Protein AF-A0A7S3K348-F1 (afdb_monomer_lite)

Organism: NCBI:txid44058

Foldseek 3Di:
DDDDDPPDPPPLQQQWDWDADPQRWIFIDGPNATAWIFRWKAAFQDIVVVVQKGWDDWDWDWDADPQQGIWIKIKTFIAGPPPRHTQWIWMWTGGSFKIKIKIWGQAKAAQGAHPDPKQANIWPRWTWPDPSHPFFKKWWFFFWLGDIDIDTQQGQDWDPLISPQIWTDDQFKIKTKAWLPLRLQKGWTDDNTTTGMHGGRLARITDRGDMTMMMIGMDGHPPPPDGNLLVRLVVSLCSSCVVLVCNCLFPVDLCLQVQSVFAEAECDFQDPNPVALHPVRPDAVLVSLLVVLVVCVVVVGPHQEYEDEPPFADWWDDQDPRRDWTAHQDPAGDCSRVVPGLLCCCVPRVVNGEYEYEHEFHAPNHPCAVVVPLVFHKQWFDHPPLIGIDTPQLLSVLLSVLVVPPRNNYAEYEYAHLVSNCVRGSCSNHPSRCNLNNLQSNLANCVVSNHAYEYGRGRPSSLSSLSSGSRYSYYQNADDNHPDPPDCSVVSVRSVSNGD

pLDDT: mean 90.17, std 12.23, range [30.72, 98.62]

Structure (mmCIF, N/CA/C/O backbone):
data_AF-A0A7S3K348-F1
#
_entry.id   AF-A0A7S3K348-F1
#
loop_
_atom_site.group_PDB
_atom_site.id
_atom_site.type_symbol
_atom_site.label_atom_id
_atom_site.label_alt_id
_atom_site.label_comp_id
_atom_site.label_asym_id
_atom_site.label_entity_id
_atom_site.label_seq_id
_atom_site.pdbx_PDB_ins_code
_atom_site.Cartn_x
_atom_site.Cartn_y
_atom_site.Cartn_z
_atom_site.occupancy
_atom_site.B_iso_or_equiv
_atom_site.auth_seq_id
_atom_site.auth_comp_id
_atom_site.auth_asym_id
_atom_site.auth_atom_id
_atom_site.pdbx_PDB_model_num
ATOM 1 N N . MET A 1 1 ? -32.930 -55.173 12.391 1.00 40.94 1 MET A N 1
ATOM 2 C CA . MET A 1 1 ? -31.736 -54.300 12.435 1.00 40.94 1 MET A CA 1
ATOM 3 C C . MET A 1 1 ? -32.154 -52.903 12.009 1.00 40.94 1 MET A C 1
ATOM 5 O O . MET A 1 1 ? -32.372 -52.679 10.827 1.00 40.94 1 MET A O 1
ATOM 9 N N . LEU A 1 2 ? -32.360 -52.009 12.975 1.00 34.41 2 LEU A N 1
ATOM 10 C CA . LEU A 1 2 ? -32.743 -50.616 12.748 1.00 34.41 2 LEU A CA 1
ATOM 11 C C . LEU A 1 2 ? -31.448 -49.803 12.573 1.00 34.41 2 LEU A C 1
ATOM 13 O O . LEU A 1 2 ? -30.651 -49.728 13.506 1.00 34.41 2 LEU A O 1
ATOM 17 N N . LYS A 1 3 ? -31.188 -49.266 11.375 1.00 37.81 3 LYS A N 1
ATOM 18 C CA . LYS A 1 3 ? -30.064 -48.347 11.141 1.00 37.81 3 LYS A CA 1
ATOM 19 C C . LYS A 1 3 ? -30.465 -46.969 11.664 1.00 37.81 3 LYS A C 1
ATOM 21 O O . LYS A 1 3 ? -31.279 -46.291 11.046 1.00 37.81 3 LYS A O 1
ATOM 26 N N . ILE A 1 4 ? -29.917 -46.591 12.814 1.00 36.31 4 ILE A N 1
ATOM 27 C CA . ILE A 1 4 ? -30.001 -45.231 13.346 1.00 36.31 4 ILE A CA 1
ATOM 28 C C . ILE A 1 4 ? -29.089 -44.358 12.482 1.00 36.31 4 ILE A C 1
ATOM 30 O O . ILE A 1 4 ? -27.875 -44.551 12.455 1.00 36.31 4 ILE A O 1
ATOM 34 N N . LEU A 1 5 ? -29.695 -43.439 11.733 1.00 35.88 5 LEU A N 1
ATOM 35 C CA . LEU A 1 5 ? -29.002 -42.391 10.998 1.00 35.88 5 LEU A CA 1
ATOM 36 C C . LEU A 1 5 ? -28.593 -41.321 12.022 1.00 35.88 5 LEU A C 1
ATOM 38 O O . LEU A 1 5 ? -29.430 -40.544 12.478 1.00 35.88 5 LEU A O 1
ATOM 42 N N . LEU A 1 6 ? -27.328 -41.331 12.444 1.00 30.72 6 LEU A N 1
ATOM 43 C CA . LEU A 1 6 ? -26.765 -40.276 13.283 1.00 30.72 6 LEU A CA 1
ATOM 44 C C . LEU A 1 6 ? -26.538 -39.045 12.393 1.00 30.72 6 LEU A C 1
ATOM 46 O O . LEU A 1 6 ? -25.564 -38.977 11.647 1.00 30.72 6 LEU A O 1
ATOM 50 N N . ILE A 1 7 ? -27.465 -38.092 12.429 1.00 36.06 7 ILE A N 1
ATOM 51 C CA . ILE A 1 7 ? -27.254 -36.758 11.862 1.00 36.06 7 ILE A CA 1
ATOM 52 C C . ILE A 1 7 ? -26.490 -35.964 12.925 1.00 36.06 7 ILE A C 1
ATOM 54 O O . ILE A 1 7 ? -27.084 -35.451 13.872 1.00 36.06 7 ILE A O 1
ATOM 58 N N . CYS A 1 8 ? -25.162 -35.911 12.811 1.00 32.22 8 CYS A N 1
ATOM 59 C CA . CYS A 1 8 ? -24.359 -34.964 13.580 1.00 32.22 8 CYS A CA 1
ATOM 60 C C . CYS A 1 8 ? -24.627 -33.557 13.040 1.00 32.22 8 CYS A C 1
ATOM 62 O O . CYS A 1 8 ? -24.093 -33.178 12.000 1.00 32.22 8 CYS A O 1
ATOM 64 N N . PHE A 1 9 ? -25.438 -32.773 13.749 1.00 32.84 9 PHE A N 1
ATOM 65 C CA . PHE A 1 9 ? -25.402 -31.322 13.614 1.00 32.84 9 PHE A CA 1
ATOM 66 C C . PHE A 1 9 ? -24.089 -30.839 14.233 1.00 32.84 9 PHE A C 1
ATOM 68 O O . PHE A 1 9 ? -23.978 -30.690 15.448 1.00 32.84 9 PHE A O 1
ATOM 75 N N . GLN A 1 10 ? -23.072 -30.639 13.399 1.00 34.06 10 GLN A N 1
ATOM 76 C CA . GLN A 1 10 ? -21.913 -29.844 13.778 1.00 34.06 10 GLN A CA 1
ATOM 77 C C . GLN A 1 10 ? -22.412 -28.399 13.858 1.00 34.06 10 GLN A C 1
ATOM 79 O O . GLN A 1 10 ? -22.581 -27.730 12.843 1.00 34.06 10 GLN A O 1
ATOM 84 N N . VAL A 1 11 ? -22.760 -27.949 15.064 1.00 40.44 11 VAL A N 1
ATOM 85 C CA . VAL A 1 11 ? -22.985 -26.525 15.312 1.00 40.44 11 VAL A CA 1
ATOM 86 C C . VAL A 1 11 ? -21.643 -25.864 15.034 1.00 40.44 11 VAL A C 1
ATOM 88 O O . VAL A 1 11 ? -20.676 -26.130 15.748 1.00 40.44 11 VAL A O 1
ATOM 91 N N . ALA A 1 12 ? -21.554 -25.100 13.945 1.00 48.06 12 ALA A N 1
ATOM 92 C CA . ALA A 1 12 ? -20.374 -24.308 13.650 1.00 48.06 12 ALA A CA 1
ATOM 93 C C . ALA A 1 12 ? -20.176 -23.352 14.829 1.00 48.06 12 ALA A C 1
ATOM 95 O O . ALA A 1 12 ? -20.962 -22.427 15.031 1.00 48.06 12 ALA A O 1
ATOM 96 N N . VAL A 1 13 ? -19.189 -23.648 15.671 1.00 55.94 13 VAL A N 1
ATOM 97 C CA . VAL A 1 13 ? -18.794 -22.751 16.750 1.00 55.94 13 VAL A CA 1
ATOM 98 C C . VAL A 1 13 ? -18.230 -21.516 16.063 1.00 55.94 13 VAL A C 1
ATOM 100 O O . VAL A 1 13 ? -17.305 -21.630 15.262 1.00 55.94 13 VAL A O 1
ATOM 103 N N . GLN A 1 14 ? -18.838 -20.359 16.320 1.00 62.50 14 GLN A N 1
ATOM 104 C CA . GLN A 1 14 ? -18.320 -19.081 15.853 1.00 62.50 14 GLN A CA 1
ATOM 105 C C . GLN A 1 14 ? -16.892 -18.934 16.387 1.00 62.50 14 GLN A C 1
ATOM 107 O O . GLN A 1 14 ? -16.682 -19.062 17.595 1.00 62.50 14 GLN A O 1
ATOM 112 N N . ALA A 1 15 ? -15.919 -18.760 15.492 1.00 77.19 15 ALA A N 1
ATOM 113 C CA . ALA A 1 15 ? -14.515 -18.712 15.877 1.00 77.19 15 ALA A CA 1
ATOM 114 C C . ALA A 1 15 ? -14.256 -17.429 16.679 1.00 77.19 15 ALA A C 1
ATOM 116 O O . ALA A 1 15 ? -13.770 -17.501 17.811 1.00 77.19 15 ALA A O 1
ATOM 117 N N . VAL A 1 16 ? -14.713 -16.287 16.138 1.00 88.94 16 VAL A N 1
ATOM 118 C CA . VAL A 1 16 ? -14.520 -14.968 16.747 1.00 88.94 16 VAL A CA 1
ATOM 119 C C . VAL A 1 16 ? -15.807 -14.486 17.403 1.00 88.94 16 VAL A C 1
ATOM 121 O O . VAL A 1 16 ? -16.838 -14.319 16.752 1.00 88.94 16 VAL A O 1
ATOM 124 N N . ASN A 1 17 ? -15.751 -14.212 18.703 1.00 93.62 17 ASN A N 1
ATOM 125 C CA . ASN A 1 17 ? -16.860 -13.612 19.436 1.00 93.62 17 ASN A CA 1
ATOM 126 C C . ASN A 1 17 ? -16.552 -12.146 19.726 1.00 93.62 17 ASN A C 1
ATOM 128 O O . ASN A 1 17 ? -15.493 -11.816 20.256 1.00 93.62 17 ASN A O 1
ATOM 132 N N . VAL A 1 18 ? -17.492 -11.259 19.400 1.00 96.19 18 VAL A N 1
ATOM 133 C CA . VAL A 1 18 ? -17.353 -9.823 19.658 1.00 96.19 18 VAL A CA 1
ATOM 134 C C . VAL A 1 18 ? -18.498 -9.339 20.531 1.00 96.19 18 VAL A C 1
ATOM 136 O O . VAL A 1 18 ? -19.673 -9.499 20.191 1.00 96.19 18 VAL A O 1
ATOM 139 N N . TRP A 1 19 ? -18.148 -8.711 21.647 1.00 95.19 19 TRP A N 1
ATOM 140 C CA . TRP A 1 19 ? -19.086 -8.055 22.549 1.00 95.19 19 TRP A CA 1
ATOM 141 C C . TRP A 1 19 ? -18.820 -6.551 22.570 1.00 95.19 19 TRP A C 1
ATOM 143 O O . TRP A 1 19 ? -17.671 -6.128 22.639 1.00 95.19 19 TRP A O 1
ATOM 153 N N . VAL A 1 20 ? -19.883 -5.748 22.505 1.00 96.56 20 VAL A N 1
ATOM 154 C CA . VAL A 1 20 ? -19.805 -4.286 22.612 1.00 96.56 20 VAL A CA 1
ATOM 155 C C . VAL A 1 20 ? -20.613 -3.849 23.825 1.00 96.56 20 VAL A C 1
ATOM 157 O O . VAL A 1 20 ? -21.811 -4.151 23.912 1.00 96.56 20 VAL A O 1
ATOM 160 N N . ASN A 1 21 ? -19.955 -3.186 24.772 1.00 95.44 21 ASN A N 1
ATOM 161 C CA . ASN A 1 21 ? -20.585 -2.731 26.008 1.00 95.44 21 ASN A CA 1
ATOM 162 C C . ASN A 1 21 ? -21.343 -1.398 25.801 1.00 95.44 21 ASN A C 1
ATOM 164 O O . ASN A 1 21 ? -21.424 -0.871 24.691 1.00 95.44 21 ASN A O 1
ATOM 168 N N . ASP A 1 22 ? -21.904 -0.843 26.875 1.00 93.94 22 ASP A N 1
ATOM 169 C CA . ASP A 1 22 ? -22.687 0.399 26.809 1.00 93.94 22 ASP A CA 1
ATOM 170 C C . ASP A 1 22 ? -21.841 1.666 26.601 1.00 93.94 22 ASP A C 1
ATOM 172 O O . ASP A 1 22 ? -22.383 2.673 26.153 1.00 93.94 22 ASP A O 1
ATOM 176 N N . SER A 1 23 ? -20.528 1.625 26.868 1.00 92.38 23 SER A N 1
ATOM 177 C CA . SER A 1 23 ? -19.603 2.716 26.520 1.00 92.38 23 SER A CA 1
ATOM 178 C C . SER A 1 23 ? -19.138 2.661 25.063 1.00 92.38 23 SER A C 1
ATOM 180 O O . SER A 1 23 ? -18.474 3.584 24.604 1.00 92.38 23 SER A O 1
ATOM 182 N N . GLY A 1 24 ? -19.493 1.605 24.323 1.00 94.19 24 GLY A N 1
ATOM 183 C CA . GLY A 1 24 ? -18.997 1.358 22.970 1.00 94.19 24 GLY A CA 1
ATOM 184 C C . GLY A 1 24 ? -17.672 0.594 22.927 1.00 94.19 24 GLY A C 1
ATOM 185 O O . GLY A 1 24 ? -17.153 0.370 21.833 1.00 94.19 24 GLY A O 1
ATOM 186 N N . ALA A 1 25 ? -17.148 0.146 24.074 1.00 96.25 25 ALA A N 1
ATOM 187 C CA . ALA A 1 25 ? -15.938 -0.665 24.126 1.00 96.25 25 ALA A CA 1
ATOM 188 C C . ALA A 1 25 ? -16.170 -2.018 23.447 1.00 96.25 25 ALA A C 1
ATOM 190 O O . ALA A 1 25 ? -17.147 -2.7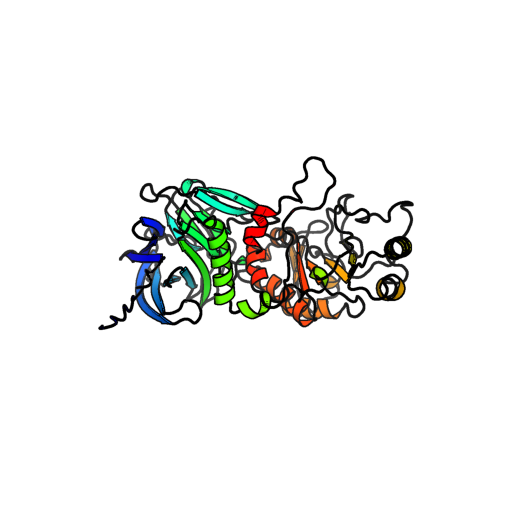15 23.737 1.00 96.25 25 ALA A O 1
ATOM 191 N N . VAL A 1 26 ? -15.254 -2.406 22.564 1.00 97.62 26 VAL A N 1
ATOM 192 C CA . VAL A 1 26 ? -15.320 -3.631 21.764 1.00 97.62 26 VAL A CA 1
ATOM 193 C C . VAL A 1 26 ? -14.378 -4.672 22.353 1.00 97.62 26 VAL A C 1
ATOM 195 O O . VAL A 1 26 ? -13.163 -4.503 22.330 1.00 97.62 26 VAL A O 1
ATOM 198 N N . HIS A 1 27 ? -14.920 -5.787 22.819 1.00 97.44 27 HIS A N 1
ATOM 199 C CA . HIS A 1 27 ? -14.165 -6.939 23.294 1.00 97.44 27 HIS A CA 1
ATOM 200 C C . HIS A 1 27 ? -14.147 -8.014 22.215 1.00 97.44 27 HIS A C 1
ATOM 202 O O . HIS A 1 27 ? -15.203 -8.485 21.794 1.00 97.44 27 HIS A O 1
ATOM 208 N N . ILE A 1 28 ? -12.952 -8.413 21.790 1.00 97.31 28 ILE A N 1
ATOM 209 C CA . ILE A 1 28 ? -12.733 -9.469 20.801 1.00 97.31 28 ILE A CA 1
ATOM 210 C C . ILE A 1 28 ? -12.217 -10.691 21.540 1.00 97.31 28 ILE A C 1
ATOM 212 O O . ILE A 1 28 ? -11.187 -10.632 22.218 1.00 97.31 28 ILE A O 1
ATOM 216 N N . MET A 1 29 ? -12.953 -11.786 21.424 1.00 95.75 29 MET A N 1
ATOM 217 C CA . MET A 1 29 ? -12.700 -13.036 22.118 1.00 95.75 29 MET A CA 1
ATOM 218 C C . MET A 1 29 ? -12.452 -14.161 21.120 1.00 95.75 29 MET A C 1
ATOM 220 O O . MET A 1 29 ? -13.182 -14.281 20.136 1.00 95.75 29 MET A O 1
ATOM 224 N N . SER A 1 30 ? -11.480 -15.012 21.440 1.00 91.56 30 SER A N 1
ATOM 225 C CA . SER A 1 30 ? -11.286 -16.306 20.789 1.00 91.56 30 SER A CA 1
ATOM 226 C C . SER A 1 30 ? -11.644 -17.392 21.787 1.00 91.56 30 SER A C 1
ATOM 228 O O . SER A 1 30 ? -11.083 -17.452 22.890 1.00 91.56 30 SER A O 1
ATOM 230 N N . GLY A 1 31 ? -12.647 -18.203 21.457 1.00 88.31 31 GLY A N 1
ATOM 231 C CA . GLY A 1 31 ? -13.265 -19.093 22.434 1.00 88.31 31 GLY A CA 1
ATOM 232 C C . GLY A 1 31 ? -13.762 -18.310 23.658 1.00 88.31 31 GLY A C 1
ATOM 233 O O . GLY A 1 31 ? -14.644 -17.461 23.541 1.00 88.31 31 GLY A O 1
ATOM 234 N N . ASN A 1 32 ? -13.182 -18.589 24.831 1.00 89.12 32 ASN A N 1
ATOM 235 C CA . ASN A 1 32 ? -13.530 -17.941 26.105 1.00 89.12 32 ASN A CA 1
ATOM 236 C C . ASN A 1 32 ? -12.485 -16.918 26.586 1.00 89.12 32 ASN A C 1
ATOM 238 O O . ASN A 1 32 ? -12.623 -16.380 27.685 1.00 89.12 32 ASN A O 1
ATOM 242 N N . GLU A 1 33 ? -11.423 -16.675 25.817 1.00 92.94 33 GLU A N 1
ATOM 243 C CA . GLU A 1 33 ? -10.348 -15.760 26.200 1.00 92.94 33 GLU A CA 1
ATOM 244 C C . GLU A 1 33 ? -10.518 -14.411 25.498 1.00 92.94 33 GLU A C 1
ATOM 246 O O . GLU A 1 33 ? -10.804 -14.352 24.304 1.00 92.94 33 GLU A O 1
ATOM 251 N N . VAL A 1 34 ? -10.298 -13.313 26.225 1.00 95.31 34 VAL A N 1
ATOM 252 C CA . VAL A 1 34 ? -10.232 -11.974 25.629 1.00 95.31 34 VAL A CA 1
ATOM 253 C C . VAL A 1 34 ? -8.876 -11.795 24.943 1.00 95.31 34 VAL A C 1
ATOM 255 O O . VAL A 1 34 ? -7.811 -11.940 25.554 1.00 95.31 34 VAL A O 1
ATOM 258 N N . TRP A 1 35 ? -8.918 -11.477 23.654 1.00 96.19 35 TRP A N 1
ATOM 259 C CA . TRP A 1 35 ? -7.736 -11.218 22.838 1.00 96.19 35 TRP A CA 1
ATOM 260 C C . TRP A 1 35 ? -7.431 -9.735 22.737 1.00 96.19 35 TRP A C 1
ATOM 262 O O . TRP A 1 35 ? -6.282 -9.341 22.921 1.00 96.19 35 TRP A O 1
ATOM 272 N N . LEU A 1 36 ? -8.458 -8.925 22.484 1.00 97.56 36 LEU A N 1
ATOM 273 C CA . LEU A 1 36 ? -8.334 -7.483 22.307 1.00 97.56 36 LEU A CA 1
ATOM 274 C C . LEU A 1 36 ? -9.517 -6.765 22.955 1.00 97.56 36 LEU A C 1
ATOM 276 O O . LEU A 1 36 ? -10.635 -7.279 22.968 1.00 97.56 36 LEU A O 1
ATOM 280 N N . ILE A 1 37 ? -9.266 -5.563 23.469 1.00 97.44 37 ILE A N 1
ATOM 281 C CA . ILE A 1 37 ? -10.293 -4.647 23.974 1.00 97.44 37 ILE A CA 1
ATOM 282 C C . ILE A 1 37 ? -10.039 -3.299 23.315 1.00 97.44 37 ILE A C 1
ATOM 284 O O . ILE A 1 37 ? -8.960 -2.753 23.511 1.00 97.44 37 ILE A O 1
ATOM 288 N N . SER A 1 38 ? -10.986 -2.783 22.536 1.00 96.31 38 SER A N 1
ATOM 289 C CA . SER A 1 38 ? -10.929 -1.437 21.964 1.00 96.31 38 SER A CA 1
ATOM 290 C C . SER A 1 38 ? -11.850 -0.506 22.735 1.00 96.31 38 SER A C 1
ATOM 292 O O . SER A 1 38 ? -13.060 -0.668 22.634 1.00 96.31 38 SER A O 1
ATOM 294 N N . ASP A 1 39 ? -11.298 0.458 23.467 1.00 93.81 39 ASP A N 1
ATOM 295 C CA . ASP A 1 39 ? -12.060 1.350 24.369 1.00 93.81 39 ASP A CA 1
ATOM 296 C C . ASP A 1 39 ? -11.700 2.837 24.196 1.00 93.81 39 ASP A C 1
ATOM 298 O O . ASP A 1 39 ? -12.112 3.688 24.974 1.00 93.81 39 ASP A O 1
ATOM 302 N N . GLU A 1 40 ? -10.916 3.164 23.170 1.00 94.88 40 GLU A N 1
ATOM 303 C CA . GLU A 1 40 ? -10.578 4.544 22.832 1.00 94.88 40 GLU A CA 1
ATOM 304 C C . GLU A 1 40 ? -11.094 4.892 21.434 1.00 94.88 40 GLU A C 1
ATOM 306 O O . GLU A 1 40 ? -11.119 4.052 20.526 1.00 94.88 40 GLU A O 1
ATOM 311 N N . VAL A 1 41 ? -11.494 6.153 21.274 1.00 96.56 41 VAL A N 1
ATOM 312 C CA . VAL A 1 41 ? -11.820 6.760 19.986 1.00 96.56 41 VAL A CA 1
ATOM 313 C C . VAL A 1 41 ? -11.201 8.146 19.945 1.00 96.56 41 VAL A C 1
ATOM 315 O O . VAL A 1 41 ? -11.433 8.965 20.832 1.00 96.56 41 VAL A O 1
ATOM 318 N N . VAL A 1 42 ? -10.437 8.417 18.889 1.00 95.25 42 VAL A N 1
ATOM 319 C CA . VAL A 1 42 ? -9.815 9.727 18.660 1.00 95.25 42 VAL A CA 1
ATOM 320 C C . VAL A 1 42 ? -10.298 10.290 17.331 1.00 95.25 42 VAL A C 1
ATOM 322 O O . VAL A 1 42 ? -10.352 9.572 16.329 1.00 95.25 42 VAL A O 1
ATOM 325 N N . ILE A 1 43 ? -10.653 11.575 17.319 1.00 95.19 43 ILE A N 1
ATOM 326 C CA . ILE A 1 43 ? -11.072 12.319 16.131 1.00 95.19 43 ILE A CA 1
ATOM 327 C C . ILE A 1 43 ? -10.394 13.691 16.161 1.00 95.19 43 ILE A C 1
ATOM 329 O O . ILE A 1 43 ? -10.869 14.624 16.806 1.00 95.19 43 ILE A O 1
ATOM 333 N N . GLY A 1 44 ? -9.270 13.823 15.461 1.00 92.69 44 GLY A N 1
ATOM 334 C CA . GLY A 1 44 ? -8.47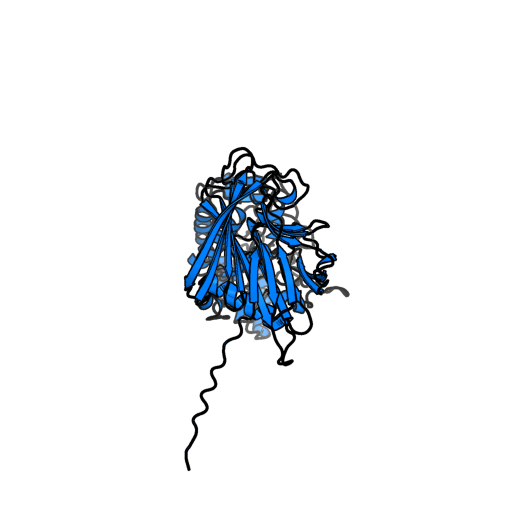2 15.042 15.487 1.00 92.69 44 GLY A CA 1
ATOM 335 C C . GLY A 1 44 ? -7.875 15.296 16.863 1.00 92.69 44 GLY A C 1
ATOM 336 O O . GLY A 1 44 ? -7.182 14.447 17.416 1.00 92.69 44 GLY A O 1
ATOM 337 N N . SER A 1 45 ? -8.167 16.468 17.423 1.00 91.12 45 SER A N 1
ATOM 338 C CA . SER A 1 45 ? -7.775 16.821 18.785 1.00 91.12 45 SER A CA 1
ATOM 339 C C . SER A 1 45 ? -8.690 16.240 19.862 1.00 91.12 45 SER A C 1
ATOM 341 O O . SER A 1 45 ? -8.373 16.426 21.028 1.00 91.12 45 SER A O 1
ATOM 343 N N . TYR A 1 46 ? -9.809 15.602 19.492 1.00 93.69 46 TYR A N 1
ATOM 344 C CA . TYR A 1 46 ? -10.813 15.135 20.443 1.00 93.69 46 TYR A CA 1
ATOM 345 C C . TYR A 1 46 ? -10.641 13.657 20.792 1.00 93.69 46 TYR A C 1
ATOM 347 O O . TYR A 1 46 ? -10.516 12.826 19.889 1.00 93.69 46 TYR A O 1
ATOM 355 N N . ALA A 1 47 ? -10.717 13.316 22.079 1.00 94.44 47 ALA A N 1
ATOM 356 C CA . ALA A 1 47 ? -10.636 11.932 22.553 1.00 94.44 47 ALA A CA 1
ATOM 357 C C . ALA A 1 47 ? -11.803 11.531 23.471 1.00 94.44 47 ALA A C 1
ATOM 359 O O . ALA A 1 47 ? -12.316 12.332 24.263 1.00 94.44 47 ALA A O 1
ATOM 360 N N . PHE A 1 48 ? -12.214 10.261 23.389 1.00 95.62 48 PHE A N 1
ATOM 361 C CA . PHE A 1 48 ? -13.263 9.707 24.246 1.00 95.62 48 PHE A CA 1
ATOM 362 C C . PHE A 1 48 ? -12.804 9.619 25.705 1.00 95.62 48 PHE A C 1
ATOM 364 O O . PHE A 1 48 ? -13.533 10.050 26.600 1.00 95.62 48 PHE A O 1
ATOM 371 N N . SER A 1 49 ? -11.569 9.175 25.956 1.00 94.25 49 SER A N 1
ATOM 372 C CA . SER A 1 49 ? -10.988 9.136 27.311 1.00 94.25 49 SER A CA 1
ATOM 373 C C . SER A 1 49 ? -10.885 10.505 27.993 1.00 94.25 49 SER A C 1
ATOM 375 O O . SER A 1 49 ? -10.925 10.589 29.222 1.00 94.25 49 SER A O 1
ATOM 377 N N . GLN A 1 50 ? -10.798 11.587 27.214 1.00 94.62 50 GLN A N 1
ATOM 378 C CA . GLN A 1 50 ? -10.771 12.966 27.715 1.00 94.62 50 GLN A CA 1
ATOM 379 C C . GLN A 1 50 ? -12.178 13.542 27.947 1.00 94.62 50 GLN A C 1
ATOM 381 O O . GLN A 1 50 ? -12.328 14.626 28.510 1.00 94.62 50 GLN A O 1
ATOM 386 N N . GLY A 1 51 ? -13.227 12.808 27.563 1.00 95.88 51 GLY A N 1
ATOM 387 C CA . GLY A 1 51 ? -14.618 13.221 27.723 1.00 95.88 51 GLY A CA 1
ATOM 388 C C . GLY A 1 51 ? -15.039 14.361 26.793 1.00 95.88 51 GLY A C 1
ATOM 389 O O . GLY A 1 51 ? -16.016 15.047 27.101 1.00 95.88 51 GLY A O 1
ATOM 390 N N . GLU A 1 52 ? -14.311 14.573 25.694 1.00 96.25 52 GLU A N 1
ATOM 391 C CA . GLU A 1 52 ? -14.577 15.613 24.689 1.00 96.25 52 GLU A CA 1
ATOM 392 C C . GLU A 1 52 ? -15.588 15.143 23.637 1.00 96.25 52 GLU A C 1
ATOM 394 O O . GLU A 1 52 ? -16.417 15.923 23.157 1.00 96.25 52 GLU A O 1
ATOM 399 N N . ILE A 1 53 ? -15.565 13.843 23.336 1.00 97.38 53 ILE A N 1
ATOM 400 C CA . ILE A 1 53 ? -16.584 13.153 22.544 1.00 97.38 53 ILE A CA 1
ATOM 401 C C . ILE A 1 53 ? -17.324 12.123 23.394 1.00 97.38 53 ILE A C 1
ATOM 403 O O . ILE A 1 53 ? -16.821 11.639 24.407 1.00 97.38 53 ILE A O 1
ATOM 407 N N . GLU A 1 54 ? -18.534 11.779 22.972 1.00 97.75 54 GLU A N 1
ATOM 408 C CA . GLU A 1 54 ? -19.368 10.765 23.608 1.00 97.75 54 GLU A CA 1
ATOM 409 C C . GLU A 1 54 ? -20.118 9.924 22.567 1.00 97.75 54 GLU A C 1
ATOM 411 O O . GLU A 1 54 ? -20.347 10.348 21.429 1.00 97.75 54 GLU A O 1
ATOM 416 N N . LEU A 1 55 ? -20.513 8.719 22.978 1.00 98.06 55 LEU A N 1
ATOM 417 C CA . LEU A 1 55 ? -21.385 7.843 22.207 1.00 98.06 55 LEU A CA 1
ATOM 418 C C . LEU A 1 55 ? -22.831 8.360 22.281 1.00 98.06 55 LEU A C 1
ATOM 420 O O . LEU A 1 55 ? -23.413 8.407 23.364 1.00 98.06 55 LEU A O 1
ATOM 424 N N . VAL A 1 56 ? -23.421 8.717 21.138 1.00 98.00 56 VAL A N 1
ATOM 425 C CA . VAL A 1 56 ? -24.787 9.281 21.058 1.00 98.00 56 VAL A CA 1
ATOM 426 C C . VAL A 1 56 ? -25.777 8.430 20.267 1.00 98.00 56 VAL A C 1
ATOM 428 O O . VAL A 1 56 ? -26.985 8.625 20.390 1.00 98.00 56 VAL A O 1
ATOM 431 N N . ASP A 1 57 ? -25.290 7.492 19.456 1.00 96.81 57 ASP A N 1
ATOM 432 C CA . ASP A 1 57 ? -26.128 6.565 18.693 1.00 96.81 57 ASP A CA 1
ATOM 433 C C . ASP A 1 57 ? -25.529 5.160 18.750 1.00 96.81 57 ASP A C 1
ATOM 435 O O . ASP A 1 57 ? -24.314 4.989 18.653 1.00 96.81 57 ASP A O 1
ATOM 439 N N . ARG A 1 58 ? -26.390 4.152 18.890 1.00 97.75 58 ARG A N 1
ATOM 440 C CA . ARG A 1 58 ? -26.019 2.740 18.812 1.00 97.75 58 ARG A CA 1
ATOM 441 C C . ARG A 1 58 ? -27.110 1.985 18.083 1.00 97.75 58 ARG A C 1
ATOM 443 O O . ARG A 1 58 ? -28.275 2.014 18.477 1.00 97.75 58 ARG A O 1
ATOM 450 N N . ARG A 1 59 ? -26.717 1.246 17.051 1.00 97.94 59 ARG A N 1
ATOM 451 C CA . ARG A 1 59 ? -27.625 0.395 16.278 1.00 97.94 59 ARG A CA 1
ATOM 452 C C . ARG A 1 59 ? -27.023 -0.977 16.102 1.00 97.94 59 ARG A C 1
ATOM 454 O O . ARG A 1 59 ? -25.849 -1.098 15.773 1.00 97.94 59 ARG A O 1
ATOM 461 N N . GLU A 1 60 ? -27.848 -1.997 16.273 1.00 98.12 60 GLU A N 1
ATOM 462 C CA . GLU A 1 60 ? -27.484 -3.379 15.987 1.00 98.12 60 GLU A CA 1
ATOM 463 C C . GLU A 1 60 ? -28.418 -3.941 14.926 1.00 98.12 60 GLU A C 1
ATOM 465 O O . GLU A 1 60 ? -29.609 -3.629 14.898 1.00 98.12 60 GLU A O 1
ATOM 470 N N . TRP A 1 61 ? -27.873 -4.767 14.043 1.00 98.25 61 TRP A N 1
ATOM 471 C CA . TRP A 1 61 ? -28.647 -5.464 13.029 1.00 98.25 61 TRP A CA 1
ATOM 472 C C . TRP A 1 61 ? -28.001 -6.801 12.679 1.00 98.25 61 TRP A C 1
ATOM 474 O O . TRP A 1 61 ? -26.866 -7.096 13.054 1.00 98.25 61 TRP A O 1
ATOM 484 N N . THR A 1 62 ? -28.732 -7.608 11.926 1.00 97.81 62 THR A N 1
ATOM 485 C CA . THR A 1 62 ? -28.211 -8.804 11.269 1.00 97.81 62 THR A CA 1
ATOM 486 C C . THR A 1 62 ? -28.433 -8.641 9.778 1.00 97.81 62 THR A C 1
ATOM 488 O O . THR A 1 62 ? -29.455 -8.098 9.359 1.00 97.81 62 THR A O 1
ATOM 491 N N . SER A 1 63 ? -27.463 -9.066 8.981 1.00 97.56 63 SER A N 1
ATOM 492 C CA . SER A 1 63 ? -27.550 -9.036 7.523 1.00 97.56 63 SER A CA 1
ATOM 493 C C . SER A 1 63 ? -26.744 -10.191 6.938 1.00 97.56 63 SER A C 1
ATOM 495 O O . SER A 1 63 ? -26.061 -10.915 7.662 1.00 97.56 63 SER A O 1
ATOM 497 N N . GLU A 1 64 ? -26.839 -10.363 5.628 1.00 95.31 64 GLU A N 1
ATOM 498 C CA . GLU A 1 64 ? -26.026 -11.294 4.854 1.00 95.31 64 GLU A CA 1
ATOM 499 C C . GLU A 1 64 ? -25.084 -10.518 3.930 1.00 95.31 64 GLU A C 1
ATOM 501 O O . GLU A 1 64 ? -25.418 -9.432 3.451 1.00 95.31 64 GLU A O 1
ATOM 506 N N . ASP A 1 65 ? -23.898 -11.073 3.713 1.00 93.56 65 ASP A N 1
ATOM 507 C CA . ASP A 1 65 ? -22.885 -10.617 2.765 1.00 93.56 65 ASP A CA 1
ATOM 508 C C . ASP A 1 65 ? -22.328 -11.847 2.036 1.00 93.56 65 ASP A C 1
ATOM 510 O O . ASP A 1 65 ? -22.238 -12.930 2.617 1.00 93.56 65 ASP A O 1
ATOM 514 N N . SER A 1 66 ? -21.971 -11.706 0.759 1.00 88.31 66 SER A N 1
ATOM 515 C CA . SER A 1 66 ? -21.516 -12.840 -0.055 1.00 88.31 66 SER A CA 1
ATOM 516 C C . SER A 1 66 ? -20.216 -13.470 0.444 1.00 88.31 66 SER A C 1
ATOM 518 O O . SER A 1 66 ? -19.967 -14.635 0.151 1.00 88.31 66 SER A O 1
ATOM 520 N N . VAL A 1 67 ? -19.400 -12.713 1.181 1.00 87.69 67 VAL A N 1
ATOM 521 C CA . VAL A 1 67 ? -18.111 -13.158 1.714 1.00 87.69 67 VAL A CA 1
ATOM 522 C C . VAL A 1 67 ? -18.197 -13.403 3.214 1.00 87.69 67 VAL A C 1
ATOM 524 O O . VAL A 1 67 ? -17.712 -14.421 3.700 1.00 87.69 67 VAL A O 1
ATOM 527 N N . LEU A 1 68 ? -18.841 -12.506 3.968 1.00 89.62 68 LEU A N 1
ATOM 528 C CA . LEU A 1 68 ? -18.967 -12.687 5.418 1.00 89.62 68 LEU A CA 1
ATOM 529 C C . LEU A 1 68 ? -19.999 -13.749 5.816 1.00 89.62 68 LEU A C 1
ATOM 531 O O . LEU A 1 68 ? -19.984 -14.207 6.959 1.00 89.62 68 LEU A O 1
ATOM 535 N N . GLY A 1 69 ? -20.902 -14.116 4.905 1.00 92.38 69 GLY A N 1
ATOM 536 C CA . GLY A 1 69 ? -22.102 -14.876 5.227 1.00 92.38 69 GLY A CA 1
ATOM 537 C C . GLY A 1 69 ? -23.070 -14.048 6.074 1.00 92.38 69 GLY A C 1
ATOM 538 O O . GLY A 1 69 ? -23.137 -12.821 5.961 1.00 92.38 69 GLY A O 1
ATOM 539 N N . THR A 1 70 ? -23.834 -14.712 6.940 1.00 95.00 70 THR A N 1
ATOM 540 C CA . THR A 1 70 ? -24.647 -14.020 7.946 1.00 95.00 70 THR A CA 1
ATOM 541 C C . THR A 1 70 ? -23.732 -13.353 8.970 1.00 95.00 70 THR A C 1
ATOM 543 O O . THR A 1 70 ? -22.926 -14.023 9.614 1.00 95.00 70 THR A O 1
ATOM 546 N N . TYR A 1 71 ? -23.885 -12.045 9.164 1.00 96.56 71 TYR A N 1
ATOM 547 C CA . TYR A 1 71 ? -23.074 -11.275 10.101 1.00 96.56 71 TYR A CA 1
ATOM 548 C C . TYR A 1 71 ? -23.930 -10.440 11.055 1.00 96.56 71 TYR A C 1
ATOM 550 O O . TYR A 1 71 ? -25.039 -10.001 10.727 1.00 96.56 71 TYR A O 1
ATOM 558 N N . LYS A 1 72 ? -23.385 -10.177 12.247 1.00 97.69 72 LYS A N 1
ATOM 559 C CA . LYS A 1 72 ? -23.922 -9.179 13.180 1.00 97.69 72 LYS A CA 1
ATOM 560 C C . LYS A 1 72 ? -23.294 -7.822 12.878 1.00 97.69 72 LYS A C 1
ATOM 562 O O . LYS A 1 72 ? -22.073 -7.686 12.884 1.00 97.69 72 LYS A O 1
ATOM 567 N N . GLY A 1 73 ? -24.123 -6.821 12.617 1.00 98.12 73 GLY A N 1
ATOM 568 C CA . GLY A 1 73 ? -23.711 -5.436 12.444 1.00 98.12 73 GLY A CA 1
ATOM 569 C C . GLY A 1 73 ? -23.925 -4.622 13.715 1.00 98.12 73 GLY A C 1
ATOM 570 O O . GLY A 1 73 ? -24.957 -4.764 14.373 1.00 98.12 73 GLY A O 1
ATOM 571 N N . ILE A 1 74 ? -22.959 -3.774 14.060 1.00 98.50 74 ILE A N 1
ATOM 572 C CA . ILE A 1 74 ? -23.059 -2.800 15.154 1.00 98.50 74 ILE A CA 1
ATOM 573 C C . ILE A 1 74 ? -22.534 -1.465 14.638 1.00 98.50 74 ILE A C 1
ATOM 575 O O . ILE A 1 74 ? -21.431 -1.419 14.109 1.00 98.50 74 ILE A O 1
ATOM 579 N N . SER A 1 75 ? -23.298 -0.387 14.789 1.00 98.44 75 SER A N 1
ATOM 580 C CA . SER A 1 75 ? -22.881 0.970 14.434 1.00 98.44 75 SER A CA 1
ATOM 581 C C . SER A 1 75 ? -22.965 1.872 15.654 1.00 98.44 75 SER A C 1
ATOM 583 O O . SER A 1 75 ? -23.928 1.777 16.418 1.00 98.44 75 SER A O 1
ATOM 585 N N . LEU A 1 76 ? -21.949 2.711 15.827 1.00 98.56 76 LEU A N 1
ATOM 586 C CA . LEU A 1 76 ? -21.758 3.620 16.949 1.00 98.56 76 LEU A CA 1
ATOM 587 C C . LEU A 1 76 ? -21.538 5.035 16.402 1.00 98.56 76 LEU A C 1
ATOM 589 O O . LEU A 1 76 ? -20.677 5.233 15.545 1.00 98.56 76 LEU A O 1
ATOM 593 N N . GLY A 1 77 ? -22.319 6.005 16.872 1.00 98.44 77 GLY A N 1
ATOM 594 C CA . GLY A 1 77 ? -22.182 7.414 16.503 1.00 98.44 77 GLY A CA 1
ATOM 595 C C . GLY A 1 77 ? -21.445 8.203 17.578 1.00 98.44 77 GLY A C 1
ATOM 596 O O . GLY A 1 77 ? -21.905 8.252 18.719 1.00 98.44 77 GLY A O 1
ATOM 597 N N . TRP A 1 78 ? -20.336 8.842 17.206 1.00 98.38 78 TRP A N 1
ATOM 598 C CA . TRP A 1 78 ? -19.476 9.616 18.102 1.00 98.38 78 TRP A CA 1
ATOM 599 C C . TRP A 1 78 ? -19.650 11.104 17.838 1.00 98.38 78 TRP A C 1
ATOM 601 O O . TRP A 1 78 ? -19.428 11.576 16.717 1.00 98.38 78 TRP A O 1
ATOM 611 N N . ALA A 1 79 ? -20.055 11.839 18.869 1.00 98.25 79 ALA A N 1
ATOM 612 C CA . ALA A 1 79 ? -20.351 13.259 18.768 1.00 98.25 79 ALA A CA 1
ATOM 613 C C . ALA A 1 79 ? -19.579 14.090 19.782 1.00 98.25 79 ALA A C 1
ATOM 615 O O . ALA A 1 79 ? -19.245 13.611 20.864 1.00 98.25 79 ALA A O 1
ATOM 616 N N . LEU A 1 80 ? -19.359 15.363 19.452 1.00 97.38 80 LEU A N 1
ATOM 617 C CA . LEU A 1 80 ? -18.868 16.344 20.414 1.00 97.38 80 LEU A CA 1
ATOM 618 C C . LEU A 1 80 ? -19.841 16.465 21.581 1.00 97.38 80 LEU A C 1
ATOM 620 O O . LEU A 1 80 ? -21.043 16.673 21.395 1.00 97.38 80 LEU A O 1
ATOM 624 N N . LYS A 1 81 ? -19.315 16.402 22.801 1.00 96.56 81 LYS A N 1
ATOM 625 C CA . LYS A 1 81 ? -20.138 16.450 24.010 1.00 96.56 81 LYS A CA 1
ATOM 626 C C . LYS A 1 81 ? -20.911 17.760 24.150 1.00 96.56 81 LYS A C 1
ATOM 628 O O . LYS A 1 81 ? -22.044 17.745 24.636 1.00 96.56 81 LYS A O 1
ATOM 633 N N . GLU A 1 82 ? -20.314 18.872 23.727 1.00 96.25 82 GLU A N 1
ATOM 634 C CA . GLU A 1 82 ? -20.894 20.213 23.853 1.00 96.25 82 GLU A CA 1
ATOM 635 C C . GLU A 1 82 ? -21.984 20.485 22.811 1.00 96.25 82 GLU A C 1
ATOM 637 O O . GLU A 1 82 ? -23.071 20.942 23.161 1.00 96.25 82 GLU A O 1
ATOM 642 N N . THR A 1 83 ? -21.714 20.188 21.537 1.00 96.81 83 THR A N 1
ATOM 643 C CA . THR A 1 83 ? -22.604 20.546 20.418 1.00 96.81 83 THR A CA 1
ATOM 644 C C . THR A 1 83 ? -23.552 19.421 20.011 1.00 96.81 83 THR A C 1
ATOM 646 O O . THR A 1 83 ? -24.543 19.681 19.332 1.00 96.81 83 THR A O 1
ATOM 649 N N . LYS A 1 84 ? -23.263 18.178 20.422 1.00 96.56 84 LYS A N 1
ATOM 650 C CA . LYS A 1 84 ? -23.912 16.940 19.952 1.00 96.56 84 LYS A CA 1
ATOM 651 C C . LYS A 1 84 ? -23.766 16.698 18.447 1.00 96.56 84 LYS A C 1
ATOM 653 O O . LYS A 1 84 ? -24.493 15.889 17.874 1.00 96.56 84 LYS A O 1
ATOM 658 N N . GLU A 1 85 ? -22.821 17.374 17.803 1.00 96.75 85 GLU A N 1
ATOM 659 C CA . GLU A 1 85 ? -22.496 17.149 16.401 1.00 96.75 85 GLU A CA 1
ATOM 660 C C . GLU A 1 85 ? -21.776 15.811 16.230 1.00 96.75 85 GLU A C 1
ATOM 662 O O . GLU A 1 85 ? -20.719 15.598 16.823 1.00 96.75 85 GLU A O 1
ATOM 667 N N . ILE A 1 86 ? -22.338 14.921 15.408 1.00 97.69 86 ILE A N 1
ATOM 668 C CA . ILE A 1 86 ? -21.714 13.640 15.061 1.00 97.69 86 ILE A CA 1
ATOM 669 C C . ILE A 1 86 ? -20.535 13.896 14.122 1.00 97.69 86 ILE A C 1
ATOM 671 O O . ILE A 1 86 ? -20.723 14.347 12.990 1.00 97.69 86 ILE A O 1
ATOM 675 N N . LEU A 1 87 ? -19.339 13.538 14.582 1.00 97.69 87 LEU A N 1
ATOM 676 C CA . LEU A 1 87 ? -18.095 13.680 13.829 1.00 97.69 87 LEU A CA 1
ATOM 677 C C . LEU A 1 87 ? -17.753 12.409 13.043 1.00 97.69 87 LEU A C 1
ATOM 679 O O . LEU A 1 87 ? -17.277 12.470 11.910 1.00 97.69 87 LEU A O 1
ATOM 683 N N . MET A 1 88 ? -18.007 11.243 13.639 1.00 98.38 88 MET A N 1
ATOM 684 C CA . MET A 1 88 ? -17.647 9.949 13.065 1.00 98.38 88 MET A CA 1
ATOM 685 C C . MET A 1 88 ? -18.661 8.887 13.476 1.00 98.38 88 MET A C 1
ATOM 687 O O . MET A 1 88 ? -19.052 8.796 14.636 1.00 98.38 88 MET A O 1
ATOM 691 N N . ASN A 1 89 ? -19.038 8.041 12.526 1.00 98.62 89 ASN A N 1
ATOM 692 C CA . ASN A 1 89 ? -19.722 6.788 12.799 1.00 98.62 89 ASN A CA 1
ATOM 693 C C . ASN A 1 89 ? -18.717 5.654 12.656 1.00 98.62 89 ASN A C 1
ATOM 695 O O . ASN A 1 89 ? -18.028 5.568 11.639 1.00 98.62 89 ASN A O 1
ATOM 699 N N . THR A 1 90 ? -18.664 4.766 13.638 1.00 98.62 90 THR A N 1
ATOM 700 C CA . THR A 1 90 ? -17.914 3.523 13.518 1.00 98.62 90 THR A CA 1
ATOM 701 C C . THR A 1 90 ? -18.862 2.356 13.311 1.00 98.62 90 THR A C 1
ATOM 703 O O . THR A 1 90 ? -19.984 2.354 13.816 1.00 98.62 90 THR A O 1
ATOM 706 N N . THR A 1 91 ? -18.454 1.376 12.512 1.00 98.56 91 THR A N 1
ATOM 707 C CA . THR A 1 91 ? -19.245 0.168 12.265 1.00 98.56 91 THR A CA 1
ATOM 708 C C . THR A 1 91 ? -18.385 -1.074 12.423 1.00 98.56 91 THR A C 1
ATOM 710 O O . THR A 1 91 ? -17.247 -1.107 11.965 1.00 98.56 91 THR A O 1
ATOM 713 N N . LEU A 1 92 ? -18.956 -2.102 13.047 1.00 98.44 92 LEU A N 1
ATOM 714 C CA . LEU A 1 92 ? -18.434 -3.458 13.091 1.00 98.44 92 LEU A CA 1
ATOM 715 C C . LEU A 1 92 ? -19.355 -4.379 12.294 1.00 98.44 92 LEU A C 1
ATOM 717 O O . LEU A 1 92 ? -20.570 -4.364 12.502 1.00 98.44 92 LEU A O 1
ATOM 721 N N . ARG A 1 93 ? -18.789 -5.211 11.420 1.00 98.12 93 ARG A N 1
ATOM 722 C CA . ARG A 1 93 ? -19.489 -6.354 10.811 1.00 98.12 93 ARG A CA 1
ATOM 723 C C . ARG A 1 93 ? -18.787 -7.628 11.255 1.00 98.12 93 ARG A C 1
ATOM 725 O O . ARG A 1 93 ? -17.639 -7.854 10.889 1.00 98.12 93 ARG A O 1
ATOM 732 N N . ILE A 1 94 ? -19.463 -8.411 12.085 1.00 97.56 94 ILE A N 1
ATOM 733 C CA . ILE A 1 94 ? -18.906 -9.567 12.789 1.00 97.56 94 ILE A CA 1
ATOM 734 C C . ILE A 1 94 ? -19.405 -10.832 12.090 1.00 97.56 94 ILE A C 1
ATOM 736 O O . ILE A 1 94 ? -20.583 -11.180 12.213 1.00 97.56 94 ILE A O 1
ATOM 740 N N . GLY A 1 95 ? -18.520 -11.469 11.324 1.00 95.38 95 GLY A N 1
ATOM 741 C CA . GLY A 1 95 ? -18.769 -12.742 10.648 1.00 95.38 95 GLY A CA 1
ATOM 742 C C . GLY A 1 95 ? -18.442 -13.950 11.530 1.00 95.38 95 GLY A C 1
ATOM 743 O O . GLY A 1 95 ? -18.367 -13.854 12.758 1.00 95.38 95 GLY A O 1
ATOM 744 N N . SER A 1 96 ? -18.227 -15.105 10.898 1.00 92.19 96 SER A N 1
ATOM 745 C CA . SER A 1 96 ? -17.896 -16.353 11.601 1.00 92.19 96 SER A CA 1
ATOM 746 C C . SER A 1 96 ? -16.483 -16.373 12.188 1.00 92.19 96 SER A C 1
ATOM 748 O O . SER A 1 96 ? -16.263 -16.983 13.231 1.00 92.19 96 SER A O 1
ATOM 750 N N . SER A 1 97 ? -15.530 -15.737 11.509 1.00 93.19 97 SER A N 1
ATOM 751 C CA . SER A 1 97 ? -14.093 -15.770 11.817 1.00 93.19 97 SER A CA 1
ATOM 752 C C . SER A 1 97 ? -13.378 -14.464 11.458 1.00 93.19 97 SER A C 1
ATOM 754 O O . SER A 1 97 ? -12.159 -14.439 11.301 1.00 93.19 97 SER A O 1
ATOM 756 N N . GLN A 1 98 ? -14.135 -13.388 11.258 1.00 95.69 98 GLN A N 1
ATOM 757 C CA . GLN A 1 98 ? -13.620 -12.121 10.774 1.00 95.69 98 GLN A CA 1
ATOM 758 C C . GLN A 1 98 ? -14.469 -10.958 11.278 1.00 95.69 98 GLN A C 1
ATOM 760 O O . GLN A 1 98 ? -15.681 -11.086 11.470 1.00 95.69 98 GLN A O 1
ATOM 765 N N . VAL A 1 99 ? -13.826 -9.813 11.471 1.00 97.88 99 VAL A N 1
ATOM 766 C CA . VAL A 1 99 ? -14.463 -8.567 11.892 1.00 97.88 99 VAL A CA 1
ATOM 767 C C . VAL A 1 99 ? -14.030 -7.463 10.942 1.00 97.88 99 VAL A C 1
ATOM 769 O O . VAL A 1 99 ? -12.836 -7.212 10.780 1.00 97.88 99 VAL A O 1
ATOM 772 N N . LEU A 1 100 ? -15.002 -6.793 10.325 1.00 98.12 100 LEU A N 1
ATOM 773 C CA . LEU A 1 100 ? -14.754 -5.568 9.574 1.00 98.12 100 LEU A CA 1
ATOM 774 C C . LEU A 1 100 ? -15.010 -4.363 10.452 1.00 98.12 100 LEU A C 1
ATOM 776 O O . LEU A 1 100 ? -16.126 -4.195 10.941 1.00 98.12 100 LEU A O 1
ATOM 780 N N . PHE A 1 101 ? -13.997 -3.521 10.592 1.00 98.44 101 PHE A N 1
ATOM 781 C CA . PHE A 1 101 ? -14.112 -2.206 11.204 1.00 98.44 101 PHE A CA 1
ATOM 782 C C . PHE A 1 101 ? -14.254 -1.170 10.100 1.00 98.44 101 PHE A C 1
ATOM 784 O O . PHE A 1 101 ? -13.557 -1.243 9.092 1.00 98.44 101 PHE A O 1
ATOM 791 N N . GLU A 1 102 ? -15.134 -0.199 10.291 1.00 98.50 102 GLU A N 1
ATOM 792 C CA . GLU A 1 102 ? -15.329 0.918 9.375 1.00 98.50 102 GLU A CA 1
ATOM 793 C C . GLU A 1 102 ? -15.387 2.217 10.174 1.00 98.50 102 GLU A C 1
ATOM 795 O O . GLU A 1 102 ? -16.089 2.293 11.182 1.00 98.50 102 GLU A O 1
ATOM 800 N N . GLN A 1 103 ? -14.674 3.236 9.705 1.00 98.38 103 GLN A N 1
ATOM 801 C CA . GLN A 1 103 ? -14.892 4.630 10.074 1.00 98.38 103 GLN A CA 1
ATOM 802 C C . GLN A 1 103 ? -15.629 5.314 8.925 1.00 98.38 103 GLN A C 1
ATOM 804 O O . GLN A 1 103 ? -15.236 5.165 7.767 1.00 98.38 103 GLN A O 1
ATOM 809 N N . ARG A 1 104 ? -16.675 6.078 9.235 1.00 98.38 104 ARG A N 1
ATOM 810 C CA . ARG A 1 104 ? -17.428 6.898 8.284 1.00 98.38 104 ARG A CA 1
ATOM 811 C C . ARG A 1 104 ? -17.579 8.313 8.818 1.00 98.38 104 ARG A C 1
ATOM 813 O O . ARG A 1 104 ? -18.005 8.498 9.953 1.00 98.38 104 ARG A O 1
ATOM 820 N N . PHE A 1 105 ? -17.336 9.301 7.965 1.00 98.00 105 PHE A N 1
ATOM 821 C CA . PHE A 1 105 ? -17.409 10.720 8.324 1.00 98.00 105 PHE A CA 1
ATOM 822 C C . PHE A 1 105 ? -18.643 11.347 7.674 1.00 98.00 105 PHE A C 1
ATOM 824 O O . PHE A 1 105 ? -18.554 11.832 6.547 1.00 98.00 105 PHE A O 1
ATOM 831 N N . PRO A 1 106 ? -19.830 11.297 8.312 1.00 97.62 106 PRO A N 1
ATOM 832 C CA . PRO A 1 106 ? -21.088 11.685 7.670 1.00 97.62 106 PRO A CA 1
ATOM 833 C C . PRO A 1 106 ? -21.087 13.133 7.181 1.00 97.62 106 PRO A C 1
ATOM 835 O O . PRO A 1 106 ? -21.625 13.392 6.110 1.00 97.62 106 PRO A O 1
ATOM 838 N N . ASN A 1 107 ? -20.434 14.032 7.921 1.00 96.94 107 ASN A N 1
ATOM 839 C CA . ASN A 1 107 ? -20.347 15.455 7.598 1.00 96.94 107 ASN A CA 1
ATOM 840 C C . ASN A 1 107 ? -18.973 15.859 7.034 1.00 96.94 107 ASN A C 1
ATOM 842 O O . ASN A 1 107 ? -18.824 16.966 6.530 1.00 96.94 107 ASN A O 1
ATOM 846 N N . GLY A 1 108 ? -17.998 14.944 7.023 1.00 97.06 108 GLY A N 1
ATOM 847 C CA . GLY A 1 108 ? -16.593 15.273 6.775 1.00 97.06 108 GLY A CA 1
ATOM 848 C C . GLY A 1 108 ? -15.944 15.915 8.001 1.00 97.06 108 GLY A C 1
ATOM 849 O O . GLY A 1 108 ? -16.590 16.068 9.034 1.00 97.06 108 GLY A O 1
ATOM 850 N N . LEU A 1 109 ? -14.664 16.262 7.891 1.00 95.50 109 LEU A N 1
ATOM 851 C CA . LEU A 1 109 ? -13.935 17.036 8.893 1.00 95.50 109 LEU A CA 1
ATOM 852 C C . LEU A 1 109 ? -13.055 18.074 8.190 1.00 95.50 109 LEU A C 1
ATOM 854 O O . LEU A 1 109 ? -12.412 17.749 7.193 1.00 95.50 109 LEU A O 1
ATOM 858 N N . GLU A 1 110 ? -12.977 19.290 8.724 1.00 93.62 110 GLU A N 1
ATOM 859 C CA . GLU A 1 110 ? -12.176 20.387 8.168 1.00 93.62 110 GLU A CA 1
ATOM 860 C C . GLU A 1 110 ? -11.201 20.948 9.203 1.00 93.62 110 GLU A C 1
ATOM 862 O O . GLU A 1 110 ? -11.504 20.976 10.395 1.00 93.62 110 GLU A O 1
ATOM 867 N N . ASN A 1 111 ? -10.048 21.439 8.733 1.00 85.75 111 ASN A N 1
ATOM 868 C CA . ASN A 1 111 ? -9.005 22.076 9.551 1.00 85.75 111 ASN A CA 1
ATOM 869 C C . ASN A 1 111 ? -8.606 21.258 10.785 1.00 85.75 111 ASN A C 1
ATOM 871 O O . ASN A 1 111 ? -8.276 21.810 11.837 1.00 85.75 111 ASN A O 1
ATOM 875 N N . VAL A 1 112 ? -8.649 19.934 10.656 1.00 82.62 112 VAL A N 1
ATOM 876 C CA . VAL A 1 112 ? -8.339 19.043 11.763 1.00 82.62 112 VAL A CA 1
ATOM 877 C C . VAL A 1 112 ? -6.832 18.994 11.917 1.00 82.62 112 VAL A C 1
ATOM 879 O O . VAL A 1 112 ? -6.107 18.727 10.960 1.00 82.62 112 VAL A O 1
ATOM 882 N N . THR A 1 113 ? -6.355 19.247 13.126 1.00 75.69 113 THR A N 1
ATOM 883 C CA . THR A 1 113 ? -4.948 19.088 13.470 1.00 75.69 113 THR A CA 1
ATOM 884 C C . THR A 1 113 ? -4.802 17.937 14.446 1.00 75.69 113 THR A C 1
ATOM 886 O O . THR A 1 113 ? -5.663 17.700 15.297 1.00 75.69 113 THR A O 1
ATOM 889 N N . ASN A 1 114 ? -3.700 17.203 14.321 1.00 69.69 114 ASN A N 1
ATOM 890 C CA . ASN A 1 114 ? -3.310 16.271 15.360 1.00 69.69 114 ASN A CA 1
ATOM 891 C C . ASN A 1 114 ? -2.587 17.054 16.460 1.00 69.69 114 ASN A C 1
ATOM 893 O O . ASN A 1 114 ? -1.525 17.628 16.220 1.00 69.69 114 ASN A O 1
ATOM 897 N N . SER A 1 115 ? -3.169 17.108 17.656 1.00 55.38 115 SER A N 1
ATOM 898 C CA . SER A 1 115 ? -2.521 17.710 18.827 1.00 55.38 115 SER A CA 1
ATOM 899 C C . SER A 1 115 ? -1.440 16.799 19.418 1.00 55.38 115 SER A C 1
ATOM 901 O O . SER A 1 115 ? -0.582 17.258 20.173 1.00 55.38 115 SER A O 1
ATOM 903 N N . THR A 1 116 ? -1.460 15.513 19.062 1.00 53.28 116 THR A N 1
ATOM 904 C CA . THR A 1 116 ? -0.487 14.515 19.500 1.00 53.28 116 THR A CA 1
ATOM 905 C C . THR A 1 116 ? 0.527 14.254 18.389 1.00 53.28 116 THR A C 1
ATOM 907 O O . THR A 1 116 ? 0.204 14.330 17.206 1.00 53.28 116 THR A O 1
ATOM 910 N N . ALA A 1 117 ? 1.766 13.910 18.745 1.00 57.81 117 ALA A N 1
ATOM 911 C CA . ALA A 1 117 ? 2.784 13.445 17.795 1.00 57.81 117 ALA A CA 1
ATOM 912 C C . ALA A 1 117 ? 2.463 12.032 17.244 1.00 57.81 117 ALA A C 1
ATOM 914 O O . ALA A 1 117 ? 3.346 11.188 17.120 1.00 57.81 117 ALA A O 1
ATOM 915 N N . SER A 1 118 ? 1.183 11.753 16.985 1.00 67.31 118 SER A N 1
ATOM 916 C CA . SER A 1 118 ? 0.670 10.508 16.434 1.00 67.31 118 SER A CA 1
ATOM 917 C C . SER A 1 118 ? 0.706 10.557 14.907 1.00 67.31 118 SER A C 1
ATOM 919 O O . SER A 1 118 ? 0.489 11.595 14.270 1.00 67.31 118 SER A O 1
ATOM 921 N N . TYR A 1 119 ? 0.937 9.400 14.299 1.00 78.38 119 TYR A N 1
ATOM 922 C CA . TYR A 1 119 ? 0.866 9.234 12.853 1.00 78.38 119 TYR A CA 1
ATOM 923 C C . TYR A 1 119 ? -0.575 9.120 12.313 1.00 78.38 119 TYR A C 1
ATOM 925 O O . TYR A 1 119 ? -0.767 9.085 11.098 1.00 78.38 119 TYR A O 1
ATOM 933 N N . ALA A 1 120 ? -1.596 9.102 13.181 1.00 88.38 120 ALA A N 1
ATOM 934 C CA . ALA A 1 120 ? -3.008 9.033 12.799 1.00 88.38 120 ALA A CA 1
ATOM 935 C C . ALA A 1 120 ? -3.833 10.204 13.370 1.00 88.38 120 ALA A C 1
ATOM 937 O O . ALA A 1 120 ? -3.717 10.539 14.549 1.00 88.38 120 ALA A O 1
ATOM 938 N N . LEU A 1 121 ? -4.656 10.813 12.511 1.00 93.06 121 LEU A N 1
ATOM 939 C CA . LEU A 1 121 ? -5.639 11.863 12.788 1.00 93.06 121 LEU A CA 1
ATOM 940 C C . LEU A 1 121 ? -6.875 11.326 13.509 1.00 93.06 121 LEU A C 1
ATOM 942 O O . LEU A 1 121 ? -7.456 11.998 14.352 1.00 93.06 121 LEU A O 1
ATOM 946 N N . THR A 1 122 ? -7.313 10.131 13.130 1.00 95.44 122 THR A N 1
ATOM 947 C CA . THR A 1 122 ? -8.439 9.437 13.753 1.00 95.44 122 THR A CA 1
ATOM 948 C C . THR A 1 122 ? -7.953 8.104 14.278 1.00 95.44 122 THR A C 1
ATOM 950 O O . THR A 1 122 ? -6.940 7.594 13.802 1.00 95.44 122 THR A O 1
ATOM 953 N N . VAL A 1 123 ? -8.651 7.524 15.250 1.00 96.00 123 VAL A N 1
ATOM 954 C CA . VAL A 1 123 ? -8.315 6.192 15.759 1.00 96.00 123 VAL A CA 1
ATOM 955 C C . VAL A 1 123 ? -9.584 5.435 16.119 1.00 96.00 123 VAL A C 1
ATOM 957 O O . VAL A 1 123 ? -10.352 5.872 16.972 1.00 96.00 123 VAL A O 1
ATOM 960 N N . PHE A 1 124 ? -9.789 4.307 15.442 1.00 97.19 124 PHE A N 1
ATOM 961 C CA . PHE A 1 124 ? -10.755 3.258 15.758 1.00 97.19 124 PHE A CA 1
ATOM 962 C C . PHE A 1 124 ? -10.545 2.096 14.766 1.00 97.19 124 PHE A C 1
ATOM 964 O O . PHE A 1 124 ? -10.642 2.335 13.559 1.00 97.19 124 PHE A O 1
ATOM 971 N N . PRO A 1 125 ? -10.342 0.850 15.226 1.00 97.62 125 PRO A N 1
ATOM 972 C CA . PRO A 1 125 ? -10.252 0.441 16.630 1.00 97.62 125 PRO A CA 1
ATOM 973 C C . PRO A 1 125 ? -8.945 0.907 17.306 1.00 97.62 125 PRO A C 1
ATOM 975 O O . PRO A 1 125 ? -7.940 1.136 16.633 1.00 97.62 125 PRO A O 1
ATOM 978 N N . ALA A 1 126 ? -8.968 1.021 18.638 1.00 96.69 126 ALA A N 1
ATOM 979 C CA . ALA A 1 126 ? -7.825 1.335 19.503 1.00 96.69 126 ALA A CA 1
ATOM 980 C C . ALA A 1 126 ? -7.712 0.303 20.637 1.00 96.69 126 ALA A C 1
ATOM 982 O O . ALA A 1 126 ? -8.336 0.430 21.688 1.00 96.69 126 ALA A O 1
ATOM 983 N N . PHE A 1 127 ? -6.923 -0.740 20.409 1.00 97.56 127 PHE A N 1
ATOM 984 C CA . PHE A 1 127 ? -6.739 -1.882 21.292 1.00 97.56 127 PHE A CA 1
ATOM 985 C C . PHE A 1 127 ? -5.825 -1.577 22.485 1.00 97.56 127 PHE A C 1
ATOM 987 O O . PHE A 1 127 ? -4.667 -1.197 22.318 1.00 97.56 127 PHE A O 1
ATOM 994 N N . LEU A 1 128 ? -6.326 -1.793 23.698 1.00 95.56 128 LEU A N 1
ATOM 995 C CA . LEU A 1 128 ? -5.621 -1.493 24.940 1.00 95.56 128 LEU A CA 1
ATOM 996 C C . LEU A 1 128 ? -4.419 -2.420 25.201 1.00 95.56 128 LEU A C 1
ATOM 998 O O . LEU A 1 128 ? -4.435 -3.610 24.889 1.00 95.56 128 LEU A O 1
ATOM 1002 N N . ARG A 1 129 ? -3.420 -1.890 25.911 1.00 94.62 129 ARG A N 1
ATOM 1003 C CA . ARG A 1 129 ? -2.238 -2.582 26.455 1.00 94.62 129 ARG A CA 1
ATOM 1004 C C . ARG A 1 129 ? -2.395 -2.877 27.951 1.00 94.62 129 ARG A C 1
ATOM 1006 O O . ARG A 1 129 ? -1.474 -2.682 28.738 1.00 94.62 129 ARG A O 1
ATOM 1013 N N . THR A 1 130 ? -3.570 -3.324 28.387 1.00 85.62 130 THR A N 1
ATOM 1014 C CA . THR A 1 130 ? -3.813 -3.554 29.826 1.00 85.62 130 THR A CA 1
ATOM 1015 C C . THR A 1 130 ? -3.209 -4.864 30.333 1.00 85.62 130 THR A C 1
ATOM 1017 O O . THR A 1 130 ? -3.038 -5.816 29.576 1.00 85.62 130 THR A O 1
ATOM 1020 N N . SER A 1 131 ? -2.993 -4.958 31.649 1.00 79.44 131 SER A N 1
ATOM 1021 C CA . SER A 1 131 ? -2.623 -6.209 32.329 1.00 79.44 131 SER A CA 1
ATOM 1022 C C . SER A 1 131 ? -3.697 -7.303 32.254 1.00 79.44 131 SER A C 1
ATOM 1024 O O . SER A 1 131 ? -3.394 -8.469 32.500 1.00 79.44 131 SER A O 1
ATOM 1026 N N . ASN A 1 132 ? -4.940 -6.948 31.909 1.00 83.69 132 ASN A N 1
ATOM 1027 C CA . ASN A 1 132 ? -6.042 -7.895 31.729 1.00 83.69 132 ASN A CA 1
ATOM 1028 C C . ASN A 1 132 ? -6.007 -8.587 30.357 1.00 83.69 132 ASN A C 1
ATOM 1030 O O . ASN A 1 132 ? -6.778 -9.516 30.123 1.00 83.69 132 ASN A O 1
ATOM 1034 N N . ILE A 1 133 ? -5.130 -8.144 29.452 1.00 89.50 133 ILE A N 1
ATOM 1035 C CA . ILE A 1 133 ? -4.885 -8.781 28.162 1.00 89.50 133 ILE A CA 1
ATOM 1036 C C . ILE A 1 133 ? -3.524 -9.466 28.243 1.00 89.50 133 ILE A C 1
ATOM 1038 O O . ILE A 1 133 ? -2.511 -8.849 28.569 1.00 89.50 133 ILE A O 1
ATOM 1042 N N . LYS A 1 134 ? -3.498 -10.764 27.937 1.00 94.12 134 LYS A N 1
ATOM 1043 C CA . LYS A 1 134 ? -2.256 -11.532 27.840 1.00 94.12 134 LYS A CA 1
ATOM 1044 C C . LYS A 1 134 ? -1.329 -10.880 26.812 1.00 94.12 134 LYS A C 1
ATOM 1046 O O . LYS A 1 134 ? -1.746 -10.651 25.677 1.00 94.12 134 LYS A O 1
ATOM 1051 N N . ASP A 1 135 ? -0.077 -10.631 27.194 1.00 95.94 135 ASP A N 1
ATOM 1052 C CA . ASP A 1 135 ? 0.935 -10.131 26.262 1.00 95.94 135 ASP A CA 1
ATOM 1053 C C . ASP A 1 135 ? 1.304 -11.236 25.265 1.00 95.94 135 ASP A C 1
ATOM 1055 O O . ASP A 1 135 ? 2.037 -12.176 25.583 1.00 95.94 135 ASP A O 1
ATOM 1059 N N . ARG A 1 136 ? 0.706 -11.176 24.075 1.00 95.25 136 ARG A N 1
ATOM 1060 C CA . ARG A 1 136 ? 0.883 -12.182 23.024 1.00 95.25 136 ARG A CA 1
ATOM 1061 C C . ARG A 1 136 ? 2.036 -11.809 22.116 1.00 95.25 136 ARG A C 1
ATOM 1063 O O . ARG A 1 136 ? 2.319 -10.629 21.918 1.00 95.25 136 ARG A O 1
ATOM 1070 N N . ALA A 1 137 ? 2.662 -12.828 21.536 1.00 97.31 137 ALA A N 1
ATOM 1071 C CA . ALA A 1 137 ? 3.635 -12.622 20.481 1.00 97.31 137 ALA A CA 1
ATOM 1072 C C . ALA A 1 137 ? 2.949 -11.976 19.274 1.00 97.31 137 ALA A C 1
ATOM 1074 O O . ALA A 1 137 ? 1.794 -12.273 18.955 1.00 97.31 137 ALA A O 1
ATOM 1075 N N . CYS A 1 138 ? 3.675 -11.091 18.606 1.00 97.50 138 CYS A N 1
ATOM 1076 C CA . CYS A 1 138 ? 3.238 -10.493 17.367 1.00 97.50 138 CYS A CA 1
ATOM 1077 C C . CYS A 1 138 ? 4.367 -10.342 16.361 1.00 97.50 138 CYS A C 1
ATOM 1079 O O . CYS A 1 138 ? 5.548 -10.487 16.679 1.00 97.50 138 CYS A O 1
ATOM 1081 N N . PHE A 1 139 ? 3.991 -10.044 15.128 1.00 97.50 139 PHE A N 1
ATOM 1082 C CA . PHE A 1 139 ? 4.876 -9.408 14.170 1.00 97.50 139 PHE A CA 1
ATOM 1083 C C . PHE A 1 139 ? 4.078 -8.484 13.257 1.00 97.50 139 PHE A C 1
ATOM 1085 O O . PHE A 1 139 ? 2.867 -8.641 13.102 1.00 97.50 139 PHE A O 1
ATOM 1092 N N . ALA A 1 140 ? 4.768 -7.533 12.644 1.00 97.56 140 ALA A N 1
ATOM 1093 C CA . ALA A 1 140 ? 4.216 -6.700 11.589 1.00 97.56 140 ALA A CA 1
ATOM 1094 C C . ALA A 1 140 ? 5.266 -6.424 10.513 1.00 97.56 140 ALA A C 1
ATOM 1096 O O . ALA A 1 140 ? 6.458 -6.657 10.730 1.00 97.56 140 ALA A O 1
ATOM 1097 N N . TYR A 1 141 ? 4.830 -5.929 9.358 1.00 96.81 141 TYR A N 1
ATOM 1098 C CA . TYR A 1 141 ? 5.717 -5.620 8.241 1.00 96.81 141 TYR A CA 1
ATOM 1099 C C . TYR A 1 141 ? 6.068 -4.131 8.198 1.00 96.81 141 TYR A C 1
ATOM 1101 O O . TYR A 1 141 ? 5.195 -3.273 8.339 1.00 96.81 141 TYR A O 1
ATOM 1109 N N . HIS A 1 142 ? 7.356 -3.825 8.035 1.00 95.38 142 HIS A N 1
ATOM 1110 C CA . HIS A 1 142 ? 7.899 -2.467 8.093 1.00 95.38 142 HIS A CA 1
ATOM 1111 C C . HIS A 1 142 ? 8.937 -2.213 7.007 1.00 95.38 142 HIS A C 1
ATOM 1113 O O . HIS A 1 142 ? 9.657 -3.124 6.607 1.00 95.38 142 HIS A O 1
ATOM 1119 N N . GLY A 1 143 ? 9.105 -0.940 6.656 1.00 94.38 143 GLY A N 1
ATOM 1120 C CA . GLY A 1 143 ? 10.213 -0.508 5.814 1.00 94.38 143 GLY A CA 1
ATOM 1121 C C . GLY A 1 143 ? 10.025 -0.903 4.355 1.00 94.38 143 GLY A C 1
ATOM 1122 O O . GLY A 1 143 ? 8.997 -1.456 3.962 1.00 94.38 143 GLY A O 1
ATOM 1123 N N . VAL A 1 144 ? 11.037 -0.576 3.559 1.00 93.38 144 VAL A N 1
ATOM 1124 C CA . VAL A 1 144 ? 11.121 -0.949 2.144 1.00 93.38 144 VAL A CA 1
ATOM 1125 C C . VAL A 1 144 ? 11.296 -2.464 2.032 1.00 93.38 144 VAL A C 1
ATOM 1127 O O . VAL A 1 144 ? 12.044 -3.038 2.823 1.00 93.38 144 VAL A O 1
ATOM 1130 N N . PHE A 1 145 ? 10.630 -3.097 1.060 1.00 93.19 145 PHE A N 1
ATOM 1131 C CA . PHE A 1 145 ? 10.580 -4.562 0.920 1.00 93.19 145 PHE A CA 1
ATOM 1132 C C . PHE A 1 145 ? 10.034 -5.198 2.202 1.00 93.19 145 PHE A C 1
ATOM 1134 O O . PHE A 1 145 ? 10.788 -5.843 2.934 1.00 93.19 145 PHE A O 1
ATOM 1141 N N . PRO A 1 146 ? 8.748 -4.955 2.514 1.00 93.56 146 PRO A N 1
ATOM 1142 C CA . PRO A 1 146 ? 8.214 -4.924 3.866 1.00 93.56 146 PRO A CA 1
ATOM 1143 C C . PRO A 1 146 ? 8.748 -6.078 4.701 1.00 93.56 146 PRO A C 1
ATOM 1145 O O . PRO A 1 146 ? 8.383 -7.231 4.491 1.00 93.56 146 PRO A O 1
ATOM 1148 N N . ALA A 1 147 ? 9.664 -5.761 5.611 1.00 91.50 147 ALA A N 1
ATOM 1149 C CA . ALA A 1 147 ? 10.399 -6.739 6.387 1.00 91.50 147 ALA A CA 1
ATOM 1150 C C . ALA A 1 147 ? 9.625 -7.066 7.660 1.00 91.50 147 ALA A C 1
ATOM 1152 O O . ALA A 1 147 ? 9.081 -6.183 8.331 1.00 91.50 147 ALA A O 1
ATOM 1153 N N . LEU A 1 148 ? 9.593 -8.349 8.014 1.00 94.19 148 LEU A N 1
ATOM 1154 C CA . LEU A 1 148 ? 8.945 -8.803 9.237 1.00 94.19 148 LEU A CA 1
ATOM 1155 C C . LEU A 1 148 ? 9.720 -8.305 10.461 1.00 94.19 148 LEU A C 1
ATOM 1157 O O . LEU A 1 148 ? 10.913 -8.570 10.611 1.00 94.19 148 LEU A O 1
ATOM 1161 N N . LYS A 1 149 ? 9.010 -7.651 11.379 1.00 95.56 149 LYS A N 1
ATOM 1162 C CA . LYS A 1 149 ? 9.516 -7.236 12.686 1.00 95.56 149 LYS A CA 1
ATOM 1163 C C . LYS A 1 149 ? 8.706 -7.902 13.790 1.00 95.56 149 LYS A C 1
ATOM 1165 O O . LYS A 1 149 ? 7.519 -7.625 13.949 1.00 95.56 149 LYS A O 1
ATOM 1170 N N . SER A 1 150 ? 9.358 -8.771 14.556 1.00 96.62 150 SER A N 1
ATOM 1171 C CA . SER A 1 150 ? 8.751 -9.432 15.714 1.00 96.62 1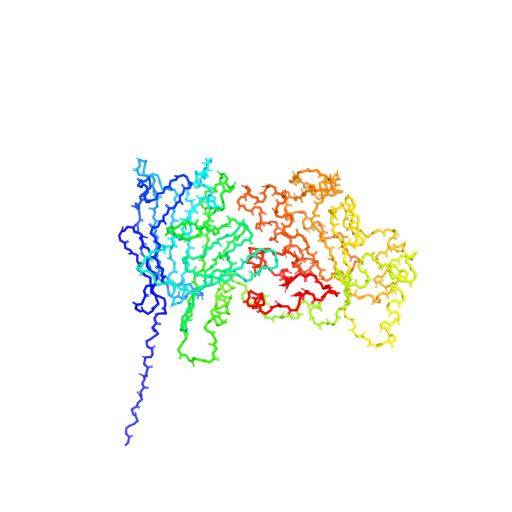50 SER A CA 1
ATOM 1172 C C . SER A 1 150 ? 8.523 -8.457 16.868 1.00 96.62 150 SER A C 1
ATOM 1174 O O . SER A 1 150 ? 9.297 -7.520 17.077 1.00 96.62 150 SER A O 1
ATOM 1176 N N . CYS A 1 151 ? 7.475 -8.709 17.640 1.00 97.38 151 CYS A N 1
ATOM 1177 C CA . CYS A 1 151 ? 7.044 -7.905 18.772 1.00 97.38 151 CYS A CA 1
ATOM 1178 C C . CYS A 1 151 ? 6.224 -8.745 19.764 1.00 97.38 151 CYS A C 1
ATOM 1180 O O . CYS A 1 151 ? 6.028 -9.950 19.602 1.00 97.38 151 CYS A O 1
ATOM 1182 N N . THR A 1 152 ? 5.729 -8.082 20.798 1.00 97.62 152 THR A N 1
ATOM 1183 C CA . THR A 1 152 ? 4.595 -8.502 21.620 1.00 97.62 152 THR A CA 1
ATOM 1184 C C . THR A 1 152 ? 3.552 -7.388 21.627 1.00 97.62 152 THR A C 1
ATOM 1186 O O . THR A 1 152 ? 3.870 -6.267 21.217 1.00 97.62 152 THR A O 1
ATOM 1189 N N . ILE A 1 153 ? 2.332 -7.643 22.105 1.00 96.06 153 ILE A N 1
ATOM 1190 C CA . ILE A 1 153 ? 1.313 -6.589 22.260 1.00 96.06 153 ILE A CA 1
ATOM 1191 C C . ILE A 1 153 ? 1.898 -5.380 22.994 1.00 96.06 153 ILE A C 1
ATOM 1193 O O . ILE A 1 153 ? 1.700 -4.258 22.548 1.00 96.06 153 ILE A O 1
ATOM 1197 N N . GLN A 1 154 ? 2.675 -5.601 24.056 1.00 95.69 154 GLN A N 1
ATOM 1198 C CA . GLN A 1 154 ? 3.284 -4.540 24.861 1.00 95.69 154 GLN A CA 1
ATOM 1199 C C . GLN A 1 154 ? 4.449 -3.819 24.170 1.00 95.69 154 GLN A C 1
ATOM 1201 O O . GLN A 1 154 ? 4.702 -2.654 24.465 1.00 95.69 154 GLN A O 1
ATOM 1206 N N . SER A 1 155 ? 5.133 -4.460 23.220 1.00 96.06 155 SER A N 1
ATOM 1207 C CA . SER A 1 155 ? 6.301 -3.889 22.528 1.00 96.06 155 SER A CA 1
ATOM 1208 C C . SER A 1 155 ? 6.047 -3.473 21.075 1.00 96.06 155 SER A C 1
ATOM 1210 O O . SER A 1 155 ? 6.931 -2.879 20.457 1.00 96.06 155 SER A O 1
ATOM 1212 N N . TYR A 1 156 ? 4.857 -3.741 20.524 1.00 96.94 156 TYR A N 1
ATOM 1213 C CA . TYR A 1 156 ? 4.475 -3.314 19.178 1.00 96.94 156 TYR A CA 1
ATOM 1214 C C . TYR A 1 156 ? 4.635 -1.798 19.022 1.00 96.94 156 TYR A C 1
ATOM 1216 O O . TYR A 1 156 ? 4.174 -1.036 19.873 1.00 96.94 156 TYR A O 1
ATOM 1224 N N . LYS A 1 157 ? 5.266 -1.378 17.925 1.00 95.25 157 LYS A N 1
ATOM 1225 C CA . LYS A 1 157 ? 5.429 0.017 17.512 1.00 95.25 157 LYS A CA 1
ATOM 1226 C C . LYS A 1 157 ? 5.276 0.082 16.000 1.00 95.25 157 LYS A C 1
ATOM 1228 O O . LYS A 1 157 ? 5.927 -0.686 15.292 1.00 95.25 157 LYS A O 1
ATOM 1233 N N . GLU A 1 158 ? 4.441 0.992 15.529 1.00 94.12 158 GLU A N 1
ATOM 1234 C CA . GLU A 1 158 ? 4.331 1.385 14.132 1.00 94.12 158 GLU A CA 1
ATOM 1235 C C . GLU A 1 158 ? 5.620 2.060 13.639 1.00 94.12 158 GLU A C 1
ATOM 1237 O O . GLU A 1 158 ? 6.509 2.440 14.406 1.00 94.12 158 GLU A O 1
ATOM 1242 N N . SER A 1 159 ? 5.710 2.251 12.330 1.00 91.44 159 SER A N 1
ATOM 1243 C CA . SER A 1 159 ? 6.599 3.245 11.739 1.00 91.44 159 SER A CA 1
ATOM 1244 C C . SER A 1 159 ? 5.850 3.950 10.625 1.00 91.44 159 SER A C 1
ATOM 1246 O O . SER A 1 159 ? 4.892 3.400 10.095 1.00 91.44 159 SER A O 1
ATOM 1248 N N . TRP A 1 160 ? 6.318 5.122 10.206 1.00 87.06 160 TRP A N 1
ATOM 1249 C CA . TRP A 1 160 ? 5.743 5.790 9.036 1.00 87.06 160 TRP A CA 1
ATOM 1250 C C . TRP A 1 160 ? 5.823 4.927 7.747 1.00 87.06 160 TRP A C 1
ATOM 1252 O O . TRP A 1 160 ? 5.060 5.117 6.806 1.00 87.06 160 TRP A O 1
ATOM 1262 N N . GLN A 1 161 ? 6.712 3.922 7.745 1.00 90.88 161 GLN A N 1
ATOM 1263 C CA . GLN A 1 161 ? 6.935 2.937 6.678 1.00 90.88 161 GLN A CA 1
ATOM 1264 C C . GLN A 1 161 ? 6.199 1.597 6.888 1.00 90.88 161 GLN A C 1
ATOM 1266 O O . GLN A 1 161 ? 6.524 0.615 6.216 1.00 90.88 161 GLN A O 1
ATOM 1271 N N . GLY A 1 162 ? 5.298 1.465 7.869 1.00 92.88 162 GLY A N 1
ATOM 1272 C CA . GLY A 1 162 ? 4.584 0.202 8.086 1.00 92.88 162 GLY A CA 1
ATOM 1273 C C . GLY A 1 162 ? 4.022 -0.018 9.489 1.00 92.88 162 GLY A C 1
ATOM 1274 O O . GLY A 1 162 ? 3.537 0.890 10.153 1.00 92.88 162 GLY A O 1
ATOM 1275 N N . GLY A 1 163 ? 4.038 -1.273 9.931 1.00 95.31 163 GLY A N 1
ATOM 1276 C CA . GLY A 1 163 ? 3.318 -1.747 11.114 1.00 95.31 163 GLY A CA 1
ATOM 1277 C C . GLY A 1 163 ? 2.079 -2.577 10.786 1.00 95.31 163 GLY A C 1
ATOM 1278 O O . GLY A 1 163 ? 1.309 -2.874 11.697 1.00 95.31 163 GLY A O 1
ATOM 1279 N N . GLN A 1 164 ? 1.900 -2.978 9.524 1.00 94.62 164 GLN A N 1
ATOM 1280 C CA . GLN A 1 164 ? 0.770 -3.784 9.060 1.00 94.62 164 GLN A CA 1
ATOM 1281 C C . GLN A 1 164 ? 1.178 -4.723 7.906 1.00 94.62 164 GLN A C 1
ATOM 1283 O O . GLN A 1 164 ? 2.130 -4.389 7.206 1.00 94.62 164 GLN A O 1
ATOM 1288 N N . PRO A 1 165 ? 0.449 -5.824 7.645 1.00 97.31 165 PRO A N 1
ATOM 1289 C CA . PRO A 1 165 ? -0.513 -6.453 8.550 1.00 97.31 165 PRO A CA 1
ATOM 1290 C C . PRO A 1 165 ? 0.114 -6.755 9.915 1.00 97.31 165 PRO A C 1
ATOM 1292 O O . PRO A 1 165 ? 1.287 -7.114 9.992 1.00 97.31 165 PRO A O 1
ATOM 1295 N N . LEU A 1 166 ? -0.645 -6.544 10.989 1.00 98.12 166 LEU A N 1
ATOM 1296 C CA . LEU A 1 166 ? -0.252 -6.894 12.349 1.00 98.12 166 LEU A CA 1
ATOM 1297 C C . LEU A 1 166 ? -0.805 -8.280 12.663 1.00 98.12 166 LEU A C 1
ATOM 1299 O O . LEU A 1 166 ? -2.019 -8.482 12.668 1.00 98.12 166 LEU A O 1
ATOM 1303 N N . VAL A 1 167 ? 0.088 -9.220 12.948 1.00 98.00 167 VAL A N 1
ATOM 1304 C CA . VAL A 1 167 ? -0.263 -10.592 13.307 1.00 98.00 167 VAL A CA 1
ATOM 1305 C C . VAL A 1 167 ? -0.045 -10.786 14.794 1.00 98.00 167 VAL A C 1
ATOM 1307 O O . VAL A 1 167 ? 1.070 -10.610 15.274 1.00 98.00 167 VAL A O 1
ATOM 1310 N N . LEU A 1 168 ? -1.091 -11.169 15.520 1.00 97.56 168 LEU A N 1
ATOM 1311 C CA . LEU A 1 168 ? -1.040 -11.556 16.931 1.00 97.56 168 LEU A CA 1
ATOM 1312 C C . LEU A 1 168 ? -1.262 -13.057 17.017 1.00 97.56 168 LEU A C 1
ATOM 1314 O O . LEU A 1 168 ? -2.190 -13.557 16.390 1.00 97.56 168 LEU A O 1
ATOM 1318 N N . TYR A 1 169 ? -0.460 -13.789 17.780 1.00 95.69 169 TYR A N 1
ATOM 1319 C CA . TYR A 1 169 ? -0.593 -15.242 17.799 1.00 95.69 169 TYR A CA 1
ATOM 1320 C C . TYR A 1 169 ? -0.138 -15.886 19.104 1.00 95.69 169 TYR A C 1
ATOM 1322 O O . TYR A 1 169 ? 0.633 -15.329 19.891 1.00 95.69 169 TYR A O 1
ATOM 1330 N N . ASP A 1 170 ? -0.613 -17.109 19.297 1.00 93.06 170 ASP A N 1
ATOM 1331 C CA . ASP A 1 170 ? -0.042 -18.092 20.201 1.00 93.06 170 ASP A CA 1
ATOM 1332 C C . ASP A 1 170 ? 0.048 -19.464 19.506 1.00 93.06 170 ASP A C 1
ATOM 1334 O O . ASP A 1 170 ? 0.173 -19.546 18.283 1.00 93.06 170 ASP A O 1
ATOM 1338 N N . ASN A 1 171 ? 0.073 -20.549 20.281 1.00 88.56 171 ASN A N 1
ATOM 1339 C CA . ASN A 1 171 ? 0.235 -21.897 19.740 1.00 88.56 171 ASN A CA 1
ATOM 1340 C C . ASN A 1 171 ? -1.007 -22.421 19.005 1.00 88.56 171 ASN A C 1
ATOM 1342 O O . ASN A 1 171 ? -0.870 -23.353 18.217 1.00 88.56 171 ASN A O 1
ATOM 1346 N N . GLU A 1 172 ? -2.190 -21.872 19.281 1.00 89.31 172 GLU A N 1
ATOM 1347 C CA . GLU A 1 172 ? -3.470 -22.391 18.783 1.00 89.31 172 GLU A CA 1
ATOM 1348 C C . GLU A 1 172 ? -4.195 -21.368 17.914 1.00 89.31 172 GLU A C 1
ATOM 1350 O O . GLU A 1 172 ? -4.891 -21.744 16.975 1.00 89.31 172 GLU A O 1
ATOM 1355 N N . THR A 1 173 ? -4.022 -20.078 18.193 1.00 92.75 173 THR A N 1
ATOM 1356 C CA . THR A 1 173 ? -4.798 -19.015 17.557 1.00 92.75 173 THR A CA 1
ATOM 1357 C C . THR A 1 173 ? -3.891 -17.949 16.967 1.00 92.75 173 THR A C 1
ATOM 1359 O O . THR A 1 173 ? -2.845 -17.610 17.525 1.00 92.75 173 THR A O 1
ATOM 1362 N N . ALA A 1 174 ? -4.308 -17.393 15.834 1.00 95.62 174 ALA A N 1
ATOM 1363 C CA . ALA A 1 174 ? -3.702 -16.212 15.250 1.00 95.62 174 ALA A CA 1
ATOM 1364 C C . ALA A 1 174 ? -4.772 -15.243 14.726 1.00 95.62 174 ALA A C 1
ATOM 1366 O O . ALA A 1 174 ? -5.757 -15.654 14.111 1.00 95.62 174 ALA A O 1
ATOM 1367 N N . LEU A 1 175 ? -4.546 -13.953 14.968 1.00 97.25 175 LEU A N 1
ATOM 1368 C CA . LEU A 1 175 ? -5.317 -12.829 14.451 1.00 97.25 175 LEU A CA 1
ATOM 1369 C C . LEU A 1 175 ? -4.452 -12.032 13.476 1.00 97.25 175 LEU A C 1
ATOM 1371 O O . LEU A 1 175 ? -3.319 -11.696 13.815 1.00 97.25 175 LEU A O 1
ATOM 1375 N N . VAL A 1 176 ? -4.989 -11.679 12.311 1.00 98.12 176 VAL A N 1
ATOM 1376 C CA . VAL A 1 176 ? -4.334 -10.792 11.337 1.00 98.12 176 VAL A CA 1
ATOM 1377 C C . VAL A 1 176 ? -5.176 -9.535 11.166 1.00 98.12 176 VAL A C 1
ATOM 1379 O O . VAL A 1 176 ? -6.336 -9.629 10.772 1.00 98.12 176 VAL A O 1
ATOM 1382 N N . PHE A 1 177 ? -4.600 -8.372 11.474 1.00 98.38 177 PHE A N 1
ATOM 1383 C CA . PHE A 1 177 ? -5.236 -7.059 11.362 1.00 98.38 177 PHE A CA 1
ATOM 1384 C C . PHE A 1 177 ? -4.546 -6.201 10.298 1.00 98.38 177 PHE A C 1
ATOM 1386 O O . PHE A 1 177 ? -3.334 -5.985 10.360 1.00 98.38 177 PHE A O 1
ATOM 1393 N N . SER A 1 178 ? -5.302 -5.674 9.340 1.00 97.81 178 SER A N 1
ATOM 1394 C CA . SER A 1 178 ? -4.774 -4.792 8.293 1.00 97.81 178 SER A CA 1
ATOM 1395 C C . SER A 1 178 ? -5.819 -3.786 7.829 1.00 97.81 178 SER A C 1
ATOM 1397 O O . SER A 1 178 ? -7.022 -3.992 8.009 1.00 97.81 178 SER A O 1
ATOM 1399 N N . ALA A 1 179 ? -5.378 -2.731 7.141 1.00 96.62 179 ALA A N 1
ATOM 1400 C CA . ALA A 1 179 ? -6.291 -2.001 6.269 1.00 96.62 179 ALA A CA 1
ATOM 1401 C C . ALA A 1 179 ? -6.889 -2.925 5.210 1.00 96.62 179 ALA A C 1
ATOM 1403 O O . ALA A 1 179 ? -6.232 -3.863 4.754 1.00 96.62 179 ALA A O 1
ATOM 1404 N N . LEU A 1 180 ? -8.143 -2.648 4.858 1.00 95.19 180 LEU A N 1
ATOM 1405 C CA . LEU A 1 180 ? -8.888 -3.370 3.834 1.00 95.19 180 LEU A CA 1
ATOM 1406 C C . LEU A 1 180 ? -8.975 -2.559 2.539 1.00 95.19 180 LEU A C 1
ATOM 1408 O O . LEU A 1 180 ? -8.739 -3.094 1.466 1.00 95.19 180 LEU A O 1
ATOM 1412 N N . ASP A 1 181 ? -9.317 -1.275 2.629 1.00 91.06 181 ASP A N 1
ATOM 1413 C CA . ASP A 1 181 ? -9.355 -0.365 1.487 1.00 91.06 181 ASP A CA 1
ATOM 1414 C C . ASP A 1 181 ? -8.502 0.876 1.744 1.00 91.06 181 ASP A C 1
ATOM 1416 O O . ASP A 1 181 ? -8.179 1.176 2.885 1.00 91.06 181 ASP A O 1
ATOM 1420 N N . LYS A 1 182 ? -8.088 1.574 0.682 1.00 94.06 182 LYS A N 1
ATOM 1421 C CA . LYS A 1 182 ? -7.306 2.824 0.754 1.00 94.06 182 LYS A CA 1
ATOM 1422 C C . LYS A 1 182 ? -6.121 2.786 1.746 1.00 94.06 182 LYS A C 1
ATOM 1424 O O . LYS A 1 182 ? -6.004 3.651 2.620 1.00 94.06 182 LYS A O 1
ATOM 1429 N N . PRO A 1 183 ? -5.252 1.759 1.706 1.00 95.25 183 PRO A N 1
ATOM 1430 C CA . PRO A 1 183 ? -4.215 1.580 2.718 1.00 95.25 183 PRO A CA 1
ATOM 1431 C C . PRO A 1 183 ? -3.180 2.718 2.747 1.00 95.25 183 PRO A C 1
ATOM 1433 O O . PRO A 1 183 ? -2.461 2.817 3.744 1.00 95.25 183 PRO A O 1
ATOM 1436 N N . LYS A 1 184 ? -3.115 3.589 1.725 1.00 94.75 184 LYS A N 1
ATOM 1437 C CA . LYS A 1 184 ? -2.248 4.785 1.700 1.00 94.75 184 LYS A CA 1
ATOM 1438 C C . LYS A 1 184 ? -2.901 6.036 2.320 1.00 94.75 184 LYS A C 1
ATOM 1440 O O . LYS A 1 184 ? -2.234 7.060 2.505 1.00 94.75 184 LYS A O 1
ATOM 1445 N N . ALA A 1 185 ? -4.180 5.967 2.688 1.00 93.94 185 ALA A N 1
ATOM 1446 C CA . ALA A 1 185 ? -4.892 6.999 3.446 1.00 93.94 185 ALA A CA 1
ATOM 1447 C C . ALA A 1 185 ? -4.832 6.792 4.972 1.00 93.94 185 ALA A C 1
ATOM 1449 O O . ALA A 1 185 ? -5.279 7.652 5.736 1.00 93.94 185 ALA A O 1
ATOM 1450 N N . GLN A 1 186 ? -4.289 5.665 5.429 1.00 92.31 186 GLN A N 1
ATOM 1451 C CA . GLN A 1 186 ? -4.357 5.240 6.825 1.00 92.31 186 GLN A CA 1
ATOM 1452 C C . GLN A 1 186 ? -2.989 4.928 7.420 1.00 92.31 186 GLN A C 1
ATOM 1454 O O . GLN A 1 186 ? -2.001 4.728 6.711 1.00 92.31 186 GLN A O 1
ATOM 1459 N N . HIS A 1 187 ? -2.953 4.885 8.745 1.00 91.44 187 HIS A N 1
ATOM 1460 C CA . HIS A 1 187 ? -1.754 4.607 9.505 1.00 91.44 187 HIS A CA 1
ATOM 1461 C C . HIS A 1 187 ? -2.075 3.810 10.768 1.00 91.44 187 HIS A C 1
ATOM 1463 O O . HIS A 1 187 ? -3.099 4.034 11.420 1.00 91.44 187 HIS A O 1
ATOM 1469 N N . MET A 1 188 ? -1.169 2.903 11.130 1.00 94.75 188 MET A N 1
ATOM 1470 C CA . MET A 1 188 ? -1.168 2.299 12.459 1.00 94.75 188 MET A CA 1
ATOM 1471 C C . MET A 1 188 ? -0.681 3.328 13.478 1.00 94.75 188 MET A C 1
ATOM 1473 O O . MET A 1 188 ? 0.109 4.205 13.155 1.00 94.75 188 MET A O 1
ATOM 1477 N N . VAL A 1 189 ? -1.116 3.240 14.721 1.00 93.62 189 VAL A N 1
ATOM 1478 C CA . VAL A 1 189 ? -0.706 4.188 15.764 1.00 93.62 189 VAL A CA 1
ATOM 1479 C C . VAL A 1 189 ? -0.502 3.451 17.073 1.00 93.62 189 VAL A C 1
ATOM 1481 O O . VAL A 1 189 ? -1.248 2.521 17.384 1.00 93.62 189 VAL A O 1
ATOM 1484 N N . THR A 1 190 ? 0.497 3.858 17.852 1.00 93.69 190 THR A N 1
ATOM 1485 C CA . THR A 1 190 ? 0.701 3.333 19.200 1.00 93.69 190 THR A CA 1
ATOM 1486 C C . THR A 1 190 ? 0.936 4.421 20.233 1.00 93.69 190 THR A C 1
ATOM 1488 O O . THR A 1 190 ? 1.592 5.431 19.997 1.00 93.69 190 THR A O 1
ATOM 1491 N N . THR A 1 191 ? 0.438 4.156 21.433 1.00 92.62 191 THR A N 1
ATOM 1492 C CA . THR A 1 191 ? 0.802 4.839 22.671 1.00 92.62 191 THR A CA 1
ATOM 1493 C C . THR A 1 191 ? 1.327 3.796 23.659 1.00 92.62 191 THR A C 1
ATOM 1495 O O . THR A 1 191 ? 1.458 2.611 23.326 1.00 92.62 191 THR A O 1
ATOM 1498 N N . ASP A 1 192 ? 1.648 4.218 24.878 1.00 91.56 192 ASP A N 1
ATOM 1499 C CA . ASP A 1 192 ? 1.960 3.279 25.959 1.00 91.56 192 ASP A CA 1
ATOM 1500 C C . ASP A 1 192 ? 0.698 2.575 26.493 1.00 91.56 192 ASP A C 1
ATOM 1502 O O . ASP A 1 192 ? 0.793 1.520 27.114 1.00 91.56 192 ASP A O 1
ATOM 1506 N N . GLU A 1 193 ? -0.491 3.110 26.200 1.00 92.56 193 GLU A N 1
ATOM 1507 C CA . GLU A 1 193 ? -1.774 2.605 26.699 1.00 92.56 193 GLU A CA 1
ATOM 1508 C C . GLU A 1 193 ? -2.523 1.749 25.677 1.00 92.56 193 GLU A C 1
ATOM 1510 O O . GLU A 1 193 ? -3.281 0.859 26.062 1.00 92.56 193 GLU A O 1
ATOM 1515 N N . TRP A 1 194 ? -2.324 1.984 24.379 1.00 94.69 194 TRP A N 1
ATOM 1516 C CA . TRP A 1 194 ? -3.056 1.292 23.319 1.00 94.69 194 TRP A CA 1
ATOM 1517 C C . TRP A 1 194 ? -2.290 1.256 21.988 1.00 94.69 194 TRP A C 1
ATOM 1519 O O . TRP A 1 194 ? -1.225 1.853 21.816 1.00 94.69 194 TRP A O 1
ATOM 1529 N N . PHE A 1 195 ? -2.807 0.489 21.035 1.00 96.06 195 PHE A N 1
ATOM 1530 C CA . PHE A 1 195 ? -2.427 0.524 19.625 1.00 96.06 195 PHE A CA 1
ATOM 1531 C C . PHE A 1 195 ? -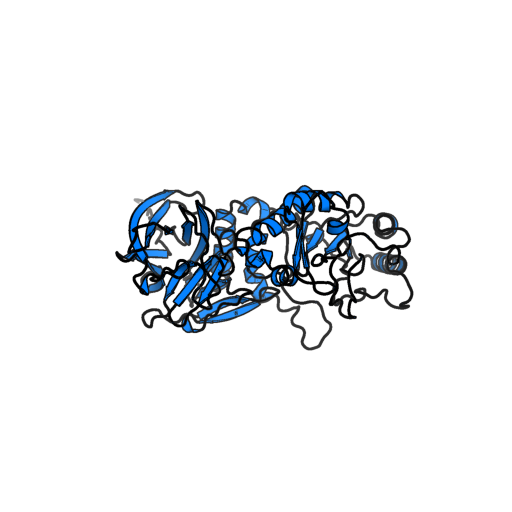3.669 0.434 18.748 1.00 96.06 195 PHE A C 1
ATOM 1533 O O . PHE A 1 195 ? -4.646 -0.196 19.123 1.00 96.06 195 PHE A O 1
ATOM 1540 N N . GLY A 1 196 ? -3.657 1.043 17.575 1.00 95.94 196 GLY A N 1
ATOM 1541 C CA . GLY A 1 196 ? -4.843 1.097 16.732 1.00 95.94 196 GLY A CA 1
ATOM 1542 C C . GLY A 1 196 ? -4.529 1.503 15.311 1.00 95.94 196 GLY A C 1
ATOM 1543 O O . GLY A 1 196 ? -3.375 1.471 14.882 1.00 95.94 196 GLY A O 1
ATOM 1544 N N . ALA A 1 197 ? -5.573 1.897 14.594 1.00 96.12 197 ALA A N 1
ATOM 1545 C CA . ALA A 1 197 ? -5.449 2.433 13.252 1.00 96.12 197 ALA A CA 1
ATOM 1546 C C . ALA A 1 197 ? -6.481 3.529 12.985 1.00 96.12 197 ALA A C 1
ATOM 1548 O O . ALA A 1 197 ? -7.540 3.596 13.618 1.00 96.12 197 ALA A O 1
ATOM 1549 N N . GLY A 1 198 ? -6.165 4.371 12.009 1.00 95.56 198 GLY A N 1
ATOM 1550 C CA . GLY A 1 198 ? -7.084 5.367 11.487 1.00 95.56 198 GLY A CA 1
ATOM 1551 C C . GLY A 1 198 ? -6.476 6.167 10.349 1.00 95.56 198 GLY A C 1
ATOM 1552 O O . GLY A 1 198 ? -5.486 5.758 9.744 1.00 95.56 198 GLY A O 1
ATOM 1553 N N . VAL A 1 199 ? -7.100 7.291 10.027 1.00 95.25 199 VAL A N 1
ATOM 1554 C CA . VAL A 1 199 ? -6.691 8.169 8.925 1.00 95.25 199 VAL A CA 1
ATOM 1555 C C . VAL A 1 199 ? -5.347 8.813 9.248 1.00 95.25 199 VAL A C 1
ATOM 1557 O O . VAL A 1 199 ? -5.152 9.235 10.381 1.00 95.25 199 VAL A O 1
ATOM 1560 N N . LYS A 1 200 ? -4.412 8.899 8.293 1.00 91.94 200 LYS A N 1
ATOM 1561 C CA . LYS A 1 200 ? -3.066 9.463 8.538 1.00 91.94 200 LYS A CA 1
ATOM 1562 C C . LYS A 1 200 ? -3.119 10.924 9.017 1.00 91.94 200 LYS A C 1
ATOM 1564 O O . LYS A 1 200 ? -3.962 11.704 8.577 1.00 91.94 200 LYS A O 1
ATOM 1569 N N . SER A 1 201 ? -2.197 11.310 9.899 1.00 91.44 201 SER A N 1
ATOM 1570 C CA . SER A 1 201 ? -2.211 12.614 10.585 1.00 91.44 201 SER A CA 1
ATOM 1571 C C . SER A 1 201 ? -1.904 13.828 9.707 1.00 91.44 201 SER A C 1
ATOM 1573 O O . SER A 1 201 ? -2.256 14.942 10.082 1.00 91.44 201 SER A O 1
ATOM 1575 N N . GLY A 1 202 ? -1.284 13.633 8.539 1.00 90.94 202 GLY A N 1
ATOM 1576 C CA . GLY A 1 202 ? -0.993 14.718 7.595 1.00 90.94 202 GLY A CA 1
ATOM 1577 C C . GLY A 1 202 ? -2.221 15.267 6.856 1.00 90.94 202 GLY A C 1
ATOM 1578 O O . GLY A 1 202 ? -2.131 16.317 6.221 1.00 90.94 202 GLY A O 1
ATOM 1579 N N . ILE A 1 203 ? -3.370 14.589 6.929 1.00 92.25 203 ILE A N 1
ATOM 1580 C CA . ILE A 1 203 ? -4.600 15.017 6.255 1.00 92.25 203 ILE A CA 1
ATOM 1581 C C . ILE A 1 203 ? -5.284 16.127 7.054 1.00 92.25 203 ILE A C 1
ATOM 1583 O O . ILE A 1 203 ? -5.699 15.920 8.187 1.00 92.25 203 ILE A O 1
ATOM 1587 N N . ALA A 1 204 ? -5.487 17.285 6.425 1.00 90.56 204 ALA A N 1
ATOM 1588 C CA . ALA A 1 204 ? -6.202 18.407 7.042 1.00 90.56 204 ALA A CA 1
ATOM 1589 C C . ALA A 1 204 ? -7.728 18.356 6.843 1.00 90.56 204 ALA A C 1
ATOM 1591 O O . ALA A 1 204 ? -8.477 19.052 7.532 1.00 90.56 204 ALA A O 1
ATOM 1592 N N . THR A 1 205 ? -8.209 17.597 5.853 1.00 94.62 205 THR A N 1
ATOM 1593 C CA . THR A 1 205 ? -9.631 17.549 5.488 1.00 94.62 205 THR A CA 1
ATOM 1594 C C . THR A 1 205 ? -10.053 16.140 5.106 1.00 94.62 205 THR A C 1
ATOM 1596 O O . THR A 1 205 ? -9.461 15.525 4.218 1.00 94.62 205 THR A O 1
ATOM 1599 N N . ILE A 1 206 ? -11.112 15.651 5.748 1.00 96.75 206 ILE A N 1
ATOM 1600 C CA . ILE A 1 206 ? -11.790 14.410 5.380 1.00 96.75 206 ILE A CA 1
ATOM 1601 C C . ILE A 1 206 ? -13.104 14.760 4.692 1.00 96.75 206 ILE A C 1
ATOM 1603 O O . ILE A 1 206 ? -13.937 15.467 5.255 1.00 96.75 206 ILE A O 1
ATOM 1607 N N . SER A 1 207 ? -13.313 14.259 3.476 1.00 96.62 207 SER A N 1
ATOM 1608 C CA . SER A 1 207 ? -14.531 14.541 2.716 1.00 96.62 207 SER A CA 1
ATOM 1609 C C . SER A 1 207 ? -15.785 13.950 3.370 1.00 96.62 207 SER A C 1
ATOM 1611 O O . SER A 1 207 ? -15.758 12.882 3.984 1.00 96.62 207 SER A O 1
ATOM 1613 N N . THR A 1 208 ? -16.917 14.622 3.173 1.00 97.56 208 THR A N 1
ATOM 1614 C CA . THR A 1 208 ? -18.245 14.135 3.560 1.00 97.56 208 THR A CA 1
ATOM 1615 C C . THR A 1 208 ? -18.508 12.734 3.001 1.00 97.56 208 THR A C 1
ATOM 1617 O O . THR A 1 208 ? -18.264 12.460 1.828 1.00 97.56 208 THR A O 1
ATOM 1620 N N . ASN A 1 209 ? -19.049 11.851 3.840 1.00 97.50 209 ASN A N 1
ATOM 1621 C CA . ASN A 1 209 ? -19.314 10.437 3.564 1.00 97.50 209 ASN A CA 1
ATOM 1622 C C . ASN A 1 209 ? -18.090 9.577 3.222 1.00 97.50 209 ASN A C 1
ATOM 1624 O O . ASN A 1 209 ? -18.271 8.432 2.808 1.00 97.50 209 ASN A O 1
ATOM 1628 N N . TRP A 1 210 ? -16.866 10.070 3.417 1.00 97.62 210 TRP A N 1
ATOM 1629 C CA . TRP A 1 210 ? -15.686 9.236 3.233 1.00 97.62 210 TRP A CA 1
ATOM 1630 C C . TRP A 1 210 ? -15.668 8.082 4.245 1.00 97.62 210 TRP A C 1
ATOM 1632 O O . TRP A 1 210 ? -16.138 8.224 5.381 1.00 97.62 210 TRP A O 1
ATOM 1642 N N . THR A 1 211 ? -15.140 6.934 3.814 1.00 97.56 211 THR A N 1
ATOM 1643 C CA . THR A 1 211 ? -15.034 5.722 4.629 1.00 97.56 211 THR A CA 1
ATOM 1644 C C . THR A 1 211 ? -13.652 5.091 4.542 1.00 97.56 211 THR A C 1
ATOM 1646 O O . THR A 1 211 ? -13.043 5.068 3.468 1.00 97.56 211 THR A O 1
ATOM 1649 N N . GLN A 1 212 ? -13.236 4.485 5.650 1.00 96.88 212 GLN A N 1
ATOM 1650 C CA . GLN A 1 212 ? -12.028 3.673 5.778 1.00 96.88 212 GLN A CA 1
ATOM 1651 C C . GLN A 1 212 ? -12.364 2.364 6.469 1.00 96.88 212 GLN A C 1
ATOM 1653 O O . GLN A 1 212 ? -13.105 2.379 7.455 1.00 96.88 212 GLN A O 1
ATOM 1658 N N . ARG A 1 213 ? -11.821 1.249 5.978 1.00 97.75 213 ARG A N 1
ATOM 1659 C CA . ARG A 1 213 ? -12.087 -0.077 6.530 1.00 97.75 213 ARG A CA 1
ATOM 1660 C C . ARG A 1 213 ? -10.817 -0.832 6.894 1.00 97.75 213 ARG A C 1
ATOM 1662 O O . ARG A 1 213 ? -9.780 -0.703 6.242 1.00 97.75 213 ARG A O 1
ATOM 1669 N N . TRP A 1 214 ? -10.950 -1.685 7.904 1.00 98.12 214 TRP A N 1
ATOM 1670 C CA . TRP A 1 214 ? -9.939 -2.643 8.342 1.00 98.12 214 TRP A CA 1
ATOM 1671 C C . TRP A 1 214 ? -10.553 -4.028 8.484 1.00 98.12 214 TRP A C 1
ATOM 1673 O O . TRP A 1 214 ? -11.719 -4.167 8.860 1.00 98.12 214 TRP A O 1
ATOM 1683 N N . LEU A 1 215 ? -9.743 -5.042 8.207 1.00 98.00 215 LEU A N 1
ATOM 1684 C CA . LEU A 1 215 ? -10.088 -6.445 8.369 1.00 98.00 215 LEU A CA 1
ATOM 1685 C C . LEU A 1 215 ? -9.283 -7.018 9.531 1.00 98.00 215 LEU A C 1
ATOM 1687 O O . LEU A 1 215 ? -8.059 -6.905 9.558 1.00 98.00 215 LEU A O 1
ATOM 1691 N N . LEU A 1 216 ? -9.980 -7.662 10.462 1.00 98.31 216 LEU A N 1
ATOM 1692 C CA . LEU A 1 216 ? -9.397 -8.593 11.417 1.00 98.31 216 LEU A CA 1
ATOM 1693 C C . LEU A 1 216 ? -9.857 -10.001 11.056 1.00 98.31 216 LEU A C 1
ATOM 1695 O O . LEU A 1 216 ? -11.054 -10.272 11.096 1.00 98.31 216 LEU A O 1
ATOM 1699 N N . SER A 1 217 ? -8.921 -10.885 10.732 1.00 97.19 217 SER A N 1
ATOM 1700 C CA . SER A 1 217 ? -9.191 -12.294 10.449 1.00 97.19 217 SER A CA 1
ATOM 1701 C C . SER A 1 217 ? -8.651 -13.161 11.573 1.00 97.19 217 SER A C 1
ATOM 1703 O O . SER A 1 217 ? -7.502 -12.997 11.980 1.00 97.19 217 SER A O 1
ATOM 1705 N N . GLU A 1 218 ? -9.457 -14.093 12.063 1.00 95.62 218 GLU A N 1
ATOM 1706 C CA . GLU A 1 218 ? -9.040 -15.086 13.045 1.00 95.62 218 GLU A CA 1
ATOM 1707 C C . GLU A 1 218 ? -8.876 -16.464 12.411 1.00 95.62 218 GLU A C 1
ATOM 1709 O O . GLU A 1 218 ? -9.678 -16.905 11.582 1.00 95.62 218 GLU A O 1
ATOM 1714 N N . THR A 1 219 ? -7.843 -17.169 12.859 1.00 93.56 219 THR A N 1
ATOM 1715 C CA . THR A 1 219 ? -7.670 -18.601 12.646 1.00 93.56 219 THR A CA 1
ATOM 1716 C C . THR A 1 219 ? -7.423 -19.284 13.976 1.00 93.56 219 THR A C 1
ATOM 1718 O O . THR A 1 219 ? -6.459 -18.958 14.666 1.00 93.56 219 THR A O 1
ATOM 1721 N N . VAL A 1 220 ? -8.262 -20.267 14.293 1.00 88.44 220 VAL A N 1
ATOM 1722 C CA . VAL A 1 220 ? -8.058 -21.196 15.405 1.00 88.44 220 VAL A CA 1
ATOM 1723 C C . VAL A 1 220 ? -7.699 -22.546 14.806 1.00 88.44 220 VAL A C 1
ATOM 1725 O O . VAL A 1 220 ? -8.455 -23.087 13.998 1.00 88.44 220 VAL A O 1
ATOM 1728 N N . ASP A 1 221 ? -6.560 -23.103 15.196 1.00 76.44 221 ASP A N 1
ATOM 1729 C CA . ASP A 1 221 ? -6.166 -24.438 14.793 1.00 76.44 221 ASP A CA 1
ATOM 1730 C C . ASP A 1 221 ? -5.739 -25.318 15.966 1.00 76.44 221 ASP A C 1
ATOM 1732 O O . ASP A 1 221 ? -4.715 -25.112 16.612 1.00 76.44 221 ASP A O 1
ATOM 1736 N N . SER A 1 222 ? -6.506 -26.387 16.153 1.00 66.81 222 SER A N 1
ATOM 1737 C CA . SER A 1 222 ? -6.215 -27.463 17.098 1.00 66.81 222 SER A CA 1
ATOM 1738 C C . SER A 1 222 ? -5.593 -28.702 16.435 1.00 66.81 222 SER A C 1
ATOM 1740 O O . SER A 1 222 ? -5.238 -29.656 17.130 1.00 66.81 222 SER A O 1
ATOM 1742 N N . SER A 1 223 ? -5.453 -28.712 15.102 1.00 66.25 223 SER A N 1
ATOM 1743 C CA . SER A 1 223 ? -5.059 -29.878 14.297 1.00 66.25 223 SER A CA 1
ATOM 1744 C C . SER A 1 223 ? -3.553 -30.169 14.305 1.00 66.25 223 SER A C 1
ATOM 1746 O O . SER A 1 223 ? -3.157 -31.290 13.995 1.00 66.25 223 SER A O 1
ATOM 1748 N N . ARG A 1 224 ? -2.701 -29.208 14.702 1.00 63.38 224 ARG A N 1
ATOM 1749 C CA . ARG A 1 224 ? -1.218 -29.312 14.733 1.00 63.38 224 ARG A CA 1
ATOM 1750 C C . ARG A 1 224 ? -0.546 -29.612 13.380 1.00 63.38 224 ARG A C 1
ATOM 1752 O O . ARG A 1 224 ? 0.661 -29.840 13.353 1.00 63.38 224 ARG A O 1
ATOM 1759 N N . GLU A 1 225 ? -1.275 -29.601 12.263 1.00 66.44 225 GLU A N 1
ATOM 1760 C CA . GLU A 1 225 ? -0.726 -29.957 10.942 1.00 66.44 225 GLU A CA 1
ATOM 1761 C C . GLU A 1 225 ? 0.139 -28.846 10.312 1.00 66.44 225 GLU A C 1
ATOM 1763 O O . GLU A 1 225 ? 1.043 -29.137 9.529 1.00 66.44 225 GLU A O 1
ATOM 1768 N N . ALA A 1 226 ? -0.078 -27.578 10.681 1.00 62.25 226 ALA A N 1
ATOM 1769 C CA . ALA A 1 226 ? 0.748 -26.437 10.273 1.00 62.25 226 ALA A CA 1
ATOM 1770 C C . ALA A 1 226 ? 0.859 -25.387 11.402 1.00 62.25 226 ALA A C 1
ATOM 1772 O O . ALA A 1 226 ? 0.011 -25.351 12.293 1.00 62.25 226 ALA A O 1
ATOM 1773 N N . PRO A 1 227 ? 1.858 -24.487 11.396 1.00 73.12 227 PRO A N 1
ATOM 1774 C CA . PRO A 1 227 ? 1.865 -23.361 12.328 1.00 73.12 227 PRO A CA 1
ATOM 1775 C C . PRO A 1 227 ? 0.622 -22.473 12.105 1.00 73.12 227 PRO A C 1
ATOM 1777 O O . PRO A 1 227 ? 0.310 -22.178 10.945 1.00 73.12 227 PRO A O 1
ATOM 1780 N N . PRO A 1 228 ? -0.083 -22.017 13.162 1.00 80.56 228 PRO A N 1
ATOM 1781 C CA . PRO A 1 228 ? -1.297 -21.198 13.027 1.00 80.56 228 PRO A CA 1
ATOM 1782 C C . PRO A 1 228 ? -1.054 -19.917 12.218 1.00 80.56 228 PRO A C 1
ATOM 1784 O O . PRO A 1 228 ? -1.918 -19.511 11.450 1.00 80.56 228 PRO A O 1
ATOM 1787 N N . ILE A 1 229 ? 0.157 -19.354 12.289 1.00 91.31 229 ILE A N 1
ATOM 1788 C CA . ILE A 1 229 ? 0.565 -18.148 11.555 1.00 91.31 229 ILE A CA 1
ATOM 1789 C C . ILE A 1 229 ? 0.375 -18.293 10.042 1.00 91.31 229 ILE A C 1
ATOM 1791 O O . ILE A 1 229 ? -0.220 -17.421 9.419 1.00 91.31 229 ILE A O 1
ATOM 1795 N N . ARG A 1 230 ? 0.871 -19.384 9.437 1.00 89.88 230 ARG A N 1
ATOM 1796 C CA . ARG A 1 230 ? 0.814 -19.549 7.976 1.00 89.88 230 ARG A CA 1
ATOM 1797 C C . ARG A 1 230 ? -0.633 -19.612 7.495 1.00 89.88 230 ARG A C 1
ATOM 1799 O O . ARG A 1 230 ? -0.998 -18.903 6.568 1.00 89.88 230 ARG A O 1
ATOM 1806 N N . ARG A 1 231 ? -1.457 -20.427 8.158 1.00 89.88 231 ARG A N 1
ATOM 1807 C CA . ARG A 1 231 ? -2.881 -20.546 7.819 1.00 89.88 231 ARG A CA 1
ATOM 1808 C C . ARG A 1 231 ? -3.641 -19.253 8.072 1.00 89.88 231 ARG A C 1
ATOM 1810 O O . ARG A 1 231 ? -4.532 -18.941 7.297 1.00 89.88 231 ARG A O 1
ATOM 1817 N N . ALA A 1 232 ? -3.279 -18.502 9.109 1.00 93.06 232 ALA A N 1
ATOM 1818 C CA . ALA A 1 232 ? -3.883 -17.205 9.375 1.00 93.06 232 ALA A CA 1
ATOM 1819 C C . ALA A 1 232 ? -3.575 -16.186 8.284 1.00 93.06 232 ALA A C 1
ATOM 1821 O O . ALA A 1 232 ? -4.493 -15.504 7.846 1.00 93.06 232 ALA A O 1
ATOM 1822 N N . MET A 1 233 ? -2.333 -16.130 7.799 1.00 94.31 233 MET A N 1
ATOM 1823 C CA . MET A 1 233 ? -1.966 -15.274 6.669 1.00 94.31 233 MET A CA 1
ATOM 1824 C C . MET A 1 233 ? -2.676 -15.700 5.378 1.00 94.31 233 MET A C 1
ATOM 1826 O O . MET A 1 233 ? -3.290 -14.861 4.730 1.00 94.31 233 MET A O 1
ATOM 1830 N N . GLU A 1 234 ? -2.683 -16.998 5.049 1.00 92.00 234 GLU A N 1
ATOM 1831 C CA . GLU A 1 234 ? -3.376 -17.523 3.859 1.00 92.00 234 GLU A CA 1
ATOM 1832 C C . GLU A 1 234 ? -4.895 -17.266 3.921 1.00 92.00 234 GLU A C 1
ATOM 1834 O O . GLU A 1 234 ? -5.497 -16.821 2.944 1.00 92.00 234 GLU A O 1
ATOM 1839 N N . LYS A 1 235 ? -5.526 -17.498 5.082 1.00 92.38 235 LYS A N 1
ATOM 1840 C CA . LYS A 1 235 ? -6.955 -17.232 5.300 1.00 92.38 235 LYS A CA 1
ATOM 1841 C C . LYS A 1 235 ? -7.265 -15.738 5.223 1.00 92.38 235 LYS A C 1
ATOM 1843 O O . LYS A 1 235 ? -8.216 -15.363 4.545 1.00 92.38 235 LYS A O 1
ATOM 1848 N N . TRP A 1 236 ? -6.480 -14.898 5.897 1.00 95.31 236 TRP A N 1
ATOM 1849 C CA . TRP A 1 236 ? -6.636 -13.445 5.849 1.00 95.31 236 TRP A CA 1
ATOM 1850 C C . TRP A 1 236 ? -6.501 -12.921 4.419 1.00 95.31 236 TRP A C 1
ATOM 1852 O O . TRP A 1 236 ? -7.349 -12.145 3.992 1.00 95.31 236 TRP A O 1
ATOM 1862 N N . GLY A 1 237 ? -5.500 -13.382 3.662 1.00 93.38 237 GLY A N 1
ATOM 1863 C CA . GLY A 1 237 ? -5.309 -13.002 2.263 1.00 93.38 237 GLY A CA 1
ATOM 1864 C C . GLY A 1 237 ? -6.500 -13.407 1.394 1.00 93.38 237 GLY A C 1
ATOM 1865 O O . GLY A 1 237 ? -7.030 -12.586 0.647 1.00 93.38 237 GLY A O 1
ATOM 1866 N N . ALA A 1 238 ? -6.999 -14.637 1.550 1.00 91.25 238 ALA A N 1
ATOM 1867 C CA . ALA A 1 238 ? -8.188 -15.101 0.838 1.00 91.25 238 ALA A CA 1
ATOM 1868 C C . ALA A 1 238 ? -9.438 -14.264 1.172 1.00 91.25 238 ALA A C 1
ATOM 1870 O O . ALA A 1 238 ? -10.160 -13.851 0.266 1.00 91.25 238 ALA A O 1
ATOM 1871 N N . GLU A 1 239 ? -9.680 -13.966 2.452 1.00 92.94 239 GLU A N 1
ATOM 1872 C CA . GLU A 1 239 ? -10.796 -13.114 2.882 1.00 92.94 239 GLU A CA 1
ATOM 1873 C C . GLU A 1 239 ? -10.650 -11.678 2.372 1.00 92.94 239 GLU A C 1
ATOM 1875 O O . GLU A 1 239 ? -11.614 -11.113 1.858 1.00 92.94 239 GLU A O 1
ATOM 1880 N N . PHE A 1 240 ? -9.452 -11.099 2.468 1.00 93.62 240 PHE A N 1
ATOM 1881 C CA . PHE A 1 240 ? -9.129 -9.766 1.965 1.00 93.62 240 PHE A CA 1
ATOM 1882 C C . PHE A 1 240 ? -9.477 -9.649 0.474 1.00 93.62 240 PHE A C 1
ATOM 1884 O O . PHE A 1 240 ? -10.244 -8.769 0.081 1.00 93.62 240 PHE A O 1
ATOM 1891 N N . LEU A 1 241 ? -9.000 -10.585 -0.352 1.00 90.75 241 LEU A N 1
ATOM 1892 C CA . LEU A 1 241 ? -9.258 -10.594 -1.794 1.00 90.75 241 LEU A CA 1
ATOM 1893 C C . LEU A 1 241 ? -10.730 -10.878 -2.134 1.00 90.75 241 LEU A C 1
ATOM 1895 O O . LEU A 1 241 ? -11.266 -10.301 -3.085 1.00 90.75 241 LEU A O 1
ATOM 1899 N N . ALA A 1 242 ? -11.399 -11.744 -1.371 1.00 91.31 242 ALA A N 1
ATOM 1900 C CA . ALA A 1 242 ? -12.816 -12.032 -1.562 1.00 91.31 242 ALA A CA 1
ATOM 1901 C C . ALA A 1 242 ? -13.680 -10.797 -1.260 1.00 91.31 242 ALA A C 1
ATOM 1903 O O . ALA A 1 242 ? -14.531 -10.432 -2.070 1.00 91.31 242 ALA A O 1
ATOM 1904 N N . ILE A 1 243 ? -13.420 -10.092 -0.151 1.00 91.88 243 ILE A N 1
ATOM 1905 C CA . ILE A 1 243 ? -14.161 -8.877 0.238 1.00 91.88 243 ILE A CA 1
ATOM 1906 C C . ILE A 1 243 ? -13.972 -7.750 -0.784 1.00 91.88 243 ILE A C 1
ATOM 1908 O O . ILE A 1 243 ? -14.891 -6.967 -1.028 1.00 91.88 243 ILE A O 1
ATOM 1912 N N . LEU A 1 244 ? -12.795 -7.672 -1.403 1.00 89.12 244 LEU A N 1
ATOM 1913 C CA . LEU A 1 244 ? -12.522 -6.728 -2.485 1.00 89.12 244 LEU A CA 1
ATOM 1914 C C . LEU A 1 244 ? -13.113 -7.159 -3.839 1.00 89.12 244 LEU A C 1
ATOM 1916 O O . LEU A 1 244 ? -13.093 -6.376 -4.786 1.00 89.12 244 LEU A O 1
ATOM 1920 N N . GLY A 1 245 ? -13.661 -8.374 -3.946 1.00 88.31 245 GLY A N 1
ATOM 1921 C CA . GLY A 1 245 ? -14.292 -8.884 -5.165 1.00 88.31 245 GLY A CA 1
ATOM 1922 C C . GLY A 1 245 ? -13.304 -9.265 -6.273 1.00 88.31 245 GLY A C 1
ATOM 1923 O O . GLY A 1 245 ? -13.672 -9.279 -7.448 1.00 88.31 245 GLY A O 1
ATOM 1924 N N . ILE A 1 246 ? -12.050 -9.566 -5.925 1.00 80.69 246 ILE A N 1
ATOM 1925 C CA . ILE A 1 246 ? -10.946 -9.792 -6.880 1.00 80.69 246 ILE A CA 1
ATOM 1926 C C . ILE A 1 246 ? -10.362 -11.210 -6.846 1.00 80.69 246 ILE A C 1
ATOM 1928 O O . ILE A 1 246 ? -9.473 -11.524 -7.643 1.00 80.69 246 ILE A O 1
ATOM 1932 N N . GLU 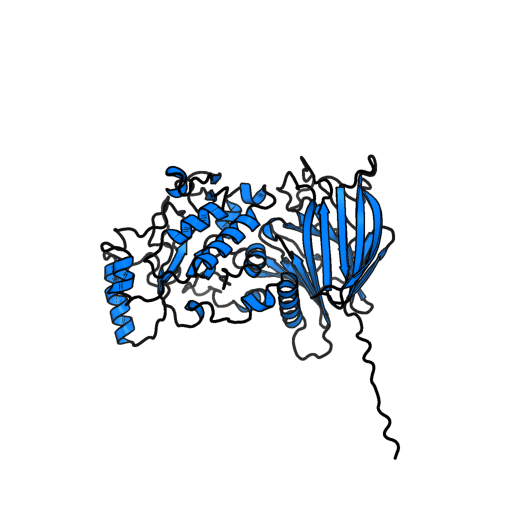A 1 247 ? -10.908 -12.090 -6.002 1.00 69.94 247 GLU A N 1
ATOM 1933 C CA . GLU A 1 247 ? -10.521 -13.504 -5.856 1.00 69.94 247 GLU A CA 1
ATOM 1934 C C . GLU A 1 247 ? -10.341 -14.230 -7.208 1.00 69.94 247 GLU A C 1
ATOM 1936 O O . GLU A 1 247 ? -9.342 -14.912 -7.443 1.00 69.94 247 GLU A O 1
ATOM 1941 N N . ASN A 1 248 ? -11.256 -14.000 -8.154 1.00 54.69 248 ASN A N 1
ATOM 1942 C CA . ASN A 1 248 ? -11.296 -14.688 -9.445 1.00 54.69 248 ASN A CA 1
ATOM 1943 C C . ASN A 1 248 ? -10.354 -14.061 -10.485 1.00 54.69 248 ASN A C 1
ATOM 1945 O O . ASN A 1 248 ? -9.986 -14.714 -11.464 1.00 54.69 248 ASN A O 1
ATOM 1949 N N . ALA A 1 249 ? -9.948 -12.803 -10.297 1.00 54.84 249 ALA A N 1
ATOM 1950 C CA . ALA A 1 249 ? -9.164 -12.046 -11.271 1.00 54.84 249 ALA A CA 1
ATOM 1951 C C . ALA A 1 249 ? -7.644 -12.212 -11.096 1.00 54.84 249 ALA A C 1
ATOM 1953 O O . ALA A 1 249 ? -6.908 -12.053 -12.076 1.00 54.84 249 ALA A O 1
ATOM 1954 N N . LEU A 1 250 ? -7.181 -12.519 -9.877 1.00 56.09 250 LEU A N 1
ATOM 1955 C CA . LEU A 1 250 ? -5.757 -12.609 -9.524 1.00 56.09 250 LEU A CA 1
ATOM 1956 C C . LEU A 1 250 ? -5.262 -14.057 -9.363 1.00 56.09 250 LEU A C 1
ATOM 1958 O O . LEU A 1 250 ? -4.199 -14.387 -9.886 1.00 56.09 250 LEU A O 1
ATOM 1962 N N . HIS A 1 251 ? -6.043 -14.958 -8.753 1.00 53.31 251 HIS A N 1
ATOM 1963 C CA . HIS A 1 251 ? -5.608 -16.348 -8.530 1.00 53.31 251 HIS A CA 1
ATOM 1964 C C . HIS A 1 251 ? -5.792 -17.285 -9.727 1.00 53.31 251 HIS A C 1
ATOM 1966 O O . HIS A 1 251 ? -5.166 -18.347 -9.778 1.00 53.31 251 HIS A O 1
ATOM 1972 N N . SER A 1 252 ? -6.628 -16.926 -10.703 1.00 52.56 252 SER A N 1
ATOM 1973 C CA . SER A 1 252 ? -7.002 -17.853 -11.778 1.00 52.56 252 SER A CA 1
ATOM 1974 C C . SER A 1 252 ? -5.887 -18.107 -12.800 1.00 52.56 252 SER A C 1
ATOM 1976 O O . SER A 1 252 ? -5.977 -19.082 -13.547 1.00 52.56 252 SER A O 1
ATOM 1978 N N . ASN A 1 253 ? -4.810 -17.303 -12.823 1.00 64.69 253 ASN A N 1
ATOM 1979 C CA . ASN A 1 253 ? -3.646 -17.591 -13.665 1.00 64.69 253 ASN A CA 1
ATOM 1980 C C . ASN A 1 253 ? -2.347 -16.887 -13.207 1.00 64.69 253 ASN A C 1
ATOM 1982 O O . ASN A 1 253 ? -2.061 -15.768 -13.629 1.00 64.69 253 ASN A O 1
ATOM 1986 N N . ARG A 1 254 ? -1.492 -17.578 -12.436 1.00 62.72 254 ARG A N 1
ATOM 1987 C CA . ARG A 1 254 ? -0.124 -17.109 -12.092 1.00 62.72 254 ARG A CA 1
ATOM 1988 C C . ARG A 1 254 ? 0.789 -16.886 -13.311 1.00 62.72 254 ARG A C 1
ATOM 1990 O O . ARG A 1 254 ? 1.783 -16.181 -13.212 1.00 62.72 254 ARG A O 1
ATOM 1997 N N . TYR A 1 255 ? 0.431 -17.474 -14.453 1.00 69.12 255 TYR A N 1
ATOM 1998 C CA . TYR A 1 255 ? 1.092 -17.316 -15.751 1.00 69.12 255 TYR A CA 1
ATOM 1999 C C . TYR A 1 255 ? 0.376 -16.304 -16.656 1.00 69.12 255 TYR A C 1
ATOM 2001 O O . TYR A 1 255 ? 0.650 -16.245 -17.854 1.00 69.12 255 TYR A O 1
ATOM 2009 N N . ARG A 1 256 ? -0.570 -15.515 -16.117 1.00 71.50 256 ARG A N 1
ATOM 2010 C CA . ARG A 1 256 ? -1.131 -14.352 -16.824 1.00 71.50 256 ARG A CA 1
ATOM 2011 C C . ARG A 1 256 ? -0.006 -13.413 -17.234 1.00 71.50 256 ARG A C 1
ATOM 2013 O O . ARG A 1 256 ? -0.031 -12.855 -18.324 1.00 71.50 256 ARG A O 1
ATOM 2020 N N . ASP A 1 257 ? 0.967 -13.276 -16.345 1.00 81.69 257 ASP A N 1
ATOM 2021 C CA . ASP A 1 257 ? 2.213 -12.615 -16.645 1.00 81.69 257 ASP A CA 1
ATOM 2022 C C . ASP A 1 257 ? 3.158 -13.568 -17.383 1.00 81.69 257 ASP A C 1
ATOM 2024 O O . ASP A 1 257 ? 3.647 -14.551 -16.817 1.00 81.69 257 ASP A O 1
ATOM 2028 N N . LYS A 1 258 ? 3.417 -13.276 -18.660 1.00 82.25 258 LYS A N 1
ATOM 2029 C CA . LYS A 1 258 ? 4.338 -14.070 -19.481 1.00 82.25 258 LYS A CA 1
ATOM 2030 C C . LYS A 1 258 ? 5.765 -14.030 -18.938 1.00 82.25 258 LYS A C 1
ATOM 2032 O O . LYS A 1 258 ? 6.511 -14.982 -19.157 1.00 82.25 258 LYS A O 1
ATOM 2037 N N . VAL A 1 259 ? 6.125 -12.966 -18.219 1.00 88.12 259 VAL A N 1
ATOM 2038 C CA . VAL A 1 259 ? 7.444 -12.791 -17.606 1.00 88.12 259 VAL A CA 1
ATOM 2039 C C . VAL A 1 259 ? 7.666 -13.850 -16.523 1.00 88.12 259 VAL A C 1
ATOM 2041 O O . VAL A 1 259 ? 8.717 -14.476 -16.492 1.00 88.12 259 VAL A O 1
ATOM 2044 N N . HIS A 1 260 ? 6.653 -14.174 -15.712 1.00 87.00 260 HIS A N 1
ATOM 2045 C CA . HIS A 1 260 ? 6.767 -15.227 -14.689 1.00 87.00 260 HIS A CA 1
ATOM 2046 C C . HIS A 1 260 ? 6.738 -16.656 -15.245 1.00 87.00 260 HIS A C 1
ATOM 2048 O O . HIS A 1 260 ? 7.087 -17.605 -14.542 1.00 87.00 260 HIS A O 1
ATOM 2054 N N . GLY A 1 261 ? 6.280 -16.838 -16.485 1.00 86.75 261 GLY A N 1
ATOM 2055 C CA . GLY A 1 261 ? 6.171 -18.151 -17.123 1.00 86.75 261 GLY A CA 1
ATOM 2056 C C . GLY A 1 261 ? 7.446 -18.639 -17.810 1.00 86.75 261 GLY A C 1
ATOM 2057 O O . GLY A 1 261 ? 7.461 -19.768 -18.297 1.00 86.75 261 GLY A O 1
ATOM 2058 N N . ALA A 1 262 ? 8.495 -17.817 -17.873 1.00 90.50 262 ALA A N 1
ATOM 2059 C CA . ALA A 1 262 ? 9.718 -18.119 -18.606 1.00 90.50 262 ALA A CA 1
ATOM 2060 C C . ALA A 1 262 ? 10.970 -17.655 -17.853 1.00 90.50 262 ALA A C 1
ATOM 2062 O O . ALA A 1 262 ? 10.911 -16.810 -16.966 1.00 90.50 262 ALA A O 1
ATOM 2063 N N . ILE A 1 263 ? 12.127 -18.196 -18.239 1.00 93.12 263 ILE A N 1
ATOM 2064 C CA . ILE A 1 263 ? 13.417 -17.716 -17.739 1.00 93.12 263 ILE A CA 1
ATOM 2065 C C . ILE A 1 263 ? 13.671 -16.324 -18.331 1.00 93.12 263 ILE A C 1
ATOM 2067 O O . ILE A 1 263 ? 13.563 -16.138 -19.544 1.00 93.12 263 ILE A O 1
ATOM 2071 N N . GLY A 1 264 ? 14.006 -15.361 -17.478 1.00 94.12 264 GLY A N 1
ATOM 2072 C CA . GLY A 1 264 ? 14.338 -13.990 -17.858 1.00 94.12 264 GLY A CA 1
ATOM 2073 C C . GLY A 1 264 ? 15.824 -13.698 -17.815 1.00 94.12 264 GLY A C 1
ATOM 2074 O O . GLY A 1 264 ? 16.532 -14.249 -16.972 1.00 94.12 264 GLY A O 1
ATOM 2075 N N . PHE A 1 265 ? 16.287 -12.796 -18.677 1.00 95.38 265 PHE A N 1
ATOM 2076 C CA . PHE A 1 265 ? 17.597 -12.169 -18.528 1.00 95.38 265 PHE A CA 1
ATOM 2077 C C . PHE A 1 265 ? 17.432 -10.752 -17.973 1.00 95.38 265 PHE A C 1
ATOM 2079 O O . PHE A 1 265 ? 16.774 -9.930 -18.602 1.00 95.38 265 PHE A O 1
ATOM 2086 N N . TRP A 1 266 ? 18.009 -10.476 -16.804 1.00 93.69 266 TRP A N 1
ATOM 2087 C CA . TRP A 1 266 ? 17.826 -9.215 -16.079 1.00 93.69 266 TRP A CA 1
ATOM 2088 C C . TRP A 1 266 ? 19.113 -8.391 -16.055 1.00 93.69 266 TRP A C 1
ATOM 2090 O O . TRP A 1 266 ? 20.204 -8.948 -15.915 1.00 93.69 266 TRP A O 1
ATOM 2100 N N . THR A 1 267 ? 18.976 -7.069 -16.187 1.00 93.69 267 THR A N 1
ATOM 2101 C CA . THR A 1 267 ? 20.091 -6.103 -16.116 1.00 93.69 267 THR A CA 1
ATOM 2102 C C . THR A 1 267 ? 19.976 -5.152 -14.921 1.00 93.69 267 THR A C 1
ATOM 2104 O O . THR A 1 267 ? 20.667 -4.135 -14.876 1.00 93.69 267 THR A O 1
ATOM 2107 N N . ASP A 1 268 ? 19.116 -5.518 -13.968 1.00 89.00 268 ASP A N 1
ATOM 2108 C CA . ASP A 1 268 ? 18.870 -4.856 -12.684 1.00 89.00 268 ASP A CA 1
ATOM 2109 C C . ASP A 1 268 ? 20.118 -4.842 -11.787 1.00 89.00 268 ASP A C 1
ATOM 2111 O O . ASP A 1 268 ? 21.110 -5.540 -12.041 1.00 89.00 268 ASP A O 1
ATOM 2115 N N . ASN A 1 269 ? 20.085 -4.020 -10.743 1.00 87.38 269 ASN A N 1
ATOM 2116 C CA . ASN A 1 269 ? 21.182 -3.799 -9.827 1.00 87.38 269 ASN A CA 1
ATOM 2117 C C . ASN A 1 269 ? 21.697 -5.104 -9.211 1.00 87.38 269 ASN A C 1
ATOM 2119 O O . ASN A 1 269 ? 20.951 -5.984 -8.770 1.00 87.38 269 ASN A O 1
ATOM 2123 N N . GLY A 1 270 ? 23.023 -5.239 -9.220 1.00 83.38 270 GLY A N 1
ATOM 2124 C CA . GLY A 1 270 ? 23.708 -6.491 -8.916 1.00 83.38 270 GLY A CA 1
ATOM 2125 C C . GLY A 1 270 ? 23.941 -7.417 -10.119 1.00 83.38 270 GLY A C 1
ATOM 2126 O O . GLY A 1 270 ? 24.759 -8.337 -10.040 1.00 83.38 270 GLY A O 1
ATOM 2127 N N . GLY A 1 271 ? 23.297 -7.156 -11.259 1.00 86.94 271 GLY A N 1
ATOM 2128 C CA . GLY A 1 271 ? 23.581 -7.797 -12.539 1.00 86.94 271 GLY A CA 1
ATOM 2129 C C . GLY A 1 271 ? 24.882 -7.300 -13.182 1.00 86.94 271 GLY A C 1
ATOM 2130 O O . GLY A 1 271 ? 25.297 -6.156 -13.008 1.00 86.94 271 GLY A O 1
ATOM 2131 N N . TYR A 1 272 ? 25.530 -8.152 -13.986 1.00 89.06 272 TYR A N 1
ATOM 2132 C CA . TYR A 1 272 ? 26.813 -7.821 -14.637 1.00 89.06 272 TYR A CA 1
ATOM 2133 C C . TYR A 1 272 ? 26.728 -6.615 -15.593 1.00 89.06 272 TYR A C 1
ATOM 2135 O O . TYR A 1 272 ? 27.709 -5.892 -15.769 1.00 89.06 272 TYR A O 1
ATOM 2143 N N . TYR A 1 273 ? 25.556 -6.410 -16.203 1.00 91.88 273 TYR A N 1
ATOM 2144 C CA . TYR A 1 273 ? 25.291 -5.341 -17.169 1.00 91.88 273 TYR A CA 1
ATOM 2145 C C . TYR A 1 273 ? 24.477 -4.179 -16.577 1.00 91.88 273 TYR A C 1
ATOM 2147 O O . TYR A 1 273 ? 23.864 -3.426 -17.321 1.00 91.88 273 TYR A O 1
ATOM 2155 N N . HIS A 1 274 ? 24.444 -4.022 -15.253 1.00 91.94 274 HIS A N 1
ATOM 2156 C CA . HIS A 1 274 ? 23.856 -2.838 -14.629 1.00 91.94 274 HIS A CA 1
ATOM 2157 C C . HIS A 1 274 ? 24.846 -1.665 -14.708 1.00 91.94 274 HIS A C 1
ATOM 2159 O O . HIS A 1 274 ? 25.971 -1.778 -14.220 1.00 91.94 274 HIS A O 1
ATOM 2165 N N . TYR A 1 275 ? 24.464 -0.563 -15.371 1.00 90.81 275 TYR A N 1
ATOM 2166 C CA . TYR A 1 275 ? 25.336 0.598 -15.659 1.00 90.81 275 TYR A CA 1
ATOM 2167 C C . TYR A 1 275 ? 26.726 0.235 -16.225 1.00 90.81 275 TYR A C 1
ATOM 2169 O O . TYR A 1 275 ? 27.705 0.963 -16.058 1.00 90.81 275 TYR A O 1
ATOM 2177 N N . SER A 1 276 ? 26.816 -0.891 -16.930 1.00 89.44 276 SER A N 1
ATOM 2178 C CA . SER A 1 276 ? 28.055 -1.467 -17.434 1.00 89.44 276 SER A CA 1
ATOM 2179 C C . SER A 1 276 ? 27.780 -2.200 -18.738 1.00 89.44 276 SER A C 1
ATOM 2181 O O . SER A 1 276 ? 26.884 -3.034 -18.822 1.00 89.44 276 SER A O 1
ATOM 2183 N N . THR A 1 277 ? 28.596 -1.946 -19.759 1.00 89.88 277 THR A N 1
ATOM 2184 C CA . THR A 1 277 ? 28.543 -2.682 -21.031 1.00 89.88 277 THR A CA 1
ATOM 2185 C C . THR A 1 277 ? 29.540 -3.844 -21.064 1.00 89.88 277 THR A C 1
ATOM 2187 O O . THR A 1 277 ? 29.749 -4.462 -22.107 1.00 89.88 277 THR A O 1
ATOM 2190 N N . GLY A 1 278 ? 30.130 -4.189 -19.913 1.00 84.31 278 GLY A N 1
ATOM 2191 C CA . GLY A 1 278 ? 31.129 -5.245 -19.781 1.00 84.31 278 GLY A CA 1
ATOM 2192 C C . GLY A 1 278 ? 32.523 -4.812 -20.241 1.00 84.31 278 GLY A C 1
ATOM 2193 O O . GLY A 1 278 ? 32.899 -3.645 -20.145 1.00 84.31 278 GLY A O 1
ATOM 2194 N N . ILE A 1 279 ? 33.326 -5.776 -20.699 1.00 77.00 279 ILE A N 1
ATOM 2195 C CA . ILE A 1 279 ? 34.687 -5.541 -21.201 1.00 77.00 279 ILE A CA 1
ATOM 2196 C C . ILE A 1 279 ? 34.716 -5.828 -22.713 1.00 77.00 279 ILE A C 1
ATOM 2198 O O . ILE A 1 279 ? 34.387 -6.950 -23.101 1.00 77.00 279 ILE A O 1
ATOM 2202 N N . PRO A 1 280 ? 35.171 -4.877 -23.557 1.00 80.81 280 PRO A N 1
ATOM 2203 C CA . PRO A 1 280 ? 35.682 -3.549 -23.200 1.00 80.81 280 PRO A CA 1
ATOM 2204 C C . PRO A 1 280 ? 34.558 -2.566 -22.820 1.00 80.81 280 PRO A C 1
ATOM 2206 O O . PRO A 1 280 ? 33.471 -2.600 -23.383 1.00 80.81 280 PRO A O 1
ATOM 2209 N N . SER A 1 281 ? 34.839 -1.653 -21.887 1.00 79.38 281 SER A N 1
ATOM 2210 C CA . SER A 1 281 ? 33.842 -0.750 -21.283 1.00 79.38 281 SER A CA 1
ATOM 2211 C C . SER A 1 281 ? 33.503 0.490 -22.121 1.00 79.38 281 SER A C 1
ATOM 2213 O O . SER A 1 281 ? 32.926 1.442 -21.605 1.00 79.38 281 SER A O 1
ATOM 2215 N N . ASN A 1 282 ? 33.927 0.537 -23.385 1.00 83.38 282 ASN A N 1
ATOM 2216 C CA . ASN A 1 282 ? 33.744 1.679 -24.285 1.00 83.38 282 ASN A CA 1
ATOM 2217 C C . ASN A 1 282 ? 32.721 1.419 -25.401 1.00 83.38 282 ASN A C 1
ATOM 2219 O O . ASN A 1 282 ? 32.675 2.185 -26.361 1.00 83.38 282 ASN A O 1
ATOM 2223 N N . GLN A 1 283 ? 31.947 0.342 -25.289 1.00 93.19 283 GLN A N 1
ATOM 2224 C CA . GLN A 1 283 ? 30.877 0.009 -26.225 1.00 93.19 283 GLN A CA 1
ATOM 2225 C C . GLN A 1 283 ? 29.518 0.479 -25.699 1.00 93.19 283 GLN A C 1
ATOM 2227 O O . GLN A 1 283 ? 29.328 0.639 -24.491 1.00 93.19 283 GLN A O 1
ATOM 2232 N N . THR A 1 284 ? 28.576 0.672 -26.612 1.00 95.62 284 THR A N 1
ATOM 2233 C CA . THR A 1 284 ? 27.156 0.915 -26.324 1.00 95.62 284 THR A CA 1
ATOM 2234 C C . THR A 1 284 ? 26.462 -0.367 -25.846 1.00 95.62 284 THR A C 1
ATOM 2236 O O . THR A 1 284 ? 26.970 -1.478 -26.035 1.00 95.62 284 THR A O 1
ATOM 2239 N N . TYR A 1 285 ? 25.276 -0.247 -25.241 1.00 96.44 285 TYR A N 1
ATOM 2240 C CA . TYR A 1 285 ? 24.483 -1.430 -24.886 1.00 96.44 285 TYR A CA 1
ATOM 2241 C C . TYR A 1 285 ? 23.991 -2.180 -26.122 1.00 96.44 285 TYR A C 1
ATOM 2243 O O . TYR A 1 285 ? 23.930 -3.405 -26.089 1.00 96.44 285 TYR A O 1
ATOM 2251 N N . GLU A 1 286 ? 23.706 -1.481 -27.224 1.00 96.88 286 GLU A N 1
ATOM 2252 C CA . GLU A 1 286 ? 23.384 -2.117 -28.507 1.00 96.88 286 GLU A CA 1
ATOM 2253 C C . GLU A 1 286 ? 24.489 -3.093 -28.951 1.00 96.88 286 GLU A C 1
ATOM 2255 O O . GLU A 1 286 ? 24.218 -4.260 -29.240 1.00 96.88 286 GLU A O 1
ATOM 2260 N N . GLU A 1 287 ? 25.752 -2.656 -28.920 1.00 96.56 287 GLU A N 1
ATOM 2261 C CA . GLU A 1 287 ? 26.913 -3.485 -29.276 1.00 96.56 287 GLU A CA 1
ATOM 2262 C C . GLU A 1 287 ? 27.143 -4.639 -28.291 1.00 96.56 287 GLU A C 1
ATOM 2264 O O . GLU A 1 287 ? 27.468 -5.760 -28.704 1.00 96.56 287 GLU A O 1
ATOM 2269 N N . ALA A 1 288 ? 26.957 -4.383 -26.993 1.00 95.75 288 ALA A N 1
ATOM 2270 C CA . ALA A 1 288 ? 27.056 -5.411 -25.964 1.00 95.75 288 ALA A CA 1
ATOM 2271 C C . ALA A 1 288 ? 25.974 -6.486 -26.155 1.00 95.75 288 ALA A C 1
ATOM 2273 O O . ALA A 1 288 ? 26.266 -7.682 -26.117 1.00 95.75 288 ALA A O 1
ATOM 2274 N N . PHE A 1 289 ? 24.730 -6.090 -26.423 1.00 96.06 289 PHE A N 1
ATOM 2275 C CA . PHE A 1 289 ? 23.598 -7.009 -26.521 1.00 96.06 289 PHE A CA 1
ATOM 2276 C C . PHE A 1 289 ? 23.655 -7.913 -27.746 1.00 96.06 289 PHE A C 1
ATOM 2278 O O . PHE A 1 289 ? 23.256 -9.071 -27.639 1.00 96.06 289 PHE A O 1
ATOM 2285 N N . ILE A 1 290 ? 24.250 -7.470 -28.859 1.00 96.44 290 ILE A N 1
ATOM 2286 C CA . ILE A 1 290 ? 24.568 -8.360 -29.991 1.00 96.44 290 ILE A CA 1
ATOM 2287 C C . ILE A 1 290 ? 25.437 -9.535 -29.521 1.00 96.44 290 ILE A C 1
ATOM 2289 O O . ILE A 1 290 ? 25.185 -10.693 -29.864 1.00 96.44 290 ILE A O 1
ATOM 2293 N N . GLN A 1 291 ? 26.461 -9.249 -28.715 1.00 95.62 291 GLN A N 1
ATOM 2294 C CA . GLN A 1 291 ? 27.392 -10.262 -28.218 1.00 95.62 291 GLN A CA 1
ATOM 2295 C C . GLN A 1 291 ? 26.738 -11.157 -27.162 1.00 95.62 291 GLN A C 1
ATOM 2297 O O . GLN A 1 291 ? 26.862 -12.381 -27.238 1.00 95.62 291 GLN A O 1
ATOM 2302 N N . VAL A 1 292 ? 26.003 -10.562 -26.217 1.00 95.50 292 VAL A N 1
ATOM 2303 C CA . VAL A 1 292 ? 25.288 -11.286 -25.157 1.00 95.50 292 VAL A CA 1
ATOM 2304 C C . VAL A 1 292 ? 24.237 -12.218 -25.750 1.00 95.50 292 VAL A C 1
ATOM 2306 O O . VAL A 1 292 ? 24.222 -13.401 -25.420 1.00 95.50 292 VAL A O 1
ATOM 2309 N N . LYS A 1 293 ? 23.408 -11.736 -26.682 1.00 95.75 293 LYS A N 1
ATOM 2310 C CA . LYS A 1 293 ? 22.404 -12.564 -27.356 1.00 95.75 293 LYS A CA 1
ATOM 2311 C C . LYS A 1 293 ? 23.050 -13.715 -28.118 1.00 95.75 293 LYS A C 1
ATOM 2313 O O . LYS A 1 293 ? 22.660 -14.861 -27.918 1.00 95.75 293 LYS A O 1
ATOM 2318 N N . LYS A 1 294 ? 24.089 -13.445 -28.915 1.00 96.06 294 LYS A N 1
ATOM 2319 C CA . LYS A 1 294 ? 24.830 -14.493 -29.634 1.00 96.06 294 LYS A CA 1
ATOM 2320 C C . LYS A 1 294 ? 25.393 -15.554 -28.682 1.00 96.06 294 LYS A C 1
ATOM 2322 O O . LYS A 1 294 ? 25.390 -16.745 -29.005 1.00 96.06 294 LYS A O 1
ATOM 2327 N N . TYR A 1 295 ? 25.887 -15.137 -27.518 1.00 95.81 295 TYR A N 1
ATOM 2328 C CA . TYR A 1 295 ? 26.360 -16.051 -26.485 1.00 95.81 295 TYR A CA 1
ATOM 2329 C C . TYR A 1 295 ? 25.212 -16.879 -25.888 1.00 95.81 295 TYR A C 1
ATOM 2331 O O . TYR A 1 295 ? 25.324 -18.102 -25.826 1.00 95.81 295 TYR A O 1
ATOM 2339 N N . HIS A 1 296 ? 24.089 -16.249 -25.532 1.00 95.44 296 HIS A N 1
ATOM 2340 C CA . HIS A 1 296 ? 22.890 -16.940 -25.044 1.00 95.44 296 HIS A CA 1
ATOM 2341 C C . HIS A 1 296 ? 22.359 -17.971 -26.049 1.00 95.44 296 HIS A C 1
ATOM 2343 O O . HIS A 1 296 ? 22.064 -19.101 -25.657 1.00 95.44 296 HIS A O 1
ATOM 2349 N N . ASP A 1 297 ? 22.322 -17.626 -27.338 1.00 95.19 297 ASP A N 1
ATOM 2350 C CA . ASP A 1 297 ? 21.907 -18.531 -28.415 1.00 95.19 297 ASP A CA 1
ATOM 2351 C C . ASP A 1 297 ? 22.861 -19.723 -28.554 1.00 95.19 297 ASP A C 1
ATOM 2353 O O . ASP A 1 297 ? 22.424 -20.857 -28.745 1.00 95.19 297 ASP A O 1
ATOM 2357 N N . THR A 1 298 ? 24.170 -19.491 -28.397 1.00 97.56 298 THR A N 1
ATOM 2358 C CA . THR A 1 298 ? 25.187 -20.557 -28.415 1.00 97.56 298 THR A CA 1
ATOM 2359 C C . THR A 1 298 ? 25.012 -21.523 -27.241 1.00 97.56 298 THR A C 1
ATOM 2361 O O . THR A 1 298 ? 25.199 -22.728 -27.404 1.00 97.56 298 THR A O 1
ATOM 2364 N N . LEU A 1 299 ? 24.633 -21.011 -26.067 1.00 96.94 299 LEU A N 1
ATOM 2365 C CA . LEU A 1 299 ? 24.312 -21.828 -24.894 1.00 96.94 299 LEU A CA 1
ATOM 2366 C C . LEU A 1 299 ? 22.930 -22.491 -24.974 1.00 96.94 299 LEU A C 1
ATOM 2368 O O . LEU A 1 299 ? 22.625 -23.341 -24.140 1.00 96.94 299 LEU A O 1
ATOM 2372 N N . GLN A 1 300 ? 22.104 -22.108 -25.952 1.00 95.62 300 GLN A N 1
ATOM 2373 C CA . GLN A 1 300 ? 20.729 -22.578 -26.117 1.00 95.62 300 GLN A CA 1
ATOM 2374 C C . GLN A 1 300 ? 19.863 -22.348 -24.864 1.00 95.62 300 GLN A C 1
ATOM 2376 O O . GLN A 1 300 ? 18.987 -23.156 -24.550 1.00 95.62 300 GLN A O 1
ATOM 2381 N N . ILE A 1 301 ? 20.103 -21.251 -24.132 1.00 93.19 301 ILE A N 1
ATOM 2382 C CA . ILE A 1 301 ? 19.277 -20.895 -22.972 1.00 93.19 301 ILE A CA 1
ATOM 2383 C C . ILE A 1 301 ? 17.948 -20.320 -23.483 1.00 93.19 301 ILE A C 1
ATOM 2385 O O . ILE A 1 301 ? 17.964 -19.341 -24.230 1.00 93.19 301 ILE A O 1
ATOM 2389 N N . PRO A 1 302 ? 16.792 -20.872 -23.076 1.00 92.75 302 PRO A N 1
ATOM 2390 C CA . PRO A 1 302 ? 15.491 -20.441 -23.574 1.00 92.75 302 PRO A CA 1
ATOM 2391 C C . PRO A 1 302 ? 14.990 -19.203 -22.814 1.00 92.75 302 PRO A C 1
ATOM 2393 O O . PRO A 1 302 ? 13.978 -19.262 -22.113 1.00 92.75 302 PRO A O 1
ATOM 2396 N N . PHE A 1 303 ? 15.709 -18.083 -22.918 1.00 96.00 303 PHE A N 1
ATOM 2397 C CA . PHE A 1 303 ? 15.232 -16.814 -22.369 1.00 96.00 303 PHE A CA 1
ATOM 2398 C C . PHE A 1 303 ? 13.938 -16.395 -23.074 1.00 96.00 303 PHE A C 1
ATOM 2400 O O . PHE A 1 303 ? 13.887 -16.317 -24.300 1.00 96.00 303 PHE A O 1
ATOM 2407 N N . GLY A 1 304 ? 12.884 -16.146 -22.297 1.00 94.69 304 GLY A N 1
ATOM 2408 C CA . GLY A 1 304 ? 11.575 -15.735 -22.808 1.00 94.69 304 GLY A CA 1
ATOM 2409 C C . GLY A 1 304 ? 11.348 -14.226 -22.796 1.00 94.69 304 GLY A C 1
ATOM 2410 O O . GLY A 1 304 ? 10.358 -13.768 -23.358 1.00 94.69 304 GLY A O 1
ATOM 2411 N N . HIS A 1 305 ? 12.222 -13.469 -22.134 1.00 95.94 305 HIS A N 1
ATOM 2412 C CA . HIS A 1 305 ? 12.164 -12.013 -22.036 1.00 95.94 305 HIS A CA 1
ATOM 2413 C C . HIS A 1 305 ? 13.513 -11.449 -21.574 1.00 95.94 305 HIS A C 1
ATOM 2415 O O . HIS A 1 305 ? 14.339 -12.173 -21.005 1.00 95.94 305 HIS A O 1
ATOM 2421 N N . TRP A 1 306 ? 13.713 -10.152 -21.802 1.00 97.06 306 TRP A N 1
ATOM 2422 C CA . TRP A 1 306 ? 14.824 -9.376 -21.247 1.00 97.06 306 TRP A CA 1
ATOM 2423 C C . TRP A 1 306 ? 14.271 -8.239 -20.387 1.00 97.06 306 TRP A C 1
ATOM 2425 O O . TRP A 1 306 ? 13.251 -7.653 -20.746 1.00 97.06 306 TRP A O 1
ATOM 2435 N N . GLN A 1 307 ? 14.935 -7.930 -19.274 1.00 96.38 307 GLN A N 1
ATOM 2436 C CA . GLN A 1 307 ? 14.660 -6.742 -18.471 1.00 96.38 307 GLN A CA 1
ATOM 2437 C C . GLN A 1 307 ? 15.734 -5.684 -18.698 1.00 96.38 307 GLN A C 1
ATOM 2439 O O . GLN A 1 307 ? 16.933 -5.977 -18.640 1.00 96.38 307 GLN A O 1
ATOM 2444 N N . PHE A 1 308 ? 15.286 -4.465 -18.996 1.00 97.12 308 PHE A N 1
ATOM 2445 C CA . PHE A 1 308 ? 16.136 -3.286 -19.109 1.00 97.12 308 PHE A CA 1
ATOM 2446 C C . PHE A 1 308 ? 15.924 -2.415 -17.878 1.00 97.12 308 PHE A C 1
ATOM 2448 O O . PHE A 1 308 ? 14.818 -1.916 -17.650 1.00 97.12 308 PHE A O 1
ATOM 2455 N N . ASP A 1 309 ? 16.999 -2.246 -17.115 1.00 94.94 309 ASP A N 1
ATOM 2456 C CA . ASP A 1 309 ? 16.983 -1.452 -15.896 1.00 94.94 309 ASP A CA 1
ATOM 2457 C C . ASP A 1 309 ? 17.086 0.058 -16.164 1.00 94.94 309 ASP A C 1
ATOM 2459 O O . ASP A 1 309 ? 17.084 0.524 -17.297 1.00 94.94 309 ASP A O 1
ATOM 2463 N N . SER A 1 310 ? 17.220 0.857 -15.120 1.00 94.50 310 SER A N 1
ATOM 2464 C CA . SER A 1 310 ? 17.249 2.311 -15.124 1.00 94.50 310 SER A CA 1
ATOM 2465 C C . SER A 1 310 ? 18.310 2.988 -15.999 1.00 94.50 310 SER A C 1
ATOM 2467 O O . SER A 1 310 ? 18.303 4.212 -16.112 1.00 94.50 310 SER A O 1
ATOM 2469 N N . TRP A 1 311 ? 19.211 2.267 -16.662 1.00 94.00 311 TRP A N 1
ATOM 2470 C CA . TRP A 1 311 ? 20.298 2.835 -17.465 1.00 94.00 311 TRP A CA 1
ATOM 2471 C C . TRP A 1 311 ? 19.887 3.312 -18.872 1.00 94.00 311 TRP A C 1
ATOM 2473 O O . TRP A 1 311 ? 20.646 4.072 -19.474 1.00 94.00 311 TRP A O 1
ATOM 2483 N N . PHE A 1 312 ? 18.721 2.926 -19.414 1.00 95.38 312 PHE A N 1
ATOM 2484 C CA . PHE A 1 312 ? 18.406 3.167 -20.839 1.00 95.38 312 PHE A CA 1
ATOM 2485 C C . PHE A 1 312 ? 17.701 4.494 -21.171 1.00 95.38 312 PHE A C 1
ATOM 2487 O O . PHE A 1 312 ? 17.593 4.826 -22.356 1.00 95.38 312 PHE A O 1
ATOM 2494 N N . TYR A 1 313 ? 17.243 5.256 -20.171 1.00 96.19 313 TYR A N 1
ATOM 2495 C CA . TYR A 1 313 ? 16.461 6.488 -20.365 1.00 96.19 313 TYR A CA 1
ATOM 2496 C C . TYR A 1 313 ? 17.056 7.731 -19.664 1.00 96.19 313 TYR A C 1
ATOM 2498 O O . TYR A 1 313 ? 17.804 7.585 -18.689 1.00 96.19 313 TYR A O 1
ATOM 2506 N N . PRO A 1 314 ? 16.734 8.963 -20.116 1.00 95.56 314 PRO A N 1
ATOM 2507 C CA . PRO A 1 314 ? 17.194 10.208 -19.493 1.00 95.56 314 PRO A CA 1
ATOM 2508 C C . PRO A 1 314 ? 16.754 10.404 -18.036 1.00 95.56 314 PRO A C 1
ATOM 2510 O O . PRO A 1 314 ? 15.583 10.235 -17.684 1.00 95.56 314 PRO A O 1
ATOM 2513 N N . LYS A 1 315 ? 17.693 10.847 -17.196 1.00 94.50 315 LYS A N 1
ATOM 2514 C CA . LYS A 1 315 ? 17.459 11.199 -15.790 1.00 94.50 315 LYS A CA 1
ATOM 2515 C C . LYS A 1 315 ? 18.081 12.546 -15.450 1.00 94.50 315 LYS A C 1
ATOM 2517 O O . LYS A 1 315 ? 19.002 12.977 -16.142 1.00 94.50 315 LYS A O 1
ATOM 2522 N N . ASP A 1 316 ? 17.578 13.180 -14.398 1.00 92.44 316 ASP A N 1
ATOM 2523 C CA . ASP A 1 316 ? 18.225 14.348 -13.807 1.00 92.44 316 ASP A CA 1
ATOM 2524 C C . ASP A 1 316 ? 19.382 13.920 -12.892 1.00 92.44 316 ASP A C 1
ATOM 2526 O O . ASP A 1 316 ? 19.445 12.785 -12.421 1.00 92.44 316 ASP A O 1
ATOM 2530 N N . GLY A 1 317 ? 20.323 14.836 -12.661 1.00 85.75 317 GLY A N 1
ATOM 2531 C CA . GLY A 1 317 ? 21.460 14.601 -11.774 1.00 85.75 317 GLY A CA 1
ATOM 2532 C C . GLY A 1 317 ? 22.441 13.512 -12.210 1.00 85.75 317 GLY A C 1
ATOM 2533 O O . GLY A 1 317 ? 22.340 12.908 -13.277 1.00 85.75 317 GLY A O 1
ATOM 2534 N N . ASP A 1 318 ? 23.420 13.282 -11.338 1.00 83.44 318 ASP A N 1
ATOM 2535 C CA . ASP A 1 318 ? 24.374 12.191 -11.490 1.00 83.44 318 ASP A CA 1
ATOM 2536 C C . ASP A 1 318 ? 23.788 10.898 -10.913 1.00 83.44 318 ASP A C 1
ATOM 2538 O O . ASP A 1 318 ? 23.167 10.899 -9.846 1.00 83.44 318 ASP A O 1
ATOM 2542 N N . VAL A 1 319 ? 24.037 9.789 -11.610 1.00 81.88 319 VAL A N 1
ATOM 2543 C CA . VAL A 1 319 ? 23.794 8.440 -11.095 1.00 81.88 319 VAL A CA 1
ATOM 2544 C C . VAL A 1 319 ? 25.119 7.888 -10.586 1.00 81.88 319 VAL A C 1
ATOM 2546 O O . VAL A 1 319 ? 26.115 7.888 -11.313 1.00 81.88 319 VAL A O 1
ATOM 2549 N N . ASP A 1 320 ? 25.148 7.433 -9.338 1.00 79.81 320 ASP A N 1
ATOM 2550 C CA . ASP A 1 320 ? 26.337 6.811 -8.772 1.00 79.81 320 ASP A CA 1
ATOM 2551 C C . ASP A 1 320 ? 26.597 5.411 -9.363 1.00 79.81 320 ASP A C 1
ATOM 2553 O O . ASP A 1 320 ? 25.771 4.819 -10.059 1.00 79.81 320 ASP A O 1
ATOM 2557 N N . GLY A 1 321 ? 27.784 4.858 -9.092 1.00 67.19 321 GLY A N 1
ATOM 2558 C CA . GLY A 1 321 ? 28.197 3.560 -9.639 1.00 67.19 321 GLY A CA 1
ATOM 2559 C C . GLY A 1 321 ? 27.378 2.357 -9.150 1.00 67.19 321 GLY A C 1
ATOM 2560 O O . GLY A 1 321 ? 27.530 1.274 -9.706 1.00 67.19 321 GLY A O 1
ATOM 2561 N N . GLY A 1 322 ? 26.539 2.524 -8.123 1.00 70.94 322 GLY A N 1
ATOM 2562 C CA . GLY A 1 322 ? 25.579 1.524 -7.654 1.00 70.94 322 GLY A CA 1
ATOM 2563 C C . GLY A 1 322 ? 24.178 1.713 -8.236 1.00 70.94 322 GLY A C 1
ATOM 2564 O O . GLY A 1 322 ? 23.259 1.020 -7.811 1.00 70.94 322 GLY A O 1
ATOM 2565 N N . GLY A 1 323 ? 24.000 2.649 -9.174 1.00 74.06 323 GLY A N 1
ATOM 2566 C CA . GLY A 1 323 ? 22.701 3.023 -9.728 1.00 74.06 323 GLY A CA 1
ATOM 2567 C C . GLY A 1 323 ? 21.906 3.987 -8.844 1.00 74.06 323 GLY A C 1
ATOM 2568 O O . GLY A 1 323 ? 20.769 4.304 -9.177 1.00 74.06 323 GLY A O 1
ATOM 2569 N N . GLY A 1 324 ? 22.458 4.485 -7.739 1.00 82.12 324 GLY A N 1
ATOM 2570 C CA . GLY A 1 324 ? 21.773 5.426 -6.859 1.00 82.12 324 GLY A CA 1
ATOM 2571 C C . GLY A 1 324 ? 21.685 6.838 -7.446 1.00 82.12 324 GLY A C 1
ATOM 2572 O O . GLY A 1 324 ? 22.618 7.321 -8.081 1.00 82.12 324 GLY A O 1
ATOM 2573 N N . GLY A 1 325 ? 20.566 7.525 -7.198 1.00 84.75 325 GLY A N 1
ATOM 2574 C CA . GLY A 1 325 ? 20.376 8.937 -7.563 1.00 84.75 325 GLY A CA 1
ATOM 2575 C C . GLY A 1 325 ? 19.880 9.159 -8.994 1.00 84.75 325 GLY A C 1
ATOM 2576 O O . GLY A 1 325 ? 20.094 8.328 -9.865 1.00 84.75 325 GLY A O 1
ATOM 2577 N N . GLY A 1 326 ? 19.184 10.273 -9.219 1.00 90.25 326 GLY A N 1
ATOM 2578 C CA . GLY A 1 326 ? 18.563 10.637 -10.493 1.00 90.25 326 GLY A CA 1
ATOM 2579 C C . GLY A 1 326 ? 17.140 10.101 -10.676 1.00 90.25 326 GLY A C 1
ATOM 2580 O O . GLY A 1 326 ? 16.856 8.920 -10.443 1.00 90.25 326 GLY A O 1
ATOM 2581 N N . ALA A 1 327 ? 16.250 10.999 -11.087 1.00 94.44 327 ALA A N 1
ATOM 2582 C CA . ALA A 1 327 ? 14.823 10.819 -11.328 1.00 94.44 327 ALA A CA 1
ATOM 2583 C C . ALA A 1 327 ? 14.502 10.924 -12.826 1.00 94.44 327 ALA A C 1
ATOM 2585 O O . ALA A 1 327 ? 15.270 11.481 -13.609 1.00 94.44 327 ALA A O 1
ATOM 2586 N N . VAL A 1 328 ? 13.367 10.376 -13.251 1.00 95.50 328 VAL A N 1
ATOM 2587 C CA . VAL A 1 328 ? 13.009 10.252 -14.673 1.00 95.50 328 VAL A CA 1
ATOM 2588 C C . VAL A 1 328 ? 12.714 11.624 -15.262 1.00 95.50 328 VAL A C 1
ATOM 2590 O O . VAL A 1 328 ? 11.763 12.285 -14.845 1.00 95.50 328 VAL A O 1
ATOM 2593 N N . VAL A 1 329 ? 13.492 12.028 -16.267 1.00 95.69 329 VAL A N 1
ATOM 2594 C CA . VAL A 1 329 ? 13.208 13.245 -17.044 1.00 95.69 329 VAL A CA 1
ATOM 2595 C C . VAL A 1 329 ? 12.296 12.905 -18.214 1.00 95.69 329 VAL A C 1
ATOM 2597 O O . VAL A 1 329 ? 11.273 13.555 -18.424 1.00 95.69 329 VAL A O 1
ATOM 2600 N N . ASN A 1 330 ? 12.620 11.836 -18.936 1.00 94.62 330 ASN A N 1
ATOM 2601 C CA . ASN A 1 330 ? 11.855 11.355 -20.075 1.00 94.62 330 ASN A CA 1
ATOM 2602 C C . ASN A 1 330 ? 12.022 9.836 -20.161 1.00 94.62 330 ASN A C 1
ATOM 2604 O O . ASN A 1 330 ? 13.141 9.343 -20.071 1.00 94.62 330 ASN A O 1
ATOM 2608 N N . TRP A 1 331 ? 10.935 9.083 -20.321 1.00 95.38 331 TRP A N 1
ATOM 2609 C CA . TRP A 1 331 ? 10.999 7.625 -20.429 1.00 95.38 331 TRP A CA 1
ATOM 2610 C C . TRP A 1 331 ? 11.058 7.196 -21.899 1.00 95.38 331 TRP A C 1
ATOM 2612 O O . TRP A 1 331 ? 10.143 6.582 -22.453 1.00 95.38 331 TRP A O 1
ATOM 2622 N N . THR A 1 332 ? 12.157 7.582 -22.546 1.00 94.50 332 THR A N 1
ATOM 2623 C CA . THR A 1 332 ? 12.514 7.247 -23.930 1.00 94.50 332 THR A CA 1
ATOM 2624 C C . THR A 1 332 ? 13.923 6.672 -23.978 1.00 94.50 332 THR A C 1
ATOM 2626 O O . THR A 1 332 ? 14.754 6.964 -23.122 1.00 94.50 332 THR A O 1
ATOM 2629 N N . SER A 1 333 ? 14.208 5.828 -24.970 1.00 94.50 333 SER A N 1
ATOM 2630 C CA . SER A 1 333 ? 15.553 5.284 -25.151 1.00 94.50 333 SER A CA 1
ATOM 2631 C C . SER A 1 333 ? 16.547 6.362 -25.573 1.00 94.50 333 SER A C 1
ATOM 2633 O O . SER A 1 333 ? 16.243 7.150 -26.466 1.00 94.50 333 SER A O 1
ATOM 2635 N N . MET A 1 334 ? 17.748 6.344 -25.001 1.00 95.94 334 MET A N 1
ATOM 2636 C CA . MET A 1 334 ? 18.825 7.263 -25.382 1.00 95.94 334 MET A CA 1
ATOM 2637 C C . MET A 1 334 ? 19.618 6.757 -26.595 1.00 95.94 334 MET A C 1
ATOM 2639 O O . MET A 1 334 ? 20.083 5.618 -26.595 1.00 95.94 334 MET A O 1
ATOM 2643 N N . ASP A 1 335 ? 19.887 7.630 -27.570 1.00 96.56 335 ASP A N 1
ATOM 2644 C CA . ASP A 1 335 ? 20.733 7.317 -28.740 1.00 96.56 335 ASP A CA 1
ATOM 2645 C C . ASP A 1 335 ? 22.168 6.926 -28.345 1.00 96.56 335 ASP A C 1
ATOM 2647 O O . ASP A 1 335 ? 22.822 6.141 -29.024 1.00 96.56 335 ASP A O 1
ATOM 2651 N N . SER A 1 336 ? 22.668 7.439 -27.217 1.00 95.19 336 SER A N 1
ATOM 2652 C CA . SER A 1 336 ? 23.974 7.056 -26.663 1.00 95.19 336 SER A CA 1
ATOM 2653 C C . SER A 1 336 ? 24.021 5.609 -26.155 1.00 95.19 336 SER A C 1
ATOM 2655 O O . SER A 1 336 ? 25.103 5.050 -25.989 1.00 95.19 336 SER A O 1
ATOM 2657 N N . VAL A 1 337 ? 22.858 5.007 -25.901 1.00 96.19 337 VAL A N 1
ATOM 2658 C CA . VAL A 1 337 ? 22.691 3.633 -25.415 1.00 96.19 337 VAL A CA 1
ATOM 2659 C C . VAL A 1 337 ? 22.319 2.703 -26.569 1.00 96.19 337 VAL A C 1
ATOM 2661 O O . VAL A 1 337 ? 22.914 1.629 -26.704 1.00 96.19 337 VAL A O 1
ATOM 2664 N N . PHE A 1 338 ? 21.376 3.139 -27.410 1.00 97.25 338 PHE A N 1
ATOM 2665 C CA . PHE A 1 338 ? 20.877 2.423 -28.584 1.00 97.25 338 PHE A CA 1
ATOM 2666 C C . PHE A 1 338 ? 20.910 3.332 -29.824 1.00 97.25 338 PHE A C 1
ATOM 2668 O O . PHE A 1 338 ? 19.885 3.928 -30.163 1.00 97.25 338 PHE A O 1
ATOM 2675 N N . PRO A 1 339 ? 22.060 3.459 -30.514 1.00 97.56 339 PRO A N 1
ATOM 2676 C CA . PRO A 1 339 ? 22.203 4.346 -31.673 1.00 97.56 339 PRO A CA 1
ATOM 2677 C C . PRO A 1 339 ? 21.231 4.057 -32.823 1.00 97.56 339 PRO A C 1
ATOM 2679 O O . PRO A 1 339 ? 20.898 4.960 -33.588 1.00 97.56 339 PRO A O 1
ATOM 2682 N N . SER A 1 340 ? 20.768 2.811 -32.953 1.00 97.62 340 SER A N 1
ATOM 2683 C CA . SER A 1 340 ? 19.778 2.405 -33.958 1.00 97.62 340 SER A CA 1
ATOM 2684 C C . SER A 1 340 ? 18.334 2.451 -33.429 1.00 97.62 340 SER A C 1
ATOM 2686 O O . SER A 1 340 ? 17.394 2.102 -34.147 1.00 97.62 340 SER A O 1
ATOM 2688 N N . GLY A 1 341 ? 18.144 2.878 -32.178 1.00 95.75 341 GLY A N 1
ATOM 2689 C CA . GLY A 1 341 ? 16.865 2.951 -31.481 1.00 95.75 341 GLY A CA 1
ATOM 2690 C C . GLY A 1 341 ? 16.418 1.626 -30.858 1.00 95.75 341 GLY A C 1
ATOM 2691 O O . GLY A 1 341 ? 16.719 0.529 -31.333 1.00 95.75 341 GLY A O 1
ATOM 2692 N N . LEU A 1 342 ? 15.620 1.719 -29.793 1.00 95.50 342 LEU A N 1
ATOM 2693 C CA . LEU A 1 342 ? 15.096 0.553 -29.078 1.00 95.50 342 LEU A CA 1
ATOM 2694 C C . LEU A 1 342 ? 14.279 -0.423 -29.962 1.00 95.50 342 LEU A C 1
ATOM 2696 O O . LEU A 1 342 ? 14.467 -1.633 -29.815 1.00 95.50 342 LEU A O 1
ATOM 2700 N N . PRO A 1 343 ? 13.458 0.025 -30.940 1.00 95.50 343 PRO A N 1
ATOM 2701 C CA . PRO A 1 343 ? 12.794 -0.897 -31.865 1.00 95.50 343 PRO A CA 1
ATOM 2702 C C . PRO A 1 343 ? 13.763 -1.765 -32.681 1.00 95.50 343 PRO A C 1
ATOM 2704 O O . PRO A 1 343 ? 13.440 -2.917 -32.970 1.00 95.50 343 PRO A O 1
ATOM 2707 N N . TYR A 1 344 ? 14.949 -1.261 -33.045 1.00 97.19 344 TYR A N 1
ATOM 2708 C CA . TYR A 1 344 ? 15.966 -2.071 -33.723 1.00 97.19 344 TYR A CA 1
ATOM 2709 C C . TYR A 1 344 ? 16.511 -3.153 -32.791 1.00 97.19 344 TYR A C 1
ATOM 2711 O O . TYR A 1 344 ? 16.578 -4.318 -33.185 1.00 97.19 344 TYR A O 1
ATOM 2719 N N . VAL A 1 345 ? 16.830 -2.789 -31.546 1.00 97.25 345 VAL A N 1
ATOM 2720 C CA . VAL A 1 345 ? 17.324 -3.728 -30.531 1.00 97.25 345 VAL A CA 1
ATOM 2721 C C . VAL A 1 345 ? 16.327 -4.860 -30.317 1.00 97.25 345 VAL A C 1
ATOM 2723 O O . VAL A 1 345 ? 16.691 -6.027 -30.422 1.00 97.25 345 VAL A O 1
ATOM 2726 N N . ILE A 1 346 ? 15.054 -4.542 -30.095 1.00 96.69 346 ILE A N 1
ATOM 2727 C CA . ILE A 1 346 ? 14.036 -5.564 -29.841 1.00 96.69 346 ILE A CA 1
ATOM 2728 C C . ILE A 1 346 ? 13.819 -6.445 -31.071 1.00 96.69 346 ILE A C 1
ATOM 2730 O O . ILE A 1 346 ? 13.892 -7.666 -30.965 1.00 96.69 346 ILE A O 1
ATOM 2734 N N . ASN A 1 347 ? 13.569 -5.852 -32.240 1.00 96.62 347 ASN A N 1
ATOM 2735 C CA . ASN A 1 347 ? 13.152 -6.618 -33.416 1.00 96.62 347 ASN A CA 1
ATOM 2736 C C . ASN A 1 347 ? 14.307 -7.352 -34.108 1.00 96.62 347 ASN A C 1
ATOM 2738 O O . ASN A 1 347 ? 14.080 -8.401 -34.702 1.00 96.62 347 ASN A O 1
ATOM 2742 N N . THR A 1 348 ? 15.524 -6.803 -34.055 1.00 96.88 348 THR A N 1
ATOM 2743 C CA . THR A 1 348 ? 16.677 -7.317 -34.815 1.00 96.88 348 THR A CA 1
ATOM 2744 C C . THR A 1 348 ? 17.684 -8.036 -33.933 1.00 96.88 348 THR A C 1
ATOM 2746 O O . THR A 1 348 ? 18.216 -9.061 -34.344 1.00 96.88 348 THR A O 1
ATOM 2749 N N . ILE A 1 349 ? 17.975 -7.511 -32.737 1.00 97.00 349 ILE A N 1
ATOM 2750 C CA . ILE A 1 349 ? 18.945 -8.141 -31.830 1.00 97.00 349 ILE A CA 1
ATOM 2751 C C . ILE A 1 349 ? 18.242 -9.196 -30.980 1.00 97.00 349 ILE A C 1
ATOM 2753 O O . ILE A 1 349 ? 18.737 -10.307 -30.860 1.00 97.00 349 ILE A O 1
ATOM 2757 N N . LEU A 1 350 ? 17.085 -8.877 -30.401 1.00 96.31 350 LEU A N 1
ATOM 2758 C CA . LEU A 1 350 ? 16.380 -9.762 -29.472 1.00 96.31 350 LEU A CA 1
ATOM 2759 C C . LEU A 1 350 ? 15.286 -10.610 -30.135 1.00 96.31 350 LEU A C 1
ATOM 2761 O O . LEU A 1 350 ? 14.494 -11.219 -29.424 1.00 96.31 350 LEU A O 1
ATOM 2765 N N . ASP A 1 351 ? 15.226 -10.668 -31.467 1.00 95.19 351 ASP A N 1
ATOM 2766 C CA . ASP A 1 351 ? 14.261 -11.475 -32.233 1.00 95.19 351 ASP A CA 1
ATOM 2767 C C . ASP A 1 351 ? 12.786 -11.253 -31.824 1.00 95.19 351 ASP A C 1
ATOM 2769 O O . ASP A 1 351 ? 11.970 -12.177 -31.812 1.00 95.19 351 ASP A O 1
ATOM 2773 N N . GLY A 1 352 ? 12.434 -10.022 -31.444 1.00 95.00 352 GLY A N 1
ATOM 2774 C CA . GLY A 1 352 ? 11.091 -9.664 -30.989 1.00 95.00 352 GLY A CA 1
ATOM 2775 C C . GLY A 1 352 ? 10.737 -10.210 -29.602 1.00 95.00 352 GLY A C 1
ATOM 2776 O O . GLY A 1 352 ? 9.553 -10.368 -29.301 1.00 95.00 352 GLY A O 1
ATOM 2777 N N . MET A 1 353 ? 11.721 -10.521 -28.750 1.00 94.44 353 MET A N 1
ATOM 2778 C CA . MET A 1 353 ? 11.458 -10.953 -27.375 1.00 94.44 353 MET A CA 1
ATOM 2779 C C . MET A 1 353 ? 10.667 -9.896 -26.584 1.00 94.44 353 MET A C 1
ATOM 2781 O O . MET A 1 353 ? 10.870 -8.693 -26.767 1.00 94.44 353 MET A O 1
ATOM 2785 N N . PRO A 1 354 ? 9.764 -10.333 -25.690 1.00 95.44 354 PRO A N 1
ATOM 2786 C CA . PRO A 1 354 ? 9.180 -9.501 -24.648 1.00 95.44 354 PRO A CA 1
ATOM 2787 C C . PRO A 1 354 ? 10.194 -8.667 -23.865 1.00 95.44 354 PRO A C 1
ATOM 2789 O O . PRO A 1 354 ? 11.225 -9.188 -23.427 1.00 95.44 354 PRO A O 1
ATOM 2792 N N . LEU A 1 355 ? 9.840 -7.406 -23.617 1.00 96.69 355 LEU A N 1
ATOM 2793 C CA . LEU A 1 355 ? 10.603 -6.506 -22.758 1.00 96.69 355 LEU A CA 1
ATOM 2794 C C . LEU A 1 355 ? 9.923 -6.335 -21.392 1.00 96.69 355 LEU A C 1
ATOM 2796 O O . LEU A 1 355 ? 8.707 -6.133 -21.309 1.00 96.69 355 LEU A O 1
ATOM 2800 N N . VAL A 1 356 ? 10.730 -6.367 -20.337 1.00 97.06 356 VAL A N 1
ATOM 2801 C CA . VAL A 1 35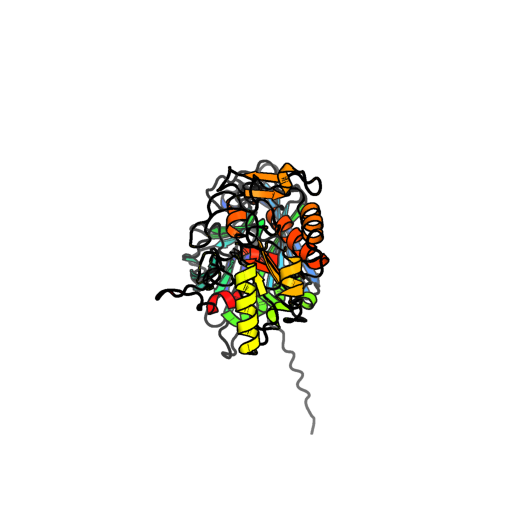6 ? 10.430 -5.773 -19.029 1.00 97.06 356 VAL A CA 1
ATOM 2802 C C . VAL A 1 356 ? 11.227 -4.478 -18.935 1.00 97.06 356 VAL A C 1
ATOM 2804 O O . VAL A 1 356 ? 12.416 -4.480 -19.252 1.00 97.06 356 VAL A O 1
ATOM 2807 N N . ALA A 1 357 ? 10.600 -3.369 -18.556 1.00 97.25 357 ALA A N 1
ATOM 2808 C CA . ALA A 1 357 ? 11.294 -2.085 -18.503 1.00 97.25 357 ALA A CA 1
ATOM 2809 C C . ALA A 1 357 ? 11.064 -1.372 -17.174 1.00 97.25 357 ALA A C 1
ATOM 2811 O O . ALA A 1 357 ? 9.926 -1.219 -16.724 1.00 97.25 357 ALA A O 1
ATOM 2812 N N . HIS A 1 358 ? 12.175 -0.929 -16.598 1.00 96.94 358 HIS A N 1
ATOM 2813 C CA . HIS A 1 358 ? 12.272 -0.203 -15.341 1.00 96.94 358 HIS A CA 1
ATOM 2814 C C . HIS A 1 358 ? 11.883 1.268 -15.476 1.00 96.94 358 HIS A C 1
ATOM 2816 O O . HIS A 1 358 ? 12.168 1.903 -16.497 1.00 96.94 358 HIS A O 1
ATOM 2822 N N . ASN A 1 359 ? 11.272 1.819 -14.431 1.00 96.56 359 ASN A N 1
ATOM 2823 C CA . ASN A 1 359 ? 11.082 3.248 -14.238 1.00 96.56 359 ASN A CA 1
ATOM 2824 C C . ASN A 1 359 ? 11.301 3.646 -12.769 1.00 96.56 359 ASN A C 1
ATOM 2826 O O . ASN A 1 359 ? 10.955 2.898 -11.861 1.00 96.56 359 ASN A O 1
ATOM 2830 N N . ARG A 1 360 ? 11.825 4.853 -12.530 1.00 95.00 360 ARG A N 1
ATOM 2831 C CA . ARG A 1 360 ? 12.066 5.418 -11.183 1.00 95.00 360 ARG A CA 1
ATOM 2832 C C . ARG A 1 360 ? 10.955 6.382 -10.760 1.00 95.00 360 ARG A C 1
ATOM 2834 O O . ARG A 1 360 ? 9.925 6.483 -11.427 1.00 95.00 360 ARG A O 1
ATOM 2841 N N . GLN A 1 361 ? 11.197 7.123 -9.679 1.00 95.12 361 GLN A N 1
ATOM 2842 C CA . GLN A 1 361 ? 10.463 8.342 -9.359 1.00 95.12 361 GLN A CA 1
ATOM 2843 C C . GLN A 1 361 ? 10.591 9.391 -10.479 1.00 95.12 361 GLN A C 1
ATOM 2845 O O . GLN A 1 361 ? 11.611 9.444 -11.180 1.00 95.12 361 GLN A O 1
ATOM 2850 N N . TRP A 1 362 ? 9.589 10.251 -10.636 1.00 95.94 362 TRP A N 1
ATOM 2851 C CA . TRP A 1 362 ? 9.572 11.292 -11.666 1.00 95.94 362 TRP A CA 1
ATOM 2852 C C . TRP A 1 362 ? 10.318 12.545 -11.219 1.00 95.94 362 TRP A C 1
ATOM 2854 O O . TRP A 1 362 ? 10.143 13.031 -10.104 1.00 95.94 362 TRP A O 1
ATOM 2864 N N . SER A 1 363 ? 11.129 13.107 -12.114 1.00 95.81 363 SER A N 1
ATOM 2865 C CA . SER A 1 363 ? 11.839 14.359 -11.857 1.00 95.81 363 SER A CA 1
ATOM 2866 C C . SER A 1 363 ? 10.891 15.559 -11.914 1.00 95.81 363 SER A C 1
ATOM 2868 O O . SER A 1 363 ? 9.993 15.623 -12.755 1.00 95.81 363 SER A O 1
ATOM 2870 N N . VAL A 1 364 ? 11.167 16.582 -11.102 1.00 95.88 364 VAL A N 1
ATOM 2871 C CA . VAL A 1 364 ? 10.543 17.912 -11.242 1.00 95.88 364 VAL A CA 1
ATOM 2872 C C . VAL A 1 364 ? 10.967 18.642 -12.527 1.00 95.88 364 VAL A C 1
ATOM 2874 O O . VAL A 1 364 ? 10.307 19.596 -12.933 1.00 95.88 364 VAL A O 1
ATOM 2877 N N . GLU A 1 365 ? 12.039 18.191 -13.184 1.00 94.62 365 GLU A N 1
ATOM 2878 C CA . GLU A 1 365 ? 12.483 18.651 -14.506 1.00 94.62 365 GLU A CA 1
ATOM 2879 C C . GLU A 1 365 ? 11.916 17.814 -15.656 1.00 94.62 365 GLU A C 1
ATOM 2881 O O . GLU A 1 365 ? 12.278 18.052 -16.805 1.00 94.62 365 GLU A O 1
ATOM 2886 N N . SER A 1 366 ? 11.015 16.862 -15.393 1.00 95.56 366 SER A N 1
ATOM 2887 C CA . SER A 1 366 ? 10.513 15.970 -16.436 1.00 95.56 366 SER A CA 1
ATOM 2888 C C . SER A 1 366 ? 9.903 16.705 -17.636 1.00 95.56 366 SER A C 1
ATOM 2890 O O . SER A 1 366 ? 9.089 17.621 -17.490 1.00 95.56 366 SER A O 1
ATOM 2892 N N . ASP A 1 367 ? 10.226 16.233 -18.841 1.00 94.25 367 ASP A N 1
ATOM 2893 C CA . ASP A 1 367 ? 9.663 16.712 -20.108 1.00 94.25 367 ASP A CA 1
ATOM 2894 C C . ASP A 1 367 ? 8.129 16.618 -20.116 1.00 94.25 367 ASP A C 1
ATOM 2896 O O . ASP A 1 367 ? 7.440 17.433 -20.739 1.00 94.25 367 ASP A O 1
ATOM 2900 N N . TYR A 1 368 ? 7.568 15.658 -19.371 1.00 94.19 368 TYR A N 1
ATOM 2901 C CA . TYR A 1 368 ? 6.125 15.511 -19.211 1.00 94.19 368 TYR A CA 1
ATOM 2902 C C . TYR A 1 368 ? 5.489 16.724 -18.516 1.00 94.19 368 TYR A C 1
ATOM 2904 O O . TYR A 1 368 ? 4.372 17.112 -18.869 1.00 94.19 368 TYR A O 1
ATOM 2912 N N . ILE A 1 369 ? 6.223 17.367 -17.602 1.00 93.44 369 ILE A N 1
ATOM 2913 C CA . ILE A 1 369 ? 5.827 18.603 -16.917 1.00 93.44 369 ILE A CA 1
ATOM 2914 C C . ILE A 1 369 ? 6.034 19.798 -17.851 1.00 93.44 369 ILE A C 1
ATOM 2916 O O . ILE A 1 369 ? 5.107 20.579 -18.080 1.00 93.44 369 ILE A O 1
ATOM 2920 N N . GLN A 1 370 ? 7.236 19.929 -18.425 1.00 84.69 370 GLN A N 1
ATOM 2921 C CA . GLN A 1 370 ? 7.628 21.103 -19.216 1.00 84.69 370 GLN A CA 1
ATOM 2922 C C . GLN A 1 370 ? 6.765 21.284 -20.469 1.00 84.69 370 GLN A C 1
ATOM 2924 O O . GLN A 1 370 ? 6.364 22.400 -20.808 1.00 84.69 370 GLN A O 1
ATOM 2929 N N . HIS A 1 371 ? 6.434 20.183 -21.144 1.00 82.50 371 HIS A N 1
ATOM 2930 C CA . HIS A 1 371 ? 5.646 20.205 -22.374 1.00 82.50 371 HIS A CA 1
ATOM 2931 C C . HIS A 1 371 ? 4.144 20.030 -22.144 1.00 82.50 371 HIS A C 1
ATOM 2933 O O . HIS A 1 371 ? 3.389 19.980 -23.115 1.00 82.50 371 HIS A O 1
ATOM 2939 N N . LYS A 1 372 ? 3.697 19.964 -20.879 1.00 77.06 372 LYS A N 1
ATOM 2940 C CA . LYS A 1 372 ? 2.308 19.652 -20.507 1.00 77.06 372 LYS A CA 1
ATOM 2941 C C . LYS A 1 372 ? 1.804 18.417 -21.251 1.00 77.06 372 LYS A C 1
ATOM 2943 O O . LYS A 1 372 ? 0.733 18.437 -21.864 1.00 77.06 372 LYS A O 1
ATOM 2948 N N . SER A 1 373 ? 2.597 17.347 -21.227 1.00 76.38 373 SER A N 1
ATOM 2949 C CA . SER A 1 373 ? 2.181 16.076 -21.817 1.00 76.38 373 SER A CA 1
ATOM 2950 C C . SER A 1 373 ? 0.857 15.641 -21.185 1.00 76.38 373 SER A C 1
ATOM 2952 O O . SER A 1 373 ? 0.637 15.835 -19.990 1.00 76.38 373 SER A O 1
ATOM 2954 N N . ALA A 1 374 ? -0.067 15.144 -22.008 1.00 80.25 374 ALA A N 1
ATOM 2955 C CA . ALA A 1 374 ? -1.452 14.856 -21.619 1.00 80.25 374 ALA A CA 1
ATOM 2956 C C . ALA A 1 374 ? -2.274 16.059 -21.088 1.00 80.25 374 ALA A C 1
ATOM 2958 O O . ALA A 1 374 ? -3.399 15.872 -20.643 1.00 80.25 374 ALA A O 1
ATOM 2959 N N . SER A 1 375 ? -1.764 17.297 -21.165 1.00 88.69 375 SER A N 1
ATOM 2960 C CA . SER A 1 375 ? -2.379 18.503 -20.576 1.00 88.69 375 SER A CA 1
ATOM 2961 C C . SER A 1 375 ? -2.642 18.402 -19.065 1.00 88.69 375 SER A C 1
ATOM 2963 O O . SER A 1 375 ? -3.563 19.038 -18.555 1.00 88.69 375 SER A O 1
ATOM 2965 N N . VAL A 1 376 ? -1.824 17.625 -18.349 1.00 92.81 376 VAL A N 1
ATOM 2966 C CA . VAL A 1 376 ? -1.966 17.384 -16.907 1.00 92.81 376 VAL A CA 1
ATOM 2967 C C . VAL A 1 376 ? -1.069 18.333 -16.104 1.00 92.81 376 VAL A C 1
ATOM 2969 O O . VAL A 1 376 ? 0.078 18.595 -16.469 1.00 92.81 376 VAL A O 1
ATOM 2972 N N . GLU A 1 377 ? -1.598 18.868 -15.003 1.00 95.38 377 GLU A N 1
ATOM 2973 C CA . GLU A 1 377 ? -0.809 19.583 -13.995 1.00 95.38 377 GLU A CA 1
ATOM 2974 C C . GLU A 1 377 ? -0.094 18.609 -13.056 1.00 95.38 377 GLU A C 1
ATOM 2976 O O . GLU A 1 377 ? -0.547 17.486 -12.863 1.00 95.38 377 GLU A O 1
ATOM 2981 N N . TRP A 1 378 ? 0.973 19.061 -12.396 1.00 96.88 378 TRP A N 1
ATOM 2982 C CA . TRP A 1 378 ? 1.787 18.216 -11.522 1.00 96.88 378 TRP A CA 1
ATOM 2983 C C . TRP A 1 378 ? 1.895 18.788 -10.109 1.00 96.88 378 TRP A C 1
ATOM 2985 O O . TRP A 1 378 ? 1.897 20.006 -9.913 1.00 96.88 378 TRP A O 1
ATOM 2995 N N . PHE A 1 379 ? 1.963 17.900 -9.122 1.00 97.25 379 PHE A N 1
ATOM 2996 C CA . PHE A 1 379 ? 2.540 18.205 -7.820 1.00 97.25 379 PHE A CA 1
ATOM 2997 C C . PHE A 1 379 ? 4.051 18.030 -7.927 1.00 97.25 379 PHE A C 1
ATOM 2999 O O . PHE A 1 379 ? 4.511 17.044 -8.494 1.00 97.25 379 PHE A O 1
ATOM 3006 N N . THR A 1 380 ? 4.810 18.975 -7.387 1.00 96.25 380 THR A N 1
ATOM 3007 C CA . THR A 1 380 ? 6.275 18.944 -7.377 1.00 96.25 380 THR A CA 1
ATOM 3008 C C . THR A 1 380 ? 6.757 19.310 -5.984 1.00 96.25 380 THR A C 1
ATOM 3010 O O . THR A 1 380 ? 6.343 20.348 -5.460 1.00 96.25 380 THR A O 1
ATOM 3013 N N . THR A 1 381 ? 7.651 18.509 -5.414 1.00 96.25 381 THR A N 1
ATOM 3014 C CA . THR A 1 381 ? 8.309 18.812 -4.139 1.00 96.25 381 THR A CA 1
ATOM 3015 C C . THR A 1 381 ? 9.822 18.822 -4.328 1.00 96.25 381 THR A C 1
ATOM 3017 O O . THR A 1 381 ? 10.396 17.948 -4.979 1.00 96.25 381 THR A O 1
ATOM 3020 N N . GLY A 1 382 ? 10.476 19.820 -3.731 1.00 92.69 382 GLY A N 1
ATOM 3021 C CA . GLY A 1 382 ? 11.924 19.996 -3.807 1.00 92.69 382 GLY A CA 1
ATOM 3022 C C . GLY A 1 382 ? 12.414 20.504 -5.166 1.00 92.69 382 GLY A C 1
ATOM 3023 O O . GLY A 1 382 ? 11.657 21.063 -5.958 1.00 92.69 382 GLY A O 1
ATOM 3024 N N . SER A 1 383 ? 13.712 20.315 -5.401 1.00 90.12 383 SER A N 1
ATOM 3025 C CA . SER A 1 383 ? 14.418 20.704 -6.625 1.00 90.12 383 SER A CA 1
ATOM 3026 C C . SER A 1 383 ? 15.355 19.574 -7.069 1.00 90.12 383 SER A C 1
ATOM 3028 O O . SER A 1 383 ? 15.753 18.757 -6.230 1.00 90.12 383 SER A O 1
ATOM 3030 N N . PRO A 1 384 ? 15.751 19.519 -8.351 1.00 86.19 384 PRO A N 1
ATOM 3031 C CA . PRO A 1 384 ? 16.705 18.530 -8.846 1.00 86.19 384 PRO A CA 1
ATOM 3032 C C . PRO A 1 384 ? 18.035 18.585 -8.082 1.00 86.19 384 PRO A C 1
ATOM 3034 O O . PRO A 1 384 ? 18.419 19.654 -7.594 1.00 86.19 384 PRO A O 1
ATOM 3037 N N . PRO A 1 385 ? 18.765 17.462 -7.981 1.00 80.81 385 PRO A N 1
ATOM 3038 C CA . PRO A 1 385 ? 18.428 16.120 -8.479 1.00 80.81 385 PRO A CA 1
ATOM 3039 C C . PRO A 1 385 ? 17.667 15.265 -7.445 1.00 80.81 385 PRO A C 1
ATOM 3041 O O . PRO A 1 385 ? 17.653 14.039 -7.517 1.00 80.81 385 PRO A O 1
ATOM 3044 N N . THR A 1 386 ? 17.108 15.896 -6.407 1.00 83.25 386 THR A N 1
ATOM 3045 C CA . THR A 1 386 ? 16.477 15.200 -5.271 1.00 83.25 386 THR A CA 1
ATOM 3046 C C . THR A 1 386 ? 14.975 15.437 -5.169 1.00 83.25 386 THR A C 1
ATOM 3048 O O . THR A 1 386 ? 14.351 14.943 -4.233 1.00 83.25 386 THR A O 1
ATOM 3051 N N . GLY A 1 387 ? 14.416 16.247 -6.067 1.00 90.94 387 GLY A N 1
ATOM 3052 C CA . GLY A 1 387 ? 12.993 16.547 -6.132 1.00 90.94 387 GLY A CA 1
ATOM 3053 C C . GLY A 1 387 ? 12.211 15.417 -6.789 1.00 90.94 387 GLY A C 1
ATOM 3054 O O . GLY A 1 387 ? 12.772 14.621 -7.541 1.00 90.94 387 GLY A O 1
ATOM 3055 N N . ALA A 1 388 ? 10.915 15.372 -6.508 1.00 95.81 388 ALA A N 1
ATOM 3056 C CA . ALA A 1 388 ? 10.003 14.378 -7.057 1.00 95.81 388 ALA A CA 1
ATOM 3057 C C . ALA A 1 388 ? 8.682 15.017 -7.493 1.00 95.81 388 ALA A C 1
ATOM 3059 O O . ALA A 1 388 ? 8.314 16.103 -7.017 1.00 95.81 388 ALA A O 1
ATOM 3060 N N . ALA A 1 389 ? 7.988 14.365 -8.421 1.00 96.69 389 ALA A N 1
ATOM 3061 C CA . ALA A 1 389 ? 6.783 14.898 -9.027 1.00 96.69 389 ALA A CA 1
ATOM 3062 C C . ALA A 1 389 ? 5.747 13.813 -9.322 1.00 96.69 389 ALA A C 1
ATOM 3064 O O . ALA A 1 389 ? 6.064 12.708 -9.733 1.00 96.69 389 ALA A O 1
ATOM 3065 N N . ILE A 1 390 ? 4.467 14.158 -9.216 1.00 97.12 390 ILE A N 1
ATOM 3066 C CA . ILE A 1 390 ? 3.376 13.271 -9.640 1.00 97.12 390 ILE A CA 1
ATOM 3067 C C . ILE A 1 390 ? 2.286 14.059 -10.366 1.00 97.12 390 ILE A C 1
ATOM 3069 O O . ILE A 1 390 ? 2.062 15.236 -10.054 1.00 97.12 390 ILE A O 1
ATOM 3073 N N . PRO A 1 391 ? 1.572 13.438 -11.317 1.00 97.00 391 PRO A N 1
ATOM 3074 C CA . PRO A 1 391 ? 0.445 14.078 -11.980 1.00 97.00 391 PRO A CA 1
ATOM 3075 C C . PRO A 1 391 ? -0.697 14.330 -10.985 1.00 97.00 391 PRO A C 1
ATOM 3077 O O . PRO A 1 391 ? -1.039 13.466 -10.178 1.00 97.00 391 PRO A O 1
ATOM 3080 N N . LYS A 1 392 ? -1.333 15.504 -11.068 1.00 96.38 392 LYS A N 1
ATOM 3081 C CA . LYS A 1 392 ? -2.563 15.812 -10.316 1.00 96.38 392 LYS A CA 1
ATOM 3082 C C . LYS A 1 392 ? -3.776 15.041 -10.841 1.00 96.38 392 LYS A C 1
ATOM 3084 O O . LYS A 1 392 ? -4.732 14.847 -10.100 1.00 96.38 392 LYS A O 1
ATOM 3089 N N . ASP A 1 393 ? -3.726 14.633 -12.108 1.00 96.88 393 ASP A N 1
ATOM 3090 C CA . ASP A 1 393 ? -4.688 13.739 -12.753 1.00 96.88 393 ASP A CA 1
ATOM 3091 C C . ASP A 1 393 ? -3.946 12.469 -13.212 1.00 96.88 393 ASP A C 1
ATOM 3093 O O . ASP A 1 393 ? -3.450 12.403 -14.346 1.00 96.88 393 ASP A O 1
ATOM 3097 N N . PRO A 1 394 ? -3.770 11.490 -12.306 1.00 97.56 394 PRO A N 1
ATOM 3098 C CA . PRO A 1 394 ? -2.972 10.310 -12.596 1.00 97.56 394 PRO A CA 1
ATOM 3099 C C . PRO A 1 394 ? -3.625 9.409 -13.649 1.00 97.56 394 PRO A C 1
ATOM 3101 O O . PRO A 1 394 ? -2.902 8.805 -14.437 1.00 97.56 394 PRO A O 1
ATOM 3104 N N . ASP A 1 395 ? -4.958 9.351 -13.735 1.00 97.50 395 ASP A N 1
ATOM 3105 C CA . ASP A 1 395 ? -5.655 8.559 -14.755 1.00 97.50 395 ASP A CA 1
ATOM 3106 C C . ASP A 1 395 ? -5.351 9.081 -16.163 1.00 97.50 395 ASP A C 1
ATOM 3108 O O . ASP A 1 395 ? -4.915 8.313 -17.025 1.00 97.50 395 ASP A O 1
ATOM 3112 N N . THR A 1 396 ? -5.497 10.391 -16.390 1.00 97.25 396 THR A N 1
ATOM 3113 C CA . THR A 1 396 ? -5.190 11.004 -17.691 1.00 97.25 396 THR A CA 1
ATOM 3114 C C . THR A 1 396 ? -3.713 10.840 -18.052 1.00 97.25 396 THR A C 1
ATOM 3116 O O . THR A 1 396 ? -3.387 10.498 -19.194 1.00 97.25 396 THR A O 1
ATOM 3119 N N . PHE A 1 397 ? -2.808 11.046 -17.089 1.00 97.50 397 PHE A N 1
ATOM 3120 C CA . PHE A 1 397 ? -1.378 10.890 -17.340 1.00 97.50 397 PHE A CA 1
ATOM 3121 C C . PHE A 1 397 ? -1.009 9.445 -17.677 1.00 97.50 397 PHE A C 1
ATOM 3123 O O . PHE A 1 397 ? -0.375 9.229 -18.705 1.00 97.50 397 PHE A O 1
ATOM 3130 N N . PHE A 1 398 ? -1.408 8.454 -16.871 1.00 97.75 398 PHE A N 1
ATOM 3131 C CA . PHE A 1 398 ? -1.010 7.066 -17.113 1.00 97.75 398 PHE A CA 1
ATOM 3132 C C . PHE A 1 398 ? -1.669 6.470 -18.364 1.00 97.75 398 PHE A C 1
ATOM 3134 O O . PHE A 1 398 ? -1.028 5.688 -19.070 1.00 97.75 398 PHE A O 1
ATOM 3141 N N . ALA A 1 399 ? -2.890 6.894 -18.711 1.00 96.62 399 ALA A N 1
ATOM 3142 C CA . ALA A 1 399 ? -3.516 6.545 -19.986 1.00 96.62 399 ALA A CA 1
ATOM 3143 C C . ALA A 1 399 ? -2.683 7.035 -21.181 1.00 96.62 399 ALA A C 1
ATOM 3145 O O . ALA A 1 399 ? -2.439 6.286 -22.126 1.00 96.62 399 ALA A O 1
ATOM 3146 N N . PHE A 1 400 ? -2.217 8.286 -21.152 1.00 96.00 400 PHE A N 1
ATOM 3147 C CA . PHE A 1 400 ? -1.286 8.802 -22.158 1.00 96.00 400 PHE A CA 1
ATOM 3148 C C . PHE A 1 400 ? 0.052 8.054 -22.113 1.00 96.00 400 PHE A C 1
ATOM 3150 O O . PHE A 1 400 ? 0.549 7.606 -23.148 1.00 96.00 400 PHE A O 1
ATOM 3157 N N . PHE A 1 401 ? 0.607 7.896 -20.911 1.00 96.12 401 PHE A N 1
ATOM 3158 C CA . PHE A 1 401 ? 1.943 7.374 -20.681 1.00 96.12 401 PHE A CA 1
ATOM 3159 C C . PHE A 1 401 ? 2.110 5.987 -21.283 1.00 96.12 401 PHE A C 1
ATOM 3161 O O . PHE A 1 401 ? 3.055 5.794 -22.031 1.00 96.12 401 PHE A O 1
ATOM 3168 N N . PHE A 1 402 ? 1.183 5.057 -21.040 1.00 95.75 402 PHE A N 1
ATOM 3169 C CA . PHE A 1 402 ? 1.284 3.696 -21.572 1.00 95.75 402 PHE A CA 1
ATOM 3170 C C . PHE A 1 402 ? 0.926 3.581 -23.061 1.00 95.75 402 PHE A C 1
ATOM 3172 O O . PHE A 1 402 ? 1.236 2.564 -23.691 1.00 95.75 402 PHE A O 1
ATOM 3179 N N . ASN A 1 403 ? 0.302 4.601 -23.653 1.00 91.62 403 ASN A N 1
ATOM 3180 C CA . ASN A 1 403 ? -0.004 4.620 -25.083 1.00 91.62 403 ASN A CA 1
ATOM 3181 C C . ASN A 1 403 ? 1.182 5.070 -25.950 1.00 91.62 403 ASN A C 1
ATOM 3183 O O . ASN A 1 403 ? 1.153 4.844 -27.158 1.00 91.62 403 ASN A O 1
ATOM 3187 N N . GLN A 1 404 ? 2.231 5.668 -25.375 1.00 88.81 404 GLN A N 1
ATOM 3188 C CA . GLN A 1 404 ? 3.355 6.191 -26.164 1.00 88.81 404 GLN A CA 1
ATOM 3189 C C . GLN A 1 404 ? 4.432 5.129 -26.505 1.00 88.81 404 GLN A C 1
ATOM 3191 O O . GLN A 1 404 ? 5.228 5.360 -27.410 1.00 88.81 404 GLN A O 1
ATOM 3196 N N . GLN A 1 405 ? 4.463 3.955 -25.848 1.00 86.50 405 GLN A N 1
ATOM 3197 C CA . GLN A 1 405 ? 5.425 2.868 -26.142 1.00 86.50 405 GLN A CA 1
ATOM 3198 C C . GLN A 1 405 ? 4.816 1.735 -26.984 1.00 86.50 405 GLN A C 1
ATOM 3200 O O . GLN A 1 405 ? 4.688 0.596 -26.523 1.00 86.50 405 GLN A O 1
ATOM 3205 N N . THR A 1 406 ? 4.428 2.014 -28.230 1.00 83.81 406 THR A N 1
ATOM 3206 C CA . THR A 1 406 ? 3.820 0.991 -29.106 1.00 83.81 406 THR A CA 1
ATOM 3207 C C . THR A 1 406 ? 4.818 -0.061 -29.593 1.00 83.81 406 THR A C 1
ATOM 3209 O O . THR A 1 406 ? 4.446 -1.221 -29.758 1.00 83.81 406 THR A O 1
ATOM 3212 N N . ASP A 1 407 ? 6.092 0.310 -29.752 1.00 89.31 407 ASP A N 1
ATOM 3213 C CA . ASP A 1 407 ? 7.073 -0.505 -30.491 1.00 89.31 407 ASP A CA 1
ATOM 3214 C C . ASP A 1 407 ? 8.113 -1.182 -29.583 1.00 89.31 407 ASP A C 1
ATOM 3216 O O . ASP A 1 407 ? 9.098 -1.744 -30.056 1.00 89.31 407 ASP A O 1
ATOM 3220 N N . TRP A 1 408 ? 7.911 -1.128 -28.263 1.00 93.69 408 TRP A N 1
ATOM 3221 C CA . TRP A 1 408 ? 8.852 -1.692 -27.287 1.00 93.69 408 TRP A CA 1
ATOM 3222 C C . TRP A 1 408 ? 8.619 -3.179 -27.001 1.00 93.69 408 TRP A C 1
ATOM 3224 O O . TRP A 1 408 ? 9.373 -3.783 -26.244 1.00 93.69 408 TRP A O 1
ATOM 3234 N N . ASN A 1 409 ? 7.540 -3.763 -27.534 1.00 94.75 409 ASN A N 1
ATOM 3235 C CA . ASN A 1 409 ? 7.053 -5.085 -27.122 1.00 94.75 409 ASN A CA 1
ATOM 3236 C C . ASN A 1 409 ? 7.026 -5.260 -25.584 1.00 94.75 409 ASN A C 1
ATOM 3238 O O . ASN A 1 409 ? 7.297 -6.336 -25.041 1.00 94.75 409 ASN A O 1
ATOM 3242 N N . LEU A 1 410 ? 6.728 -4.162 -24.882 1.00 95.50 410 LEU A N 1
ATOM 3243 C CA . LEU A 1 410 ? 6.711 -4.084 -23.429 1.00 95.50 410 LEU A CA 1
ATOM 3244 C C . LEU A 1 410 ? 5.607 -4.996 -22.893 1.00 95.50 410 LEU A C 1
ATOM 3246 O O . LEU A 1 410 ? 4.436 -4.782 -23.208 1.00 95.50 410 LEU A O 1
ATOM 3250 N N . GLN A 1 411 ? 5.981 -5.996 -22.097 1.00 94.69 411 GLN A N 1
ATOM 3251 C CA . GLN A 1 411 ? 5.044 -6.895 -21.417 1.00 94.69 411 GLN A CA 1
ATOM 3252 C C . GLN A 1 411 ? 4.841 -6.511 -19.953 1.00 94.69 411 GLN A C 1
ATOM 3254 O O . GLN A 1 411 ? 3.716 -6.603 -19.465 1.00 94.69 411 GLN A O 1
ATOM 3259 N N . MET A 1 412 ? 5.898 -6.053 -19.280 1.00 95.88 412 MET A N 1
ATOM 3260 C CA . MET A 1 412 ? 5.849 -5.649 -17.877 1.00 95.88 412 MET A CA 1
ATOM 3261 C C . MET A 1 412 ? 6.542 -4.306 -17.676 1.00 95.88 412 MET A C 1
ATOM 3263 O O . MET A 1 412 ? 7.659 -4.091 -18.143 1.00 95.88 412 MET A O 1
ATOM 3267 N N . TYR A 1 413 ? 5.864 -3.428 -16.953 1.00 97.38 413 TYR A N 1
ATOM 3268 C CA . TYR A 1 413 ? 6.395 -2.175 -16.443 1.00 97.38 413 TYR A CA 1
ATOM 3269 C C . TYR A 1 413 ? 6.807 -2.360 -14.981 1.00 97.38 413 TYR A C 1
ATOM 3271 O O . TYR A 1 413 ? 5.998 -2.771 -14.151 1.00 97.38 413 TYR A O 1
ATOM 3279 N N . GLU A 1 414 ? 8.056 -2.071 -14.656 1.00 97.31 414 GLU A N 1
ATOM 3280 C CA . GLU A 1 414 ? 8.536 -2.075 -13.278 1.00 97.31 414 GLU A CA 1
ATOM 3281 C C . GLU A 1 414 ? 8.547 -0.643 -12.742 1.00 97.31 414 GLU A C 1
ATOM 3283 O O . GLU A 1 414 ? 9.295 0.198 -13.234 1.00 97.31 414 GLU A O 1
ATOM 3288 N N . GLN A 1 415 ? 7.717 -0.363 -11.734 1.00 97.62 415 GLN A N 1
ATOM 3289 C CA . GLN A 1 415 ? 7.798 0.886 -10.982 1.00 97.62 415 GLN A CA 1
ATOM 3290 C C . GLN A 1 415 ? 8.714 0.680 -9.787 1.00 97.62 415 GLN A C 1
ATOM 3292 O O . GLN A 1 415 ? 8.334 0.033 -8.811 1.00 97.62 415 GLN A O 1
ATOM 3297 N N . ASP A 1 416 ? 9.889 1.276 -9.855 1.00 95.31 416 ASP A N 1
ATOM 3298 C CA . ASP A 1 416 ? 10.865 1.311 -8.784 1.00 95.31 416 ASP A CA 1
ATOM 3299 C C . ASP A 1 416 ? 10.784 2.618 -7.994 1.00 95.31 416 ASP A C 1
ATOM 3301 O O . ASP A 1 416 ? 10.056 3.548 -8.357 1.00 95.31 416 ASP A O 1
ATOM 3305 N N . TRP A 1 417 ? 11.510 2.671 -6.877 1.00 93.31 417 TRP A N 1
ATOM 3306 C CA . TRP A 1 417 ? 11.590 3.819 -5.984 1.00 93.31 417 TRP A CA 1
ATOM 3307 C C . TRP A 1 417 ? 10.203 4.263 -5.488 1.00 93.31 417 TRP A C 1
ATOM 3309 O O . TRP A 1 417 ? 10.008 5.433 -5.161 1.00 93.31 417 TRP A O 1
ATOM 3319 N N . LEU A 1 418 ? 9.248 3.324 -5.376 1.00 96.00 418 LEU A N 1
ATOM 3320 C CA . LEU A 1 418 ? 7.899 3.585 -4.855 1.00 96.00 418 LEU A CA 1
ATOM 3321 C C . LEU A 1 418 ? 7.953 4.251 -3.483 1.00 96.00 418 LEU A C 1
ATOM 3323 O O . LEU A 1 418 ? 7.287 5.263 -3.259 1.00 96.00 418 LEU A O 1
ATOM 3327 N N . SER A 1 419 ? 8.790 3.717 -2.591 1.00 95.50 419 SER A N 1
ATOM 3328 C CA . SER A 1 419 ? 9.050 4.319 -1.289 1.00 95.50 419 SER A CA 1
ATOM 3329 C C . SER A 1 419 ? 9.572 5.748 -1.418 1.00 95.50 419 SER A C 1
ATOM 3331 O O . SER A 1 419 ? 9.047 6.651 -0.781 1.00 95.50 419 SER A O 1
ATOM 3333 N N . LYS A 1 420 ? 10.563 5.990 -2.284 1.00 94.06 420 LYS A N 1
ATOM 3334 C CA . LYS A 1 420 ? 11.166 7.316 -2.439 1.00 94.06 420 LYS A CA 1
ATOM 3335 C C . LYS A 1 420 ? 10.167 8.342 -2.967 1.00 94.06 420 LYS A C 1
ATOM 3337 O O . LYS A 1 420 ? 10.115 9.444 -2.431 1.00 94.06 420 LYS A O 1
ATOM 3342 N N . GLU A 1 421 ? 9.405 8.002 -4.004 1.00 95.00 421 GLU A N 1
ATOM 3343 C CA . GLU A 1 421 ? 8.367 8.880 -4.554 1.00 95.00 421 GLU A CA 1
ATOM 3344 C C . GLU A 1 421 ? 7.330 9.216 -3.469 1.00 95.00 421 GLU A C 1
ATOM 3346 O O . GLU A 1 421 ? 6.981 10.382 -3.283 1.00 95.00 421 GLU A O 1
ATOM 3351 N N . TYR A 1 422 ? 6.903 8.215 -2.686 1.00 95.00 422 TYR A N 1
ATOM 3352 C CA . TYR A 1 422 ? 5.987 8.422 -1.564 1.00 95.00 422 TYR A CA 1
ATOM 3353 C C . TYR A 1 422 ? 6.545 9.396 -0.514 1.00 95.00 422 TYR A C 1
ATOM 3355 O O . TYR A 1 422 ? 5.824 10.277 -0.041 1.00 95.00 422 TYR A O 1
ATOM 3363 N N . ASP A 1 423 ? 7.824 9.255 -0.168 1.00 94.19 423 ASP A N 1
ATOM 3364 C CA . ASP A 1 423 ? 8.486 10.045 0.875 1.00 94.19 423 ASP A CA 1
ATOM 3365 C C . ASP A 1 423 ? 8.771 11.479 0.445 1.00 94.19 423 ASP A C 1
ATOM 3367 O O . ASP A 1 423 ? 8.735 12.395 1.265 1.00 94.19 423 ASP A O 1
ATOM 3371 N N . LEU A 1 424 ? 9.124 11.665 -0.828 1.00 94.81 424 LEU A N 1
ATOM 3372 C CA . LEU A 1 424 ? 9.544 12.956 -1.352 1.00 94.81 424 LEU A CA 1
ATOM 3373 C C . LEU A 1 424 ? 8.370 13.858 -1.715 1.00 94.81 424 LEU A C 1
ATOM 3375 O O . LEU A 1 424 ? 8.533 15.073 -1.672 1.00 94.81 424 LEU A O 1
ATOM 3379 N N . VAL A 1 425 ? 7.217 13.310 -2.103 1.00 96.00 425 VAL A N 1
ATOM 3380 C CA . VAL A 1 425 ? 6.086 14.124 -2.559 1.00 96.00 425 VAL A CA 1
ATOM 3381 C C . VAL A 1 425 ? 5.137 14.441 -1.405 1.00 96.00 425 VAL A C 1
ATOM 3383 O O . VAL A 1 425 ? 4.326 13.613 -0.988 1.00 96.00 425 VAL A O 1
ATOM 3386 N N . ASP A 1 426 ? 5.153 15.697 -0.949 1.00 94.44 426 ASP A N 1
ATOM 3387 C CA . ASP A 1 426 ? 4.342 16.171 0.190 1.00 94.44 426 ASP A CA 1
ATOM 3388 C C . ASP A 1 426 ? 2.836 15.931 -0.001 1.00 94.44 426 ASP A C 1
ATOM 3390 O O . ASP A 1 426 ? 2.084 15.702 0.956 1.00 94.44 426 ASP A O 1
ATOM 3394 N N . ALA A 1 427 ? 2.372 15.969 -1.254 1.00 95.50 427 ALA A N 1
ATOM 3395 C CA . ALA A 1 427 ? 0.973 15.744 -1.595 1.00 95.50 427 ALA A CA 1
ATOM 3396 C C . ALA A 1 427 ? 0.507 14.330 -1.207 1.00 95.50 427 ALA A C 1
ATOM 3398 O O . ALA A 1 427 ? -0.648 14.162 -0.817 1.00 95.50 427 ALA A O 1
ATOM 3399 N N . PHE A 1 428 ? 1.387 13.322 -1.221 1.00 94.94 428 PHE A N 1
ATOM 3400 C CA . PHE A 1 428 ? 1.036 11.989 -0.735 1.00 94.94 428 PHE A CA 1
ATOM 3401 C C . PHE A 1 428 ? 0.825 11.933 0.771 1.00 94.94 428 PHE A C 1
ATOM 3403 O O . PHE A 1 428 ? 0.064 11.085 1.226 1.00 94.94 428 PHE A O 1
ATOM 3410 N N . GLN A 1 429 ? 1.426 12.833 1.548 1.00 91.88 429 GLN A N 1
ATOM 3411 C CA . GLN A 1 429 ? 1.263 12.858 3.003 1.00 91.88 429 GLN A CA 1
ATOM 3412 C C . GLN A 1 429 ? 0.033 13.662 3.437 1.00 91.88 429 GLN A C 1
ATOM 3414 O O . GLN A 1 429 ? -0.565 13.380 4.475 1.00 91.88 429 GLN A O 1
ATOM 3419 N N . THR A 1 430 ? -0.377 14.633 2.622 1.00 92.50 430 THR A N 1
ATOM 3420 C CA . THR A 1 430 ? -1.403 15.625 2.980 1.00 92.50 430 THR A CA 1
ATOM 3421 C C . THR A 1 430 ? -2.744 15.414 2.285 1.00 92.50 430 THR A C 1
ATOM 3423 O O . THR A 1 430 ? -3.785 15.814 2.808 1.00 92.50 430 THR A O 1
ATOM 3426 N N . ASN A 1 431 ? -2.753 14.749 1.128 1.00 94.69 431 ASN A N 1
ATOM 3427 C CA . ASN A 1 431 ? -3.975 14.438 0.403 1.00 94.69 431 ASN A CA 1
ATOM 3428 C C . ASN A 1 431 ? -4.544 13.077 0.839 1.00 94.69 431 ASN A C 1
ATOM 3430 O O . ASN A 1 431 ? -3.834 12.067 0.915 1.00 94.69 431 ASN A O 1
ATOM 3434 N N . LEU A 1 432 ? -5.849 13.068 1.120 1.00 95.06 432 LEU A N 1
ATOM 3435 C CA . LEU A 1 432 ? -6.595 11.910 1.607 1.00 95.06 432 LEU A CA 1
ATOM 3436 C C . LEU A 1 432 ? -6.577 10.723 0.638 1.00 95.06 432 LEU A C 1
ATOM 3438 O O . LEU A 1 432 ? -6.520 9.589 1.091 1.00 95.06 432 LEU A O 1
ATOM 3442 N N . THR A 1 433 ? -6.646 10.969 -0.669 1.00 95.38 433 THR A N 1
ATOM 3443 C CA . THR A 1 433 ? -6.914 9.926 -1.679 1.00 95.38 433 THR A CA 1
ATOM 3444 C C . THR A 1 433 ? -5.778 9.738 -2.676 1.00 95.38 433 THR A C 1
ATOM 3446 O O . THR A 1 433 ? -5.601 8.640 -3.196 1.00 95.38 433 THR A O 1
ATOM 3449 N N . LEU A 1 434 ? -4.952 10.768 -2.879 1.00 96.25 434 LEU A N 1
ATOM 3450 C CA . LEU A 1 434 ? -3.956 10.811 -3.952 1.00 96.25 434 LEU A CA 1
ATOM 3451 C C . LEU A 1 434 ? -2.999 9.613 -3.986 1.00 96.25 434 LEU A C 1
ATOM 3453 O O . LEU A 1 434 ? -2.650 9.158 -5.067 1.00 96.25 434 LEU A O 1
ATOM 3457 N N . GLY A 1 435 ? -2.574 9.101 -2.827 1.00 95.69 435 GLY A N 1
ATOM 3458 C CA . GLY A 1 435 ? -1.686 7.936 -2.764 1.00 95.69 435 GLY A CA 1
ATOM 3459 C C . GLY A 1 435 ? -2.311 6.695 -3.396 1.00 95.69 435 GLY A C 1
ATOM 3460 O O . GLY A 1 435 ? -1.681 6.040 -4.226 1.00 95.69 435 GLY A O 1
ATOM 3461 N N . ASP A 1 436 ? -3.550 6.389 -3.011 1.00 96.19 436 ASP A N 1
ATOM 3462 C CA . ASP A 1 436 ? -4.294 5.248 -3.541 1.00 96.19 436 ASP A CA 1
ATOM 3463 C C . ASP A 1 436 ? -4.707 5.485 -5.003 1.00 96.19 436 ASP A C 1
ATOM 3465 O O . ASP A 1 436 ? -4.579 4.576 -5.821 1.00 96.19 436 ASP A O 1
ATOM 3469 N N . ASP A 1 437 ? -5.126 6.705 -5.357 1.00 97.25 437 ASP A N 1
ATOM 3470 C CA . ASP A 1 437 ? -5.508 7.061 -6.730 1.00 97.25 437 ASP A CA 1
ATOM 3471 C C . ASP A 1 437 ? -4.338 6.993 -7.712 1.00 97.25 437 ASP A C 1
ATOM 3473 O O . ASP A 1 437 ? -4.507 6.512 -8.829 1.00 97.25 437 ASP A O 1
ATOM 3477 N N . TRP A 1 438 ? -3.144 7.423 -7.304 1.00 98.00 438 TRP A N 1
ATOM 3478 C CA . TRP A 1 438 ? -1.951 7.361 -8.146 1.00 98.00 438 TRP A CA 1
ATOM 3479 C C . TRP A 1 438 ? -1.553 5.917 -8.464 1.00 98.00 438 TRP A C 1
ATOM 3481 O O . TRP A 1 438 ? -1.346 5.580 -9.632 1.00 98.00 438 TRP A O 1
ATOM 3491 N N . LEU A 1 439 ? -1.506 5.044 -7.449 1.00 97.75 439 LEU A N 1
ATOM 3492 C CA . LEU A 1 439 ? -1.163 3.636 -7.655 1.00 97.75 439 LEU A CA 1
ATOM 3493 C C . LEU A 1 439 ? -2.262 2.895 -8.433 1.00 97.75 439 LEU A C 1
ATOM 3495 O O . LEU A 1 439 ? -1.946 2.117 -9.334 1.00 97.75 439 LEU A O 1
ATOM 3499 N N . ARG A 1 440 ? -3.544 3.173 -8.142 1.00 97.44 440 ARG A N 1
ATOM 3500 C CA . ARG A 1 440 ? -4.687 2.639 -8.899 1.00 97.44 440 ARG A CA 1
ATOM 3501 C C . ARG A 1 440 ? -4.588 3.026 -10.369 1.00 97.44 440 ARG A C 1
ATOM 3503 O O . ARG A 1 440 ? -4.614 2.146 -11.221 1.00 97.44 440 ARG A O 1
ATOM 3510 N N . ALA A 1 441 ? -4.457 4.316 -10.670 1.00 98.19 441 ALA A N 1
ATOM 3511 C CA . ALA A 1 441 ? -4.403 4.812 -12.039 1.00 98.19 441 ALA A CA 1
ATOM 3512 C C . ALA A 1 441 ? -3.241 4.185 -12.821 1.00 98.19 441 ALA A C 1
ATOM 3514 O O . ALA A 1 441 ? -3.421 3.775 -13.968 1.00 98.19 441 ALA A O 1
ATOM 3515 N N . MET A 1 442 ? -2.069 4.040 -12.198 1.00 98.12 442 MET A N 1
ATOM 3516 C CA . MET A 1 442 ? -0.933 3.353 -12.809 1.00 98.12 442 MET A CA 1
ATOM 3517 C C . MET A 1 442 ? -1.263 1.887 -13.124 1.00 98.12 442 MET A C 1
ATOM 3519 O O . MET A 1 442 ? -1.095 1.441 -14.261 1.00 98.12 442 MET A O 1
ATOM 3523 N N . ALA A 1 443 ? -1.795 1.151 -12.144 1.00 96.38 443 ALA A N 1
ATOM 3524 C CA . ALA A 1 443 ? -2.108 -0.268 -12.270 1.00 96.38 443 ALA A CA 1
ATOM 3525 C C . ALA A 1 443 ? -3.301 -0.565 -13.203 1.00 96.38 443 ALA A C 1
ATOM 3527 O O . ALA A 1 443 ? -3.342 -1.608 -13.859 1.00 96.38 443 ALA A O 1
ATOM 3528 N N . GLU A 1 444 ? -4.285 0.323 -13.297 1.00 96.31 444 GLU A N 1
ATOM 3529 C CA . GLU A 1 444 ? -5.422 0.166 -14.206 1.00 96.31 444 GLU A CA 1
ATOM 3530 C C . GLU A 1 444 ? -5.036 0.504 -15.647 1.00 96.31 444 GLU A C 1
ATOM 3532 O O . GLU A 1 444 ? -5.413 -0.229 -16.564 1.00 96.31 444 GLU A O 1
ATOM 3537 N N . ASN A 1 445 ? -4.230 1.547 -15.867 1.00 97.50 445 ASN A N 1
ATOM 3538 C CA . ASN A 1 445 ? -3.822 1.940 -17.217 1.00 97.50 445 ASN A CA 1
ATOM 3539 C C . ASN A 1 445 ? -2.749 1.015 -17.808 1.00 97.50 445 ASN A C 1
ATOM 3541 O O . ASN A 1 445 ? -2.805 0.713 -19.003 1.00 97.50 445 ASN A O 1
ATOM 3545 N N . VAL A 1 446 ? -1.830 0.473 -16.997 1.00 95.50 446 VAL A N 1
ATOM 3546 C CA . VAL A 1 446 ? -0.909 -0.579 -17.471 1.00 95.50 446 VAL A CA 1
ATOM 3547 C C . VAL A 1 446 ? -1.698 -1.818 -17.905 1.00 95.50 446 VAL A C 1
ATOM 3549 O O . VAL A 1 446 ? -1.469 -2.346 -18.996 1.00 95.50 446 VAL A O 1
ATOM 3552 N N . PHE A 1 447 ? -2.718 -2.208 -17.132 1.00 93.81 447 PHE A N 1
ATOM 3553 C CA . PHE A 1 447 ? -3.599 -3.323 -17.469 1.00 93.81 447 PHE A CA 1
ATOM 3554 C C . PHE A 1 447 ? -4.426 -3.052 -18.732 1.00 93.81 447 PHE A C 1
ATOM 3556 O O . PHE A 1 447 ? -4.498 -3.910 -19.611 1.00 93.81 447 PHE A O 1
ATOM 3563 N N . ALA A 1 448 ? -5.006 -1.855 -18.863 1.00 95.00 448 ALA A N 1
ATOM 3564 C CA . ALA A 1 448 ? -5.751 -1.437 -20.052 1.00 95.00 448 ALA A CA 1
ATOM 3565 C C . ALA A 1 448 ? -4.879 -1.438 -21.319 1.00 95.00 448 ALA A C 1
ATOM 3567 O O . ALA A 1 448 ? -5.382 -1.664 -22.419 1.00 95.00 448 ALA A O 1
ATOM 3568 N N . SER A 1 449 ? -3.565 -1.262 -21.159 1.00 94.31 449 SER A N 1
ATOM 3569 C CA . SER A 1 449 ? -2.585 -1.380 -22.238 1.00 94.31 449 SER A CA 1
ATOM 3570 C C . SER A 1 449 ? -2.143 -2.822 -22.553 1.00 94.31 449 SER A C 1
ATOM 3572 O O . SER A 1 449 ? -1.232 -3.019 -23.353 1.00 94.31 449 SER A O 1
ATOM 3574 N N . ASN A 1 450 ? -2.798 -3.836 -21.967 1.00 92.25 450 ASN A N 1
ATOM 3575 C CA . ASN A 1 450 ? -2.452 -5.262 -22.057 1.00 92.25 450 ASN A CA 1
ATOM 3576 C C . ASN A 1 450 ? -1.052 -5.601 -21.521 1.00 92.25 450 ASN A C 1
ATOM 3578 O O . ASN A 1 450 ? -0.373 -6.482 -22.054 1.00 92.25 450 ASN A O 1
ATOM 3582 N N . ARG A 1 451 ? -0.630 -4.911 -20.459 1.00 93.19 451 ARG A N 1
ATOM 3583 C CA . ARG A 1 451 ? 0.659 -5.109 -19.789 1.00 93.19 451 ARG A CA 1
ATOM 3584 C C . ARG A 1 451 ? 0.461 -5.391 -18.305 1.00 93.19 451 ARG A C 1
ATOM 3586 O O . ARG A 1 451 ? -0.637 -5.230 -17.766 1.00 93.19 451 ARG A O 1
ATOM 3593 N N . THR A 1 452 ? 1.527 -5.824 -17.652 1.00 94.31 452 THR A N 1
ATOM 3594 C CA . THR A 1 452 ? 1.565 -6.066 -16.208 1.00 94.31 452 THR A CA 1
ATOM 3595 C C . THR A 1 452 ? 2.511 -5.098 -15.515 1.00 94.31 452 THR A C 1
ATOM 3597 O O . THR A 1 452 ? 3.279 -4.382 -16.160 1.00 94.31 452 THR A O 1
ATOM 3600 N N . MET A 1 453 ? 2.424 -5.055 -14.191 1.00 95.12 453 MET A N 1
ATOM 3601 C CA . MET A 1 453 ? 3.224 -4.195 -13.342 1.00 95.12 453 MET A CA 1
ATOM 3602 C C . MET A 1 453 ? 3.913 -4.991 -12.239 1.00 95.12 453 MET A C 1
ATOM 3604 O O . MET A 1 453 ? 3.273 -5.769 -11.524 1.00 95.12 453 MET A O 1
ATOM 3608 N N . GLN A 1 454 ? 5.205 -4.719 -12.091 1.00 95.50 454 GLN A N 1
ATOM 3609 C CA . GLN A 1 454 ? 6.031 -5.099 -10.953 1.00 95.50 454 GLN A CA 1
ATOM 3610 C C . GLN A 1 454 ? 6.249 -3.875 -10.064 1.00 95.50 454 GLN A C 1
ATOM 3612 O O . GLN A 1 454 ? 6.593 -2.800 -10.552 1.00 95.50 454 GLN A O 1
ATOM 3617 N N . MET A 1 455 ? 6.044 -4.036 -8.758 1.00 96.69 455 MET A N 1
ATOM 3618 C CA . MET A 1 455 ? 6.366 -3.003 -7.770 1.00 96.69 455 MET A CA 1
ATOM 3619 C C . MET A 1 455 ? 7.749 -3.251 -7.169 1.00 96.69 455 MET A C 1
ATOM 3621 O O . MET A 1 455 ? 7.985 -4.310 -6.584 1.00 96.69 455 MET A O 1
ATOM 3625 N N . CYS A 1 456 ? 8.638 -2.268 -7.240 1.00 95.62 456 CYS A N 1
ATOM 3626 C CA . CYS A 1 456 ? 9.934 -2.298 -6.579 1.00 95.62 456 CYS A CA 1
ATOM 3627 C C . CYS A 1 456 ? 10.030 -1.221 -5.487 1.00 95.62 456 CYS A C 1
ATOM 3629 O O . CYS A 1 456 ? 9.378 -0.178 -5.531 1.00 95.62 456 CYS A O 1
ATOM 3631 N N . MET A 1 457 ? 10.777 -1.553 -4.432 1.00 95.38 457 MET A N 1
ATOM 3632 C CA . MET A 1 457 ? 10.864 -0.802 -3.181 1.00 95.38 457 MET A CA 1
ATOM 3633 C C . MET A 1 457 ? 9.501 -0.443 -2.543 1.00 95.38 457 MET A C 1
ATOM 3635 O O . MET A 1 457 ? 9.335 0.685 -2.076 1.00 95.38 457 MET A O 1
ATOM 3639 N N . PRO A 1 458 ? 8.505 -1.354 -2.492 1.00 96.50 458 PRO A N 1
ATOM 3640 C CA . PRO A 1 458 ? 7.213 -1.034 -1.891 1.00 96.50 458 PRO A CA 1
ATOM 3641 C C . PRO A 1 458 ? 7.310 -0.934 -0.362 1.00 96.50 458 PRO A C 1
ATOM 3643 O O . PRO A 1 458 ? 8.108 -1.631 0.273 1.00 96.50 458 PRO A O 1
ATOM 3646 N N . TYR A 1 459 ? 6.425 -0.141 0.236 1.00 96.44 459 TYR A N 1
ATOM 3647 C CA . TYR A 1 459 ? 6.023 -0.278 1.634 1.00 96.44 459 TYR A CA 1
ATOM 3648 C C . TYR A 1 459 ? 4.846 -1.249 1.776 1.00 96.44 459 TYR A C 1
ATOM 3650 O O . TYR A 1 459 ? 4.199 -1.645 0.805 1.00 96.44 459 TYR A O 1
ATOM 3658 N N . ALA A 1 460 ? 4.511 -1.627 3.014 1.00 95.75 460 ALA A N 1
ATOM 3659 C CA . ALA A 1 460 ? 3.430 -2.582 3.260 1.00 95.75 460 ALA A CA 1
ATOM 3660 C C . ALA A 1 460 ? 2.068 -2.097 2.735 1.00 95.75 460 ALA A C 1
ATOM 3662 O O . ALA A 1 460 ? 1.272 -2.895 2.244 1.00 95.75 460 ALA A O 1
ATOM 3663 N N . HIS A 1 461 ? 1.809 -0.786 2.784 1.00 95.38 461 HIS A N 1
ATOM 3664 C CA . HIS A 1 461 ? 0.582 -0.225 2.221 1.00 95.38 461 HIS A CA 1
ATOM 3665 C C . HIS A 1 461 ? 0.524 -0.277 0.685 1.00 95.38 461 HIS A C 1
ATOM 3667 O O . HIS A 1 461 ? -0.574 -0.318 0.140 1.00 95.38 461 HIS A O 1
ATOM 3673 N N . ASP A 1 462 ? 1.667 -0.347 -0.007 1.00 96.69 462 ASP A N 1
ATOM 3674 C CA . ASP A 1 462 ? 1.720 -0.482 -1.465 1.00 96.69 462 ASP A CA 1
ATOM 3675 C C . ASP A 1 462 ? 1.382 -1.912 -1.851 1.00 96.69 462 ASP A C 1
ATOM 3677 O O . ASP A 1 462 ? 0.634 -2.124 -2.795 1.00 96.69 462 ASP A O 1
ATOM 3681 N N . ILE A 1 463 ? 1.857 -2.893 -1.075 1.00 95.50 463 ILE A N 1
ATOM 3682 C CA . ILE A 1 463 ? 1.473 -4.296 -1.252 1.00 95.50 463 ILE A CA 1
ATOM 3683 C C . ILE A 1 463 ? -0.034 -4.476 -1.039 1.00 95.50 463 ILE A C 1
ATOM 3685 O O . ILE A 1 463 ? -0.695 -5.069 -1.888 1.00 95.50 463 ILE A O 1
ATOM 3689 N N . LEU A 1 464 ? -0.599 -3.920 0.040 1.00 95.12 464 LEU A N 1
ATOM 3690 C CA . LEU A 1 464 ? -2.044 -3.995 0.301 1.00 95.12 464 LEU A CA 1
ATOM 3691 C C . LEU A 1 464 ? -2.870 -3.325 -0.810 1.00 95.12 464 LEU A C 1
ATOM 3693 O O . LEU A 1 464 ? -3.875 -3.883 -1.249 1.00 95.12 464 LEU A O 1
ATOM 3697 N N . ALA A 1 465 ? -2.455 -2.146 -1.286 1.00 94.62 465 ALA A N 1
ATOM 3698 C CA . ALA A 1 465 ? -3.147 -1.466 -2.380 1.00 94.62 465 ALA A CA 1
ATOM 3699 C C . ALA A 1 465 ? -2.985 -2.240 -3.694 1.00 94.62 465 ALA A C 1
ATOM 3701 O O . ALA A 1 465 ? -3.971 -2.542 -4.357 1.00 94.62 465 ALA A O 1
ATOM 3702 N N . GLY A 1 466 ? -1.755 -2.619 -4.038 1.00 93.25 466 GLY A N 1
ATOM 3703 C CA . GLY A 1 466 ? -1.402 -3.343 -5.256 1.00 93.25 466 GLY A CA 1
ATOM 3704 C C . GLY A 1 466 ? -2.102 -4.692 -5.377 1.00 93.25 466 GLY A C 1
ATOM 3705 O O . GLY A 1 466 ? -2.552 -5.043 -6.465 1.00 93.25 466 GLY A O 1
ATOM 3706 N N . ALA A 1 467 ? -2.305 -5.398 -4.260 1.00 90.12 467 ALA A N 1
ATOM 3707 C CA . ALA A 1 467 ? -3.093 -6.628 -4.210 1.00 90.12 467 ALA A CA 1
ATOM 3708 C C . ALA A 1 467 ? -4.544 -6.431 -4.680 1.00 90.12 467 ALA A C 1
ATOM 3710 O O . ALA A 1 467 ? -5.193 -7.403 -5.047 1.00 90.12 467 ALA A O 1
ATOM 3711 N N . SER A 1 468 ? -5.046 -5.190 -4.712 1.00 88.88 468 SER A N 1
ATOM 3712 C CA . SER A 1 468 ? -6.384 -4.853 -5.206 1.00 88.88 468 SER A CA 1
ATOM 3713 C C . SER A 1 468 ? -6.468 -4.702 -6.728 1.00 88.88 468 SER A C 1
ATOM 3715 O O . SER A 1 468 ? -7.567 -4.634 -7.283 1.00 88.88 468 SER A O 1
ATOM 3717 N N . PHE A 1 469 ? -5.331 -4.635 -7.427 1.00 90.38 469 PHE A N 1
ATOM 3718 C CA . PHE A 1 469 ? -5.281 -4.207 -8.822 1.00 90.38 469 PHE A CA 1
ATOM 3719 C C . PHE A 1 469 ? -4.843 -5.321 -9.766 1.00 90.38 469 PHE A C 1
ATOM 3721 O O . PHE A 1 469 ? -3.831 -5.988 -9.583 1.00 90.38 469 PHE A O 1
ATOM 3728 N N . ARG A 1 470 ? -5.580 -5.477 -10.870 1.00 87.38 470 ARG A N 1
ATOM 3729 C CA . ARG A 1 470 ? -5.300 -6.510 -11.879 1.00 87.38 470 ARG A CA 1
ATOM 3730 C C . ARG A 1 470 ? -4.025 -6.259 -12.680 1.00 87.38 470 ARG A C 1
ATOM 3732 O O . ARG A 1 470 ? -3.510 -7.213 -13.251 1.00 87.38 470 ARG A O 1
ATOM 3739 N N . GLY A 1 471 ? -3.544 -5.020 -12.762 1.00 91.38 471 GLY A N 1
ATOM 3740 C CA . GLY A 1 471 ? -2.283 -4.714 -13.437 1.00 91.38 471 GLY A CA 1
ATOM 3741 C C . GLY A 1 471 ? -1.068 -5.199 -12.661 1.00 91.38 471 GLY A C 1
ATOM 3742 O O . GLY A 1 471 ? -0.109 -5.650 -13.274 1.00 91.38 471 GLY A O 1
ATOM 3743 N N . VAL A 1 472 ? -1.133 -5.186 -11.329 1.00 92.75 472 VAL A N 1
ATOM 3744 C CA . VAL A 1 472 ? -0.036 -5.631 -10.467 1.00 92.75 472 VAL A CA 1
ATOM 3745 C C . VAL A 1 472 ? -0.008 -7.158 -10.439 1.00 92.75 472 VAL A C 1
ATOM 3747 O O . VAL A 1 472 ? -1.016 -7.815 -10.172 1.00 92.75 472 VAL A O 1
ATOM 3750 N N . THR A 1 473 ? 1.138 -7.745 -10.776 1.00 90.81 473 THR A N 1
ATOM 3751 C CA . THR A 1 473 ? 1.323 -9.208 -10.815 1.00 90.81 473 THR A CA 1
ATOM 3752 C C . THR A 1 473 ? 2.376 -9.699 -9.845 1.00 90.81 473 THR A C 1
ATOM 3754 O O . THR A 1 473 ? 2.331 -10.865 -9.454 1.00 90.81 473 THR A O 1
ATOM 3757 N N . ASN A 1 474 ? 3.322 -8.845 -9.472 1.00 90.94 474 ASN A N 1
ATOM 3758 C CA . ASN A 1 474 ? 4.326 -9.146 -8.472 1.00 90.94 474 ASN A CA 1
ATOM 3759 C C . ASN A 1 474 ? 4.846 -7.861 -7.822 1.00 90.94 474 ASN A C 1
ATOM 3761 O O . ASN A 1 474 ? 4.583 -6.740 -8.266 1.00 90.94 474 ASN A O 1
ATOM 3765 N N . ALA A 1 475 ? 5.619 -8.061 -6.768 1.00 92.88 475 ALA A N 1
ATOM 3766 C CA . ALA A 1 475 ? 6.437 -7.032 -6.176 1.00 92.88 475 ALA A CA 1
ATOM 3767 C C . ALA A 1 475 ? 7.767 -7.648 -5.740 1.00 92.88 475 ALA A C 1
ATOM 3769 O O . ALA A 1 475 ? 7.837 -8.843 -5.428 1.00 92.88 475 ALA A O 1
ATOM 3770 N N . ARG A 1 476 ? 8.817 -6.835 -5.658 1.00 91.31 476 ARG A N 1
ATOM 3771 C CA . ARG A 1 476 ? 10.084 -7.272 -5.080 1.00 91.31 476 ARG A CA 1
ATOM 3772 C C . ARG A 1 476 ? 9.948 -7.508 -3.581 1.00 91.31 476 ARG A C 1
ATOM 3774 O O . ARG A 1 476 ? 9.368 -6.699 -2.857 1.00 91.31 476 ARG A O 1
ATOM 3781 N N . ALA A 1 477 ? 10.497 -8.632 -3.128 1.00 89.62 477 ALA A N 1
ATOM 3782 C CA . ALA A 1 477 ? 10.378 -9.113 -1.751 1.00 89.62 477 ALA A CA 1
ATOM 3783 C C . ALA A 1 477 ? 11.651 -8.904 -0.909 1.00 89.62 477 ALA A C 1
ATOM 3785 O O . ALA A 1 477 ? 11.624 -9.156 0.295 1.00 89.62 477 ALA A O 1
ATOM 3786 N N . THR A 1 478 ? 12.757 -8.480 -1.530 1.00 88.44 478 THR A N 1
ATOM 3787 C CA . THR A 1 478 ? 14.057 -8.218 -0.892 1.00 88.44 478 THR A CA 1
ATOM 3788 C C . THR A 1 478 ? 14.815 -7.108 -1.615 1.00 88.44 478 THR A C 1
ATOM 3790 O O . THR A 1 478 ? 14.470 -6.721 -2.735 1.00 88.44 478 THR A O 1
ATOM 3793 N N . ASP A 1 479 ? 15.900 -6.676 -0.977 1.00 85.94 479 ASP A N 1
ATOM 3794 C CA . ASP A 1 479 ? 16.952 -5.853 -1.568 1.00 85.94 479 ASP A CA 1
ATOM 3795 C C . ASP A 1 479 ? 17.666 -6.555 -2.745 1.00 85.94 479 ASP A C 1
ATOM 3797 O O . ASP A 1 479 ? 17.457 -7.751 -2.998 1.00 85.94 479 ASP A O 1
ATOM 3801 N N . ASP A 1 480 ? 18.495 -5.792 -3.451 1.00 83.50 480 ASP A N 1
ATOM 3802 C CA . ASP A 1 480 ? 19.142 -6.147 -4.712 1.00 83.50 480 ASP A CA 1
ATOM 3803 C C . ASP A 1 480 ? 20.084 -7.359 -4.597 1.00 83.50 480 ASP A C 1
ATOM 3805 O O . ASP A 1 480 ? 20.588 -7.740 -3.527 1.00 83.50 480 ASP A O 1
ATOM 3809 N N . TYR A 1 481 ? 20.355 -7.984 -5.745 1.00 78.44 481 TYR A N 1
ATOM 3810 C CA . TYR A 1 481 ? 21.218 -9.157 -5.846 1.00 78.44 481 TYR A CA 1
ATOM 3811 C C . TYR A 1 481 ? 22.707 -8.773 -5.795 1.00 78.44 481 TYR A C 1
ATOM 3813 O O . TYR A 1 481 ? 23.384 -8.734 -6.811 1.00 78.44 481 TYR A O 1
ATOM 3821 N N . PHE A 1 482 ? 23.282 -8.533 -4.617 1.00 74.50 482 PHE A N 1
ATOM 3822 C CA . PHE A 1 482 ? 24.727 -8.283 -4.525 1.00 74.50 482 PHE A CA 1
ATOM 3823 C C . PHE A 1 482 ? 25.547 -9.532 -4.185 1.00 74.50 482 PHE A C 1
ATOM 3825 O O . PHE A 1 482 ? 25.258 -10.278 -3.246 1.00 74.50 482 PHE A O 1
ATOM 3832 N N . HIS A 1 483 ? 26.665 -9.705 -4.894 1.00 61.12 483 HIS A N 1
ATOM 3833 C CA . HIS A 1 483 ? 27.721 -10.661 -4.556 1.00 61.12 483 HIS A CA 1
ATOM 3834 C C . HIS A 1 483 ? 28.582 -10.148 -3.384 1.00 61.12 483 HIS A C 1
ATOM 3836 O O . HIS A 1 483 ? 29.772 -9.877 -3.540 1.00 61.12 483 HIS A O 1
ATOM 3842 N N . ALA A 1 484 ? 27.988 -9.997 -2.199 1.00 63.53 484 ALA A N 1
ATOM 3843 C CA . ALA A 1 484 ? 28.696 -9.614 -0.977 1.00 63.53 484 ALA A CA 1
ATOM 3844 C C . ALA A 1 484 ? 28.510 -10.675 0.126 1.00 63.53 484 ALA A C 1
ATOM 3846 O O . ALA A 1 484 ? 27.427 -11.248 0.245 1.00 63.53 484 ALA A O 1
ATOM 3847 N N . PRO A 1 485 ? 29.527 -10.934 0.975 1.00 61.38 485 PRO A N 1
ATOM 3848 C CA . PRO A 1 485 ? 29.506 -12.028 1.956 1.00 61.38 485 PRO A CA 1
ATOM 3849 C C . PRO A 1 485 ? 28.411 -11.925 3.035 1.00 61.38 485 PRO A C 1
ATOM 3851 O O . PRO A 1 485 ? 28.181 -12.905 3.735 1.00 61.38 485 PRO A O 1
ATOM 3854 N N . ASN A 1 486 ? 27.716 -10.786 3.146 1.00 67.06 486 ASN A N 1
ATOM 3855 C CA . ASN A 1 486 ? 26.651 -10.545 4.127 1.00 67.06 486 ASN A CA 1
ATOM 3856 C C . ASN A 1 486 ? 25.307 -10.143 3.486 1.00 67.06 486 ASN A C 1
ATOM 3858 O O . ASN A 1 486 ? 24.481 -9.529 4.157 1.00 67.06 486 ASN A O 1
ATOM 3862 N N . HIS A 1 487 ? 25.080 -10.442 2.202 1.00 69.56 487 HIS A N 1
ATOM 3863 C CA . HIS A 1 487 ? 23.802 -10.122 1.560 1.00 69.56 487 HIS A CA 1
ATOM 3864 C C . HIS A 1 487 ? 22.693 -11.117 1.933 1.00 69.56 487 HIS A C 1
ATOM 3866 O O . HIS A 1 487 ? 22.924 -12.325 2.032 1.00 69.56 487 HIS A O 1
ATOM 3872 N N . SER A 1 488 ? 21.479 -10.599 2.133 1.00 70.81 488 SER A N 1
ATOM 3873 C CA . SER A 1 488 ? 20.277 -11.344 2.542 1.00 70.81 488 SER A CA 1
ATOM 3874 C C . SER A 1 488 ? 19.184 -11.351 1.469 1.00 70.81 488 SER A C 1
ATOM 3876 O O . SER A 1 488 ? 18.021 -11.596 1.769 1.00 70.81 488 SER A O 1
ATOM 3878 N N . ASN A 1 489 ? 19.545 -11.129 0.206 1.00 73.94 489 ASN A N 1
ATOM 3879 C CA . ASN A 1 489 ? 18.638 -11.193 -0.947 1.00 73.94 489 ASN A CA 1
ATOM 3880 C C . ASN A 1 489 ? 17.976 -12.576 -1.138 1.00 73.94 489 ASN A C 1
ATOM 3882 O O . ASN A 1 489 ? 16.942 -12.696 -1.780 1.00 73.94 489 ASN A O 1
ATOM 3886 N N . TRP A 1 490 ? 18.543 -13.635 -0.552 1.00 76.50 490 TRP A N 1
ATOM 3887 C CA . TRP A 1 490 ? 17.941 -14.974 -0.504 1.00 76.50 490 TRP A CA 1
ATOM 3888 C C . TRP A 1 490 ? 16.927 -15.153 0.641 1.00 76.50 490 TRP A C 1
ATOM 3890 O O . TRP A 1 490 ? 16.208 -16.153 0.674 1.00 76.50 490 TRP A O 1
ATOM 3900 N N . ALA A 1 491 ? 16.849 -14.218 1.593 1.00 80.12 491 ALA A N 1
ATOM 3901 C CA . ALA A 1 491 ? 16.029 -14.325 2.800 1.00 80.12 491 ALA A CA 1
ATOM 3902 C C . ALA A 1 491 ? 14.562 -13.909 2.563 1.00 80.12 491 ALA A C 1
ATOM 3904 O O . ALA A 1 491 ? 13.981 -13.151 3.333 1.00 80.12 491 ALA A O 1
ATOM 3905 N N . ILE A 1 492 ? 13.942 -14.452 1.514 1.00 83.06 492 ILE A N 1
ATOM 3906 C CA . ILE A 1 492 ? 12.559 -14.148 1.102 1.00 83.06 492 ILE A CA 1
ATOM 3907 C C . ILE A 1 492 ? 11.487 -14.820 1.978 1.00 83.06 492 ILE A C 1
ATOM 3909 O O . ILE A 1 492 ? 10.299 -14.632 1.754 1.00 83.06 492 ILE A O 1
ATOM 3913 N N . GLY A 1 493 ? 11.868 -15.669 2.939 1.00 84.25 493 GLY A N 1
ATOM 3914 C CA . GLY A 1 493 ? 10.923 -16.558 3.629 1.00 84.25 493 GLY A CA 1
ATOM 3915 C C . GLY A 1 493 ? 9.870 -15.841 4.481 1.00 84.25 493 GLY A C 1
ATOM 3916 O O . GLY A 1 493 ? 8.747 -16.320 4.594 1.00 84.25 493 GLY A O 1
ATOM 3917 N N . THR A 1 494 ? 10.212 -14.710 5.098 1.00 86.56 494 THR A N 1
ATOM 3918 C CA . THR A 1 494 ? 9.270 -13.949 5.936 1.00 86.56 494 THR A CA 1
ATOM 3919 C C . THR A 1 494 ? 8.427 -12.977 5.122 1.00 86.56 494 THR A C 1
ATOM 3921 O O . THR A 1 494 ? 7.257 -12.773 5.444 1.00 86.56 494 THR A O 1
ATOM 3924 N N . THR A 1 495 ? 8.994 -12.400 4.063 1.00 88.31 495 THR A N 1
ATOM 3925 C CA . THR A 1 495 ? 8.284 -11.508 3.140 1.00 88.31 495 THR A CA 1
ATOM 3926 C C . THR A 1 495 ? 7.331 -12.288 2.238 1.00 88.31 495 THR A C 1
ATOM 3928 O O . THR A 1 495 ? 6.216 -11.834 1.996 1.00 88.31 495 THR A O 1
ATOM 3931 N N . SER A 1 496 ? 7.681 -13.519 1.850 1.00 87.00 496 SER A N 1
ATOM 3932 C CA . SER A 1 496 ? 6.805 -14.382 1.053 1.00 87.00 496 SER A CA 1
ATOM 3933 C C . SER A 1 496 ? 5.485 -14.716 1.744 1.00 87.00 496 SER A C 1
ATOM 3935 O O . SER A 1 496 ? 4.487 -14.811 1.046 1.00 87.00 496 SER A O 1
ATOM 3937 N N . LEU A 1 497 ? 5.442 -14.803 3.081 1.00 89.94 497 LEU A N 1
ATOM 3938 C CA . LEU A 1 497 ? 4.196 -15.003 3.843 1.00 89.94 497 LEU A CA 1
ATOM 3939 C C . LEU A 1 497 ? 3.162 -13.885 3.639 1.00 89.94 497 LEU A C 1
ATOM 3941 O O . LEU A 1 497 ? 1.980 -14.112 3.871 1.00 89.94 497 LEU A O 1
ATOM 3945 N N . PHE A 1 498 ? 3.602 -12.681 3.272 1.00 92.38 498 PHE A N 1
ATOM 3946 C CA . PHE A 1 498 ? 2.715 -11.549 3.002 1.00 92.38 498 PHE A CA 1
ATOM 3947 C C . PHE A 1 498 ? 2.346 -11.437 1.519 1.00 92.38 498 PHE A C 1
ATOM 3949 O O . PHE A 1 498 ? 1.297 -10.898 1.187 1.00 92.38 498 PHE A O 1
ATOM 3956 N N . TYR A 1 499 ? 3.202 -11.941 0.631 1.00 87.06 499 TYR A N 1
ATOM 3957 C CA . TYR A 1 499 ? 3.033 -11.828 -0.819 1.00 87.06 499 TYR A CA 1
ATOM 3958 C C . TYR A 1 499 ? 2.277 -13.025 -1.421 1.00 87.06 499 TYR A C 1
ATOM 3960 O O . TYR A 1 499 ? 1.799 -12.931 -2.551 1.00 87.06 499 TYR A O 1
ATOM 3968 N N . SER A 1 500 ? 2.236 -14.156 -0.708 1.00 73.19 500 SER A N 1
ATOM 3969 C CA . SER A 1 500 ? 1.544 -15.395 -1.091 1.00 73.19 500 SER A CA 1
ATOM 3970 C C . SER A 1 500 ? 0.053 -15.333 -0.811 1.00 73.19 500 SER A C 1
ATOM 3972 O O . SER A 1 500 ? -0.711 -15.808 -1.682 1.00 73.19 500 SER A O 1
#

Radius of gyration: 25.39 Å; chains: 1; bounding box: 68×76×67 Å

Sequence (500 aa):
MLKILLICFQVAVQAVNVWVNDSGAVHIMSGNEVWLISDEVVIGSYAFSQGEIELVDRREWTSEDSVLGTYKGISLGWALKETKEILMNTTLRIGSSQVLFEQRFPNGLENVTNSTASYALTVFPAFLRTSNIKDRACFAYHGVFPALKSCTIQSYKESWQGGQPLVLYDNETALVFSALDKPKAQHMVTTDEWFGAGVKSGIATISTNWTQRWLLSETVDSSREAPPIRRAMEKWGAEFLAILGIENALHSNRYRDKVHGAIGFWTDNGGYYHYSTGIPSNQTYEEAFIQVKKYHDTLQIPFGHWQFDSWFYPKDGDVDGGGGGGAVVNWTSMDSVFPSGLPYVINTILDGMPLVAHNRQWSVESDYIQHKSASVEWFTTGSPPTGAAIPKDPDTFFAFFFNQQTDWNLQMYEQDWLSKEYDLVDAFQTNLTLGDDWLRAMAENVFASNRTMQMCMPYAHDILAGASFRGVTNARATDDYFHAPNHSNWAIGTTSLFYS

Secondary structure (DSSP, 8-state):
--------------SEEEEE-TT-PEEEEETTEEEEEE---EETTEETTTTSEEEEEEEEEEEEETTTEEEEEEEEEEEETTT--EEEEEEEEE-SSEEEEEEEESS-B-S---SSS-SBSEE-SEEE--TTS---EEEEEETTTTEEEEEETTT---BTTEEEEEEEE-SSEEEEEEE-S-TTSEEEEE-SSEEEEEEBTT-S-B-TTEEEEEEEEEEE--S-SS-HHHHHHHHHHHHHHHHTT-HHHHTT-TTSSTTTTSEEEE-STTSTTSS---SSTTS-HHHHHHHHHHHHHHHT--EEEEEE-TTSS-BSSPPPTTS-S--BS--S--TTT-TT-HHHIIIIISTT--EEEEE-PBPTT-HHHHTTGGG--EEEES-TTS-EEEESSHHHHHHHHHHS-SSS-EEEEEE--HHHHHHH-HHHHH-SSHHHHHHHHHHHHHHHTT-EEEE-S--HHHHHHHTT-TTEEEE--SS-----TT--TT-THHHHHHH-